Protein AF-0000000078348428 (afdb_homodimer)

Secondary structure (DSSP, 8-state):
-----TT--EEEE--SHHHHHHHHHHHHHHHHTT--EEEE-SSGGGGHHHHHTT-EE-TTHHHHHHHH-SEEEE--SSHHHHHHHHHHHTTSPPPTT-EEEE-S---HHHHHHHHHHHHHTT-EEEE--EES-HHHHHTT-EEEEEBS-HHHHHHHHHHHHTTEEEEEE--S-HHHHHHHHHHHHHHHHHHHHHHHHHHHHHHHTT--HHHHHHHHHHHHTT-HHHHHHHHHHHHT-----TT-S-BHHHHHHHHHHHHHHHHHHT---HHHHHHHHHHHHHHHTT-TTSBGGGHHHHHHHHTTS--/-----TT--EEEE--SHHHHHHHHHHHHHHHHTT--EEEE-SSGGGGHHHHHTT-EE-TTHHHHHHHH-SEEEE--SSHHHHHHHHHHHTTSPPPTT-EEEE-S---HHHHHHHHHHHHHTT-EEEE--EES-HHHHHTT-EEEEEBS-HHHHHHHHHHHHTTEEEEEE--S-HHHHHHHHHHHHHHHHHHHHHHHHHHHHHHHTT--HHHHHHHHHHHHTT-HHHHHHHHHHHHT-----TT-S-BHHHHHHHHHHHHHHHHHHT---HHHHHHHHHHHHHHHTT-TTSBGGGHHHHHHHHTTS--

Solvent-accessible surface area (backbone atoms only — not comparable to full-atom values): 30549 Å² total; per-residue (Å²): 126,82,76,67,63,97,77,66,30,40,31,39,36,30,39,51,71,51,24,40,28,33,48,48,38,37,37,54,55,31,42,77,69,76,41,61,31,37,34,35,44,96,58,60,77,56,45,47,70,48,40,76,72,61,34,42,75,42,87,69,35,54,30,50,45,29,48,64,20,43,33,34,38,33,30,54,81,41,55,66,52,52,54,49,46,52,55,41,25,65,72,43,72,54,26,88,67,18,34,40,34,42,30,37,74,43,50,40,67,56,44,50,52,50,38,53,54,32,47,77,69,54,25,46,52,32,27,34,25,62,47,73,44,30,61,31,23,62,69,29,54,13,35,30,24,35,9,12,51,66,73,59,47,63,67,46,43,68,60,50,53,43,30,21,67,44,75,46,78,63,47,56,52,35,38,42,16,34,48,50,50,41,39,43,51,47,52,52,50,42,50,49,48,50,51,32,37,38,32,42,46,35,38,70,66,74,37,53,44,66,60,48,49,54,48,50,37,67,55,32,55,61,15,64,61,56,49,51,55,50,49,29,60,64,66,71,53,38,73,55,58,94,51,55,54,50,29,24,53,57,44,46,52,53,49,48,45,41,49,50,54,25,63,76,57,47,33,63,52,68,55,56,55,54,45,48,51,28,36,51,52,34,45,74,70,71,39,39,74,25,19,40,70,46,31,36,57,44,52,31,37,71,27,67,71,55,132,126,81,76,68,62,97,77,67,30,38,31,38,36,30,38,51,72,52,23,40,28,33,49,49,36,38,36,54,54,32,44,77,70,76,39,60,32,36,34,37,43,94,59,61,77,54,44,46,70,47,40,75,72,60,33,42,74,42,88,67,34,55,29,49,44,29,50,65,20,43,34,35,37,34,31,54,81,42,54,66,54,51,53,50,46,53,54,40,25,66,73,42,73,54,27,88,66,18,34,41,35,41,31,37,73,42,50,39,67,56,46,51,52,52,39,52,55,33,46,76,69,55,24,45,50,33,26,34,24,64,46,72,46,31,61,30,24,61,68,30,56,14,34,31,25,35,10,12,51,65,73,59,47,63,68,46,42,68,59,49,52,43,30,22,68,44,75,46,79,64,47,56,50,35,38,42,16,36,49,50,51,42,40,43,50,47,51,52,50,41,48,50,48,50,52,34,35,38,32,42,47,34,38,71,66,74,37,55,43,66,61,47,49,55,47,50,38,66,54,34,58,61,15,64,60,58,50,52,55,51,50,29,60,66,66,71,53,38,73,53,60,94,50,55,54,52,30,24,54,56,44,45,53,52,50,46,48,41,50,50,52,26,62,76,57,46,32,63,53,68,56,54,54,54,45,50,52,29,37,51,51,35,45,75,70,70,39,40,73,26,19,40,70,46,30,36,57,45,54,31,38,71,26,67,71,56,130

Foldseek 3Di:
DPLPPPQAAEEEEDQPLQRVLLVQLLQVVQVVNVYEYEYEYPPVVSCVVVVVVPHHYDPLALCVCQQRHQEYEYEDQELVVVVVSLVSVLVHQGDANREYEYAYQYFLVSVVVSQVVQVVRRYHYKYWHWDDFSVCQNVQAIEIEIEAQPVVSVVCVVSNSSRHVYYHYDYHRRSRRNVVVLVVLLVLLLLLVVLLLQLLVQVVVPHQLVVSVVVVCVVVVNDPSSVVLSVCLSVVNFAQDSRPADFLQSSLNSLVSSVVVCVVVVHDDVSSVVSNVLSVVCVVVVRRGTHSSNSSVVSNVVVPNPD/DPLPPPQAAEEEEDQPLQRVLLVQLLQVVQVVNVYEYEYEYPPQVSCVVVVVVPHHYDPLALCVCQQRHQEYEYEDQELVVVVVSLVSVLVHQGDANREYEYAYQYFLVSVVVSQVVQVVRRYHYKYWHWDDFSVCQNVQAIETEIEAQPVVSVVCVVSNSSRHVYYHYDYHRRSRRNVVVLVVLLVLLLLLVVLLLQLLVQVVVPHQLVVSVVVVCVVVVNDPSSVVLSVCLSVVNFAQDSRPADFLQSSLNSLVSVVVVCVVVVHDDVSSVVSNVLSVVCVVVVRRGTHSSNSSVVSNVVVPNPD

Sequence (614 aa):
MNHLDSGLTVGFIGLGAMGSEMATNLLQSLKAQGQTLHVYNRTESKAQKLVDAGAIFESGGPVAMASKCNIIFSMTFDDQALEENISKILEGPPRQGLIYVECSTVFPETVKKVSTLSEANGIAYVACPVFGRPDAAKSKLLVGVLAGPSKHVEKVRPFVAAMTCRVLDVGVDPCLANVDKLVGNFMIAGMIELIAEAQTLGEVNGLERSKVMEVVDLIFGGSHIVKGYGDRMVHDNFAIKDGCGFTVRGGLKDTGHIQRLADESGAKVPINETVVQHLKSQMADGCADLDWGSLAMAVRKESGLEKMNHLDSGLTVGFIGLGAMGSEMATNLLQSLKAQGQTLHVYNRTESKAQKLVDAGAIFESGGPVAMASKCNIIFSMTFDDQALEENISKILEGPPRQGLIYVECSTVFPETVKKVSTLSEANGIAYVACPVFGRPDAAKSKLLVGVLAGPSKHVEKVRPFVAAMTCRVLDVGVDPCLANVDKLVGNFMIAGMIELIAEAQTLGEVNGLERSKVMEVVDLIFGGSHIVKGYGDRMVHDNFAIKDGCGFTVRGGLKDTGHIQRLADESGAKVPINETVVQHLKSQMADGCADLDWGSLAMAVRKESGLEK

Structure (mmCIF, N/CA/C/O backbone):
data_AF-0000000078348428-model_v1
#
loop_
_entity.id
_entity.type
_entity.pdbx_description
1 polymer '6-phosphogluconate dehydrogenase NADP-binding domain-containing protein'
#
loop_
_atom_site.group_PDB
_atom_site.id
_atom_site.type_symbol
_atom_site.label_atom_id
_atom_site.label_alt_id
_atom_site.label_comp_id
_atom_site.label_asym_id
_atom_site.label_entity_id
_atom_site.label_seq_id
_atom_site.pdbx_PDB_ins_code
_atom_site.Cartn_x
_atom_site.Cartn_y
_atom_site.Cartn_z
_atom_site.occupancy
_atom_site.B_iso_or_equiv
_atom_site.auth_seq_id
_atom_site.auth_comp_id
_atom_site.auth_asym_id
_atom_site.auth_atom_id
_atom_site.pdbx_PDB_model_num
ATOM 1 N N . MET A 1 1 ? 9.25 15.375 33.75 1 33.78 1 MET A N 1
ATOM 2 C CA . MET A 1 1 ? 8.422 16.406 33.125 1 33.78 1 MET A CA 1
ATOM 3 C C . MET A 1 1 ? 9.023 17.797 33.375 1 33.78 1 MET A C 1
ATOM 5 O O . MET A 1 1 ? 9.172 18.219 34.5 1 33.78 1 MET A O 1
ATOM 9 N N . ASN A 1 2 ? 9.922 18.219 32.531 1 41.53 2 ASN A N 1
ATOM 10 C CA . ASN A 1 2 ? 10.578 19.5 32.781 1 41.53 2 ASN A CA 1
ATOM 11 C C . ASN A 1 2 ? 9.578 20.562 33.219 1 41.53 2 ASN A C 1
ATOM 13 O O . ASN A 1 2 ? 8.469 20.625 32.688 1 41.53 2 ASN A O 1
ATOM 17 N N . HIS A 1 3 ? 9.703 21.047 34.344 1 44.31 3 HIS A N 1
ATOM 18 C CA . HIS A 1 3 ? 8.898 22.078 34.969 1 44.31 3 HIS A CA 1
ATOM 19 C C . HIS A 1 3 ? 8.633 23.234 34.031 1 44.31 3 HIS A C 1
ATOM 21 O O . HIS A 1 3 ? 9.562 23.922 33.594 1 44.31 3 HIS A O 1
ATOM 27 N N . LEU A 1 4 ? 7.586 23.016 33.156 1 54.62 4 LEU A N 1
ATOM 28 C CA . LEU A 1 4 ? 7.137 24.203 32.469 1 54.62 4 LEU A CA 1
ATOM 29 C C . LEU A 1 4 ? 7.156 25.422 33.375 1 54.62 4 LEU A C 1
ATOM 31 O O . LEU A 1 4 ? 6.863 25.312 34.562 1 54.62 4 LEU A O 1
ATOM 35 N N . ASP A 1 5 ? 7.871 26.328 33.031 1 55.53 5 ASP A N 1
ATOM 36 C CA . ASP A 1 5 ? 7.984 27.562 33.781 1 55.53 5 ASP A CA 1
ATOM 37 C C . ASP A 1 5 ? 6.617 28.047 34.25 1 55.53 5 ASP A C 1
ATOM 39 O O . ASP A 1 5 ? 5.629 27.969 33.531 1 55.53 5 ASP A O 1
ATOM 43 N N . SER A 1 6 ? 6.242 28.047 35.562 1 57.91 6 SER A N 1
ATOM 44 C CA . SER A 1 6 ? 5.047 28.422 36.281 1 57.91 6 SER A CA 1
ATOM 45 C C . SER A 1 6 ? 4.336 29.594 35.625 1 57.91 6 SER A C 1
ATOM 47 O O . SER A 1 6 ? 3.133 29.797 35.812 1 57.91 6 SER A O 1
ATOM 49 N N . GLY A 1 7 ? 4.836 30.125 34.5 1 72.88 7 GLY A N 1
ATOM 50 C CA . GLY A 1 7 ? 4.25 31.328 33.906 1 72.88 7 GLY A CA 1
ATOM 51 C C . GLY A 1 7 ? 3.881 31.156 32.438 1 72.88 7 GLY A C 1
ATOM 52 O O . GLY A 1 7 ? 3.408 32.094 31.812 1 72.88 7 GLY A O 1
ATOM 53 N N . LEU A 1 8 ? 3.889 29.922 32.031 1 84.5 8 LEU A N 1
ATOM 54 C CA . LEU A 1 8 ? 3.621 29.75 30.594 1 84.5 8 LEU A CA 1
ATOM 55 C C . LEU A 1 8 ? 2.125 29.609 30.344 1 84.5 8 LEU A C 1
ATOM 57 O O . LEU A 1 8 ? 1.43 28.891 31.047 1 84.5 8 LEU A O 1
ATOM 61 N N . THR A 1 9 ? 1.646 30.469 29.469 1 93.88 9 THR A N 1
ATOM 62 C CA . THR A 1 9 ? 0.257 30.406 29.031 1 93.88 9 THR A CA 1
ATOM 63 C C . THR A 1 9 ? 0.165 29.812 27.625 1 93.88 9 THR A C 1
ATOM 65 O O . THR A 1 9 ? 0.849 30.266 26.703 1 93.88 9 THR A O 1
ATOM 68 N N . VAL A 1 10 ? -0.668 28.781 27.484 1 98.12 10 VAL A N 1
ATOM 69 C CA . VAL A 1 10 ? -0.784 28.047 26.234 1 98.12 10 VAL A CA 1
ATOM 70 C C . VAL A 1 10 ? -2.189 28.234 25.656 1 98.12 10 VAL A C 1
ATOM 72 O O . VAL A 1 10 ? -3.172 28.234 26.406 1 98.12 10 VAL A O 1
ATOM 75 N N . GLY A 1 11 ? -2.264 28.453 24.375 1 98.56 11 GLY A N 1
ATOM 76 C CA . GLY A 1 11 ? -3.537 28.578 23.688 1 98.56 11 GLY A CA 1
ATOM 77 C C . GLY A 1 11 ? -3.742 27.547 22.594 1 98.56 11 GLY A C 1
ATOM 78 O O . GLY A 1 11 ? -2.781 26.938 22.125 1 98.56 11 GLY A O 1
ATOM 79 N N . PHE A 1 12 ? -5.027 27.266 22.188 1 98.88 12 PHE A N 1
ATOM 80 C CA . PHE A 1 12 ? -5.402 26.359 21.109 1 98.88 12 PHE A CA 1
ATOM 81 C C . PHE A 1 12 ? -6.527 26.953 20.281 1 98.88 12 PHE A C 1
ATOM 83 O O . PHE A 1 12 ? -7.594 27.281 20.797 1 98.88 12 PHE A O 1
ATOM 90 N N . ILE A 1 13 ? -6.227 27.141 19 1 98.75 13 ILE A N 1
ATOM 91 C CA . ILE A 1 13 ? -7.211 27.672 18.062 1 98.75 13 ILE A CA 1
ATOM 92 C C . ILE A 1 13 ? -7.719 26.547 17.156 1 98.75 13 ILE A C 1
ATOM 94 O O . ILE A 1 13 ? -6.922 25.812 16.562 1 98.75 13 ILE A O 1
ATOM 98 N N . GLY A 1 14 ? -9.023 26.422 16.969 1 98.5 14 GLY A N 1
ATOM 99 C CA . GLY A 1 14 ? -9.625 25.391 16.156 1 98.5 14 GLY A CA 1
ATOM 100 C C . GLY A 1 14 ? -10.039 24.156 16.953 1 98.5 14 GLY A C 1
ATOM 101 O O . GLY A 1 14 ? -9.188 23.406 17.406 1 98.5 14 GLY A O 1
ATOM 102 N N . LEU A 1 15 ? -11.375 23.984 17.062 1 98.12 15 LEU A N 1
ATOM 103 C CA . LEU A 1 15 ? -11.898 22.938 17.938 1 98.12 15 LEU A CA 1
ATOM 104 C C . LEU A 1 15 ? -12.898 22.062 17.188 1 98.12 15 LEU A C 1
ATOM 106 O O . LEU A 1 15 ? -13.977 21.766 17.688 1 98.12 15 LEU A O 1
ATOM 110 N N . GLY A 1 16 ? -12.508 21.734 15.938 1 94.31 16 GLY A N 1
ATOM 111 C CA . GLY A 1 16 ? -13.234 20.703 15.203 1 94.31 16 GLY A CA 1
ATOM 112 C C . GLY A 1 16 ? -12.977 19.312 15.719 1 94.31 16 GLY A C 1
ATOM 113 O O . GLY A 1 16 ? -12.57 19.125 16.875 1 94.31 16 GLY A O 1
ATOM 114 N N . ALA A 1 17 ? -13.188 18.328 14.906 1 92.5 17 ALA A N 1
ATOM 115 C CA . ALA A 1 17 ? -13.094 16.938 15.289 1 92.5 17 ALA A CA 1
ATOM 116 C C . ALA A 1 17 ? -11.695 16.594 15.805 1 92.5 17 ALA A C 1
ATOM 118 O O . ALA A 1 17 ? -11.547 15.875 16.797 1 92.5 17 ALA A O 1
ATOM 119 N N . MET A 1 18 ? -10.695 17.125 15.164 1 96 18 MET A N 1
ATOM 120 C CA . MET A 1 18 ? -9.305 16.875 15.555 1 96 18 MET A CA 1
ATOM 121 C C . MET A 1 18 ? -8.891 17.781 16.703 1 96 18 MET A C 1
ATOM 123 O O . MET A 1 18 ? -8.43 17.297 17.734 1 96 18 MET A O 1
ATOM 127 N N . GLY A 1 19 ? -9.156 19.078 16.531 1 97.44 19 GLY A N 1
ATOM 128 C CA . GLY A 1 19 ? -8.688 20.062 17.484 1 97.44 19 GLY A CA 1
ATOM 129 C C . GLY A 1 19 ? -9.258 19.859 18.875 1 97.44 19 GLY A C 1
ATOM 130 O O . GLY A 1 19 ? -8.562 20.062 19.875 1 97.44 19 GLY A O 1
ATOM 131 N N . SER A 1 20 ? -10.508 19.469 18.953 1 97.06 20 SER A N 1
ATOM 132 C CA . SER A 1 20 ? -11.156 19.281 20.25 1 97.06 20 SER A CA 1
ATOM 133 C C . SER A 1 20 ? -10.469 18.172 21.062 1 97.06 20 SER A C 1
ATOM 135 O O . SER A 1 20 ? -10.266 18.312 22.266 1 97.06 20 SER A O 1
ATOM 137 N N . GLU A 1 21 ? -10.109 17.062 20.375 1 97.31 21 GLU A N 1
ATOM 138 C CA . GLU A 1 21 ? -9.469 15.945 21.062 1 97.31 21 GLU A CA 1
ATOM 139 C C . GLU A 1 21 ? -8.031 16.297 21.438 1 97.31 21 GLU A C 1
ATOM 141 O O . GLU A 1 21 ? -7.582 15.961 22.547 1 97.31 21 GLU A O 1
ATOM 146 N N . MET A 1 22 ? -7.332 16.984 20.578 1 98.56 22 MET A N 1
ATOM 147 C CA . MET A 1 22 ? -5.965 17.406 20.859 1 98.56 22 MET A CA 1
ATOM 148 C C . MET A 1 22 ? -5.934 18.391 22.031 1 98.56 22 MET A C 1
ATOM 150 O O . MET A 1 22 ? -5.16 18.203 22.969 1 98.56 22 MET A O 1
ATOM 154 N N . ALA A 1 23 ? -6.828 19.359 21.984 1 98.75 23 ALA A N 1
ATOM 155 C CA . ALA A 1 23 ? -6.902 20.375 23.031 1 98.75 23 ALA A CA 1
ATOM 156 C C . ALA A 1 23 ? -7.277 19.75 24.375 1 98.75 23 ALA A C 1
ATOM 158 O O . ALA A 1 23 ? -6.809 20.188 25.422 1 98.75 23 ALA A O 1
ATOM 159 N N . THR A 1 24 ? -8.133 18.734 24.344 1 98.38 24 THR A N 1
ATOM 160 C CA . THR A 1 24 ? -8.516 18.047 25.578 1 98.38 24 THR A CA 1
ATOM 161 C C . THR A 1 24 ? -7.309 17.375 26.219 1 98.38 24 THR A C 1
ATOM 163 O O . THR A 1 24 ? -7.102 17.5 27.438 1 98.38 24 THR A O 1
ATOM 166 N N . ASN A 1 25 ? -6.523 16.688 25.453 1 98.5 25 ASN A N 1
ATOM 167 C CA . ASN A 1 25 ? -5.316 16.047 25.969 1 98.5 25 ASN A CA 1
ATOM 168 C C . ASN A 1 25 ? -4.32 17.078 26.5 1 98.5 25 ASN A C 1
ATOM 170 O O . ASN A 1 25 ? -3.705 16.875 27.547 1 98.5 25 ASN A O 1
ATOM 174 N N . LEU A 1 26 ? -4.195 18.156 25.719 1 98.5 26 LEU A N 1
ATOM 175 C CA . LEU A 1 26 ? -3.293 19.234 26.141 1 98.5 26 LEU A CA 1
ATOM 176 C C . LEU A 1 26 ? -3.754 19.844 27.453 1 98.5 26 LEU A C 1
ATOM 178 O O . LEU A 1 26 ? -2.943 20.078 28.359 1 98.5 26 LEU A O 1
ATOM 182 N N . LEU A 1 27 ? -5.039 20.062 27.609 1 98.25 27 LEU A N 1
ATOM 183 C CA . LEU A 1 27 ? -5.625 20.609 28.828 1 98.25 27 LEU A CA 1
ATOM 184 C C . LEU A 1 27 ? -5.328 19.719 30.031 1 98.25 27 LEU A C 1
ATOM 186 O O . LEU A 1 27 ? -4.926 20.203 31.094 1 98.25 27 LEU A O 1
ATOM 190 N N . GLN A 1 28 ? -5.5 18.422 29.844 1 97.69 28 GLN A N 1
ATOM 191 C CA . GLN A 1 28 ? -5.25 17.484 30.922 1 97.69 28 GLN A CA 1
ATOM 192 C C . GLN A 1 28 ? -3.791 17.531 31.375 1 97.69 28 GLN A C 1
ATOM 194 O O . GLN A 1 28 ? -3.5 17.531 32.562 1 97.69 28 GLN A O 1
ATOM 199 N N . SER A 1 29 ? -2.953 17.562 30.422 1 97.12 29 SER A N 1
ATOM 200 C CA . SER A 1 29 ? -1.527 17.625 30.719 1 97.12 29 SER A CA 1
ATOM 201 C C . SER A 1 29 ? -1.176 18.906 31.469 1 97.12 29 SER A C 1
ATOM 203 O O . SER A 1 29 ? -0.416 18.875 32.438 1 97.12 29 SER A O 1
ATOM 205 N N . LEU A 1 30 ? -1.723 20.016 31.016 1 96.56 30 LEU A N 1
ATOM 206 C CA . LEU A 1 30 ? -1.458 21.312 31.641 1 96.56 30 LEU A CA 1
ATOM 207 C C . LEU A 1 30 ? -2.037 21.359 33.031 1 96.56 30 LEU A C 1
ATOM 209 O O . LEU A 1 30 ? -1.386 21.859 33.969 1 96.56 30 LEU A O 1
ATOM 213 N N . LYS A 1 31 ? -3.188 20.828 33.188 1 95.12 31 LYS A N 1
ATOM 214 C CA . LYS A 1 31 ? -3.828 20.812 34.5 1 95.12 31 LYS A CA 1
ATOM 215 C C . LYS A 1 31 ? -2.975 20.062 35.531 1 95.12 31 LYS A C 1
ATOM 217 O O . LYS A 1 31 ? -2.885 20.469 36.688 1 95.12 31 LYS A O 1
ATOM 222 N N . ALA A 1 32 ? -2.449 19 35.062 1 94.06 32 ALA A N 1
ATOM 223 C CA . ALA A 1 32 ? -1.592 18.203 35.938 1 94.06 32 ALA A CA 1
ATOM 224 C C . ALA A 1 32 ? -0.395 19.016 36.438 1 94.06 32 ALA A C 1
ATOM 226 O O . ALA A 1 32 ? 0.198 18.703 37.469 1 94.06 32 ALA A O 1
ATOM 227 N N . GLN A 1 33 ? -0.157 20.094 35.719 1 92.19 33 GLN A N 1
ATOM 228 C CA . GLN A 1 33 ? 0.962 20.953 36.062 1 92.19 33 GLN A CA 1
ATOM 229 C C . GLN A 1 33 ? 0.472 22.266 36.719 1 92.19 33 GLN A C 1
ATOM 231 O O . GLN A 1 33 ? 1.248 23.203 36.875 1 92.19 33 GLN A O 1
ATOM 236 N N . GLY A 1 34 ? -0.786 22.359 36.938 1 92 34 GLY A N 1
ATOM 237 C CA . GLY A 1 34 ? -1.371 23.531 37.562 1 92 34 GLY A CA 1
ATOM 238 C C . GLY A 1 34 ? -1.538 24.688 36.594 1 92 34 GLY A C 1
ATOM 239 O O . GLY A 1 34 ? -1.556 25.859 37 1 92 34 GLY A O 1
ATOM 240 N N . GLN A 1 35 ? -1.571 24.391 35.312 1 92.94 35 GLN A N 1
ATOM 241 C CA . GLN A 1 35 ? -1.729 25.406 34.281 1 92.94 35 GLN A CA 1
ATOM 242 C C . GLN A 1 35 ? -3.078 25.266 33.594 1 92.94 35 GLN A C 1
ATOM 244 O O . GLN A 1 35 ? -3.812 24.297 33.812 1 92.94 35 GLN A O 1
ATOM 249 N N . THR A 1 36 ? -3.387 26.297 32.812 1 90.94 36 THR A N 1
ATOM 250 C CA . THR A 1 36 ? -4.656 26.266 32.094 1 90.94 36 THR A CA 1
ATOM 251 C C . THR A 1 36 ? -4.441 26.453 30.594 1 90.94 36 THR A C 1
ATOM 253 O O . THR A 1 36 ? -3.342 26.812 30.172 1 90.94 36 THR A O 1
ATOM 256 N N . LEU A 1 37 ? -5.426 26.125 29.859 1 98.06 37 LEU A N 1
ATOM 257 C CA . LEU A 1 37 ? -5.418 26.234 28.406 1 98.06 37 LEU A CA 1
ATOM 258 C C . LEU A 1 37 ? -6.438 27.281 27.938 1 98.06 37 LEU A C 1
ATOM 260 O O . LEU A 1 37 ? -7.59 27.25 28.375 1 98.06 37 LEU A O 1
ATOM 264 N N . HIS A 1 38 ? -5.969 28.25 27.203 1 98.25 38 HIS A N 1
ATOM 265 C CA . HIS A 1 38 ? -6.879 29.172 26.516 1 98.25 38 HIS A CA 1
ATOM 266 C C . HIS A 1 38 ? -7.328 28.594 25.172 1 98.25 38 HIS A C 1
ATOM 268 O O . HIS A 1 38 ? -6.512 28.094 24.406 1 98.25 38 HIS A O 1
ATOM 274 N N . VAL A 1 39 ? -8.68 28.641 24.906 1 98.81 39 VAL A N 1
ATOM 275 C CA . VAL A 1 39 ? -9.156 28.016 23.672 1 98.81 39 VAL A CA 1
ATOM 276 C C . VAL A 1 39 ? -10.023 29 22.906 1 98.81 39 VAL A C 1
ATOM 278 O O . VAL A 1 39 ? -10.625 29.906 23.484 1 98.81 39 VAL A O 1
ATOM 281 N N . TYR A 1 40 ? -10.062 28.797 21.562 1 98.5 40 TYR A N 1
ATOM 282 C CA . TYR A 1 40 ? -10.93 29.594 20.688 1 98.5 40 TYR A CA 1
ATOM 283 C C . TYR A 1 40 ? -11.383 28.781 19.484 1 98.5 40 TYR A C 1
ATOM 285 O O . TYR A 1 40 ? -10.617 27.984 18.953 1 98.5 40 TYR A O 1
ATOM 293 N N . ASN A 1 41 ? -12.562 29.031 19.078 1 98.38 41 ASN A N 1
ATOM 294 C CA . ASN A 1 41 ? -13.164 28.562 17.828 1 98.38 41 ASN A CA 1
ATOM 295 C C . ASN A 1 41 ? -14.188 29.562 17.297 1 98.38 41 ASN A C 1
ATOM 297 O O . ASN A 1 41 ? -14.891 30.203 18.078 1 98.38 41 ASN A O 1
ATOM 301 N N . ARG A 1 42 ? -14.227 29.656 15.992 1 95.56 42 ARG A N 1
ATOM 302 C CA . ARG A 1 42 ? -15.18 30.594 15.398 1 95.56 42 ARG A CA 1
ATOM 303 C C . ARG A 1 42 ? -16.594 30.312 15.883 1 95.56 42 ARG A C 1
ATOM 305 O O . ARG A 1 42 ? -17.344 31.234 16.203 1 95.56 42 ARG A O 1
ATOM 312 N N . THR A 1 43 ? -16.922 28.969 15.914 1 96.19 43 THR A N 1
ATOM 313 C CA . THR A 1 43 ? -18.188 28.562 16.5 1 96.19 43 THR A CA 1
ATOM 314 C C . THR A 1 43 ? -18.031 28.281 18 1 96.19 43 THR A C 1
ATOM 316 O O . THR A 1 43 ? -17.547 27.219 18.391 1 96.19 43 THR A O 1
ATOM 319 N N . GLU A 1 44 ? -18.578 29.094 18.812 1 96.5 44 GLU A N 1
ATOM 320 C CA . GLU A 1 44 ? -18.312 29.109 20.25 1 96.5 44 GLU A CA 1
ATOM 321 C C . GLU A 1 44 ? -18.766 27.812 20.906 1 96.5 44 GLU A C 1
ATOM 323 O O . GLU A 1 44 ? -18.125 27.312 21.844 1 96.5 44 GLU A O 1
ATOM 328 N N . SER A 1 45 ? -19.828 27.25 20.375 1 97.19 45 SER A N 1
ATOM 329 C CA . SER A 1 45 ? -20.406 26.062 21.016 1 97.19 45 SER A CA 1
ATOM 330 C C . SER A 1 45 ? -19.438 24.891 20.953 1 97.19 45 SER A C 1
ATOM 332 O O . SER A 1 45 ? -19.547 23.969 21.766 1 97.19 45 SER A O 1
ATOM 334 N N . LYS A 1 46 ? -18.469 24.906 20.094 1 96.81 46 LYS A N 1
ATOM 335 C CA . LYS A 1 46 ? -17.5 23.828 19.953 1 96.81 46 LYS A CA 1
ATOM 336 C C . LYS A 1 46 ? -16.5 23.828 21.109 1 96.81 46 LYS A C 1
ATOM 338 O O . LYS A 1 46 ? -15.789 22.844 21.328 1 96.81 46 LYS A O 1
ATOM 343 N N . ALA A 1 47 ? -16.484 24.922 21.859 1 98.06 47 ALA A N 1
ATOM 344 C CA . ALA A 1 47 ? -15.516 25.047 22.938 1 98.06 47 ALA A CA 1
ATOM 345 C C . ALA A 1 47 ? -16.125 24.609 24.266 1 98.06 47 ALA A C 1
ATOM 347 O O . ALA A 1 47 ? -15.406 24.453 25.266 1 98.06 47 ALA A O 1
ATOM 348 N N . GLN A 1 48 ? -17.391 24.344 24.328 1 97.69 48 GLN A N 1
ATOM 349 C CA . GLN A 1 48 ? -18.125 24.188 25.578 1 97.69 48 GLN A CA 1
ATOM 350 C C . GLN A 1 48 ? -17.547 23.016 26.391 1 97.69 48 GLN A C 1
ATOM 352 O O . GLN A 1 48 ? -17.344 23.141 27.594 1 97.69 48 GLN A O 1
ATOM 357 N N . LYS A 1 49 ? -17.297 21.906 25.719 1 97.06 49 LYS A N 1
ATOM 358 C CA . LYS A 1 49 ? -16.781 20.719 26.406 1 97.06 49 LYS A CA 1
ATOM 359 C C . LYS A 1 49 ? -15.453 21.031 27.094 1 97.06 49 LYS A C 1
ATOM 361 O O . LYS A 1 49 ? -15.195 20.578 28.203 1 97.06 49 LYS A O 1
ATOM 366 N N . LEU A 1 50 ? -14.617 21.781 26.438 1 98.5 50 LEU A N 1
ATOM 367 C CA . LEU A 1 50 ? -13.32 22.141 26.984 1 98.5 50 LEU A CA 1
ATOM 368 C C . LEU A 1 50 ? -13.461 23.141 28.141 1 98.5 50 LEU A C 1
ATOM 370 O O . LEU A 1 50 ? -12.758 23.047 29.141 1 98.5 50 LEU A O 1
ATOM 374 N N . VAL A 1 51 ? -14.375 24.062 28 1 98.19 51 VAL A N 1
ATOM 375 C CA . VAL A 1 51 ? -14.625 25.062 29.031 1 98.19 51 VAL A CA 1
ATOM 376 C C . VAL A 1 51 ? -15.156 24.375 30.281 1 98.19 51 VAL A C 1
ATOM 378 O O . VAL A 1 51 ? -14.719 24.672 31.406 1 98.19 51 VAL A O 1
ATOM 381 N N . ASP A 1 52 ? -16.031 23.406 30.062 1 98.12 52 ASP A N 1
ATOM 382 C CA . ASP A 1 52 ? -16.562 22.625 31.172 1 98.12 52 ASP A CA 1
ATOM 383 C C . ASP A 1 52 ? -15.445 21.844 31.875 1 98.12 52 ASP A C 1
ATOM 385 O O . ASP A 1 52 ? -15.531 21.594 33.094 1 98.12 52 ASP A O 1
ATOM 389 N N . ALA A 1 53 ? -14.422 21.578 31.141 1 97.75 53 ALA A N 1
ATOM 390 C CA . ALA A 1 53 ? -13.312 20.797 31.688 1 97.75 53 ALA A CA 1
ATOM 391 C C . ALA A 1 53 ? -12.242 21.688 32.312 1 97.75 53 ALA A C 1
ATOM 393 O O . ALA A 1 53 ? -11.242 21.203 32.812 1 97.75 53 ALA A O 1
ATOM 394 N N . GLY A 1 54 ? -12.43 23.016 32.125 1 97.5 54 GLY A N 1
ATOM 395 C CA . GLY A 1 54 ? -11.539 23.922 32.875 1 97.5 54 GLY A CA 1
ATOM 396 C C . GLY A 1 54 ? -10.758 24.844 31.969 1 97.5 54 GLY A C 1
ATOM 397 O O . GLY A 1 54 ? -9.992 25.688 32.438 1 97.5 54 GLY A O 1
ATOM 398 N N . ALA A 1 55 ? -10.922 24.797 30.672 1 98.38 55 ALA A N 1
ATOM 399 C CA . ALA A 1 55 ? -10.25 25.703 29.766 1 98.38 55 ALA A CA 1
ATOM 400 C C . ALA A 1 55 ? -10.875 27.094 29.812 1 98.38 55 ALA A C 1
ATOM 402 O O . ALA A 1 55 ? -11.992 27.266 30.328 1 98.38 55 ALA A O 1
ATOM 403 N N . ILE A 1 56 ? -10.18 28.062 29.359 1 97.94 56 ILE A N 1
ATOM 404 C CA . ILE A 1 56 ? -10.68 29.422 29.297 1 97.94 56 ILE A CA 1
ATOM 405 C C . ILE A 1 56 ? -11 29.797 27.844 1 97.94 56 ILE A C 1
ATOM 407 O O . ILE A 1 56 ? -10.117 29.75 26.984 1 97.94 56 ILE A O 1
ATOM 411 N N . PHE A 1 57 ? -12.234 30.125 27.562 1 98.44 57 PHE A N 1
ATOM 412 C CA . PHE A 1 57 ? -12.609 30.562 26.219 1 98.44 57 PHE A CA 1
ATOM 413 C C . PHE A 1 57 ? -12.188 32 25.984 1 98.44 57 PHE A C 1
ATOM 415 O O . PHE A 1 57 ? -12.539 32.906 26.766 1 98.44 57 PHE A O 1
ATOM 422 N N . GLU A 1 58 ? -11.469 32.25 24.953 1 97.69 58 GLU A N 1
ATOM 423 C CA . GLU A 1 58 ? -11.047 33.594 24.594 1 97.69 58 GLU A CA 1
ATOM 424 C C . GLU A 1 58 ? -12.031 34.25 23.625 1 97.69 58 GLU A C 1
ATOM 426 O O . GLU A 1 58 ? -11.859 34.156 22.406 1 97.69 58 GLU A O 1
ATOM 431 N N . SER A 1 59 ? -12.883 35.031 24.109 1 96.44 59 SER A N 1
ATOM 432 C CA . SER A 1 59 ? -13.945 35.625 23.328 1 96.44 59 SER A CA 1
ATOM 433 C C . SER A 1 59 ? -13.383 36.656 22.344 1 96.44 59 SER A C 1
ATOM 435 O O . SER A 1 59 ? -14 36.938 21.312 1 96.44 59 SER A O 1
ATOM 437 N N . GLY A 1 60 ? -12.211 37.219 22.672 1 96.38 60 GLY A N 1
ATOM 438 C CA . GLY A 1 60 ? -11.57 38.188 21.781 1 96.38 60 GLY A CA 1
ATOM 439 C C . GLY A 1 60 ? -10.883 37.531 20.594 1 96.38 60 GLY A C 1
ATOM 440 O O . GLY A 1 60 ? -10.344 38.219 19.719 1 96.38 60 GLY A O 1
ATOM 441 N N . GLY A 1 61 ? -10.883 36.281 20.594 1 97.38 61 GLY A N 1
ATOM 442 C CA . GLY A 1 61 ? -10.367 35.531 19.438 1 97.38 61 GLY A CA 1
ATOM 443 C C . GLY A 1 61 ? -8.852 35.469 19.406 1 97.38 61 GLY A C 1
ATOM 444 O O . GLY A 1 61 ? -8.195 35.594 20.453 1 97.38 61 GLY A O 1
ATOM 445 N N . PRO A 1 62 ? -8.344 35.188 18.203 1 98 62 PRO A N 1
ATOM 446 C CA . PRO A 1 62 ? -6.898 35.031 18.031 1 98 62 PRO A CA 1
ATOM 447 C C . PRO A 1 62 ? -6.094 36.25 18.453 1 98 62 PRO A C 1
ATOM 449 O O . PRO A 1 62 ? -4.984 36.094 18.984 1 98 62 PRO A O 1
ATOM 452 N N . VAL A 1 63 ? -6.629 37.406 18.297 1 97.19 63 VAL A N 1
ATOM 453 C CA . VAL A 1 63 ? -5.926 38.625 18.672 1 97.19 63 VAL A CA 1
ATOM 454 C C . VAL A 1 63 ? -5.684 38.656 20.172 1 97.19 63 VAL A C 1
ATOM 456 O O . VAL A 1 63 ? -4.566 38.906 20.625 1 97.19 63 VAL A O 1
ATOM 459 N N . ALA A 1 64 ? -6.719 38.375 20.922 1 96.75 64 ALA A N 1
ATOM 460 C CA . ALA A 1 64 ? -6.613 38.344 22.375 1 96.75 64 ALA A CA 1
ATOM 461 C C . ALA A 1 64 ? -5.676 37.25 22.828 1 96.75 64 ALA A C 1
ATOM 463 O O . ALA A 1 64 ? -4.891 37.438 23.766 1 96.75 64 ALA A O 1
ATOM 464 N N . MET A 1 65 ? -5.703 36.125 22.188 1 96.94 65 MET A N 1
ATOM 465 C CA . MET A 1 65 ? -4.852 35 22.547 1 96.94 65 MET A CA 1
ATOM 466 C C . MET A 1 65 ? -3.379 35.344 22.328 1 96.94 65 MET A C 1
ATOM 468 O O . MET A 1 65 ? -2.523 34.938 23.125 1 96.94 65 MET A O 1
ATOM 472 N N . ALA A 1 66 ? -3.145 36.031 21.266 1 96.56 66 ALA A N 1
ATOM 473 C CA . ALA A 1 66 ? -1.768 36.375 20.906 1 96.56 66 ALA A CA 1
ATOM 474 C C . ALA A 1 66 ? -1.136 37.281 21.953 1 96.56 66 ALA A C 1
ATOM 476 O O . ALA A 1 66 ? 0.079 37.25 22.156 1 96.56 66 ALA A O 1
ATOM 477 N N . SER A 1 67 ? -1.96 38.062 22.609 1 94.81 67 SER A N 1
ATOM 478 C CA . SER A 1 67 ? -1.449 39 23.609 1 94.81 67 SER A CA 1
ATOM 479 C C . SER A 1 67 ? -1.258 38.312 24.953 1 94.81 67 SER A C 1
ATOM 481 O O . SER A 1 67 ? -0.525 38.812 25.812 1 94.81 67 SER A O 1
ATOM 483 N N . LYS A 1 68 ? -1.799 37.125 25.094 1 94.75 68 LYS A N 1
ATOM 484 C CA . LYS A 1 68 ? -1.835 36.5 26.422 1 94.75 68 LYS A CA 1
ATOM 485 C C . LYS A 1 68 ? -0.949 35.25 26.453 1 94.75 68 LYS A C 1
ATOM 487 O O . LYS A 1 68 ? -0.406 34.906 27.516 1 94.75 68 LYS A O 1
ATOM 492 N N . CYS A 1 69 ? -0.815 34.562 25.359 1 96.88 69 CYS A N 1
ATOM 493 C CA . CYS A 1 69 ? -0.224 33.219 25.359 1 96.88 69 CYS A CA 1
ATOM 494 C C . CYS A 1 69 ? 1.231 33.281 24.906 1 96.88 69 CYS A C 1
ATOM 496 O O . CYS A 1 69 ? 1.603 34.125 24.078 1 96.88 69 CYS A O 1
ATOM 498 N N . ASN A 1 70 ? 2.035 32.375 25.469 1 96.5 70 ASN A N 1
ATOM 499 C CA . ASN A 1 70 ? 3.408 32.188 25.016 1 96.5 70 ASN A CA 1
ATOM 500 C C . ASN A 1 70 ? 3.469 31.234 23.812 1 96.5 70 ASN A C 1
ATOM 502 O O . ASN A 1 70 ? 4.359 31.359 22.984 1 96.5 70 ASN A O 1
ATOM 506 N N . ILE A 1 71 ? 2.566 30.266 23.781 1 98.19 71 ILE A N 1
ATOM 507 C CA . ILE A 1 71 ? 2.473 29.266 22.734 1 98.19 71 ILE A CA 1
ATOM 508 C C . ILE A 1 71 ? 1.02 29.109 22.281 1 98.19 71 ILE A C 1
ATOM 510 O O . ILE A 1 71 ? 0.113 29.047 23.125 1 98.19 71 ILE A O 1
ATOM 514 N N . ILE A 1 72 ? 0.784 29.156 21 1 98.75 72 ILE A N 1
ATOM 515 C CA . ILE A 1 72 ? -0.548 28.938 20.453 1 98.75 72 ILE A CA 1
ATOM 516 C C . ILE A 1 72 ? -0.504 27.797 19.438 1 98.75 72 ILE A C 1
ATOM 518 O O . ILE A 1 72 ? 0.253 27.844 18.469 1 98.75 72 ILE A O 1
ATOM 522 N N . PHE A 1 73 ? -1.303 26.75 19.672 1 98.88 73 PHE A N 1
ATOM 523 C CA . PHE A 1 73 ? -1.528 25.688 18.703 1 98.88 73 PHE A CA 1
ATOM 524 C C . PHE A 1 73 ? -2.75 25.984 17.844 1 98.88 73 PHE A C 1
ATOM 526 O O . PHE A 1 73 ? -3.699 26.625 18.297 1 98.88 73 PHE A O 1
ATOM 533 N N . SER A 1 74 ? -2.721 25.578 16.625 1 98.75 74 SER A N 1
ATOM 534 C CA . SER A 1 74 ? -3.881 25.719 15.758 1 98.75 74 SER A CA 1
ATOM 535 C C . SER A 1 74 ? -4.129 24.469 14.945 1 98.75 74 SER A C 1
ATOM 537 O O . SER A 1 74 ? -3.186 23.797 14.508 1 98.75 74 SER A O 1
ATOM 539 N N . MET A 1 75 ? -5.32 24.047 14.805 1 98.56 75 MET A N 1
ATOM 540 C CA . MET A 1 75 ? -5.84 22.969 13.977 1 98.56 75 MET A CA 1
ATOM 541 C C . MET A 1 75 ? -7.113 23.391 13.258 1 98.56 75 MET A C 1
ATOM 543 O O . MET A 1 75 ? -8.203 23.359 13.836 1 98.56 75 MET A O 1
ATOM 547 N N . THR A 1 76 ? -6.93 23.797 12.047 1 96.88 76 THR A N 1
ATOM 548 C CA . THR A 1 76 ? -8.047 24.297 11.258 1 96.88 76 THR A CA 1
ATOM 549 C C . THR A 1 76 ? -8.148 23.562 9.922 1 96.88 76 THR A C 1
ATOM 551 O O . THR A 1 76 ? -7.406 22.609 9.68 1 96.88 76 THR A O 1
ATOM 554 N N . PHE A 1 77 ? -9.094 23.906 9.055 1 94.62 77 PHE A N 1
ATOM 555 C CA . PHE A 1 77 ? -9.445 23.047 7.926 1 94.62 77 PHE A CA 1
ATOM 556 C C . PHE A 1 77 ? -8.469 23.25 6.77 1 94.62 77 PHE A C 1
ATOM 558 O O . PHE A 1 77 ? -8.031 22.281 6.145 1 94.62 77 PHE A O 1
ATOM 565 N N . ASP A 1 78 ? -8.164 24.547 6.461 1 96.94 78 ASP A N 1
ATOM 566 C CA . ASP A 1 78 ? -7.457 24.734 5.203 1 96.94 78 ASP A CA 1
ATOM 567 C C . ASP A 1 78 ? -6.531 25.953 5.277 1 96.94 78 ASP A C 1
ATOM 569 O O . ASP A 1 78 ? -6.348 26.531 6.348 1 96.94 78 ASP A O 1
ATOM 573 N N . ASP A 1 79 ? -5.906 26.266 4.168 1 98.5 79 ASP A N 1
ATOM 574 C CA . ASP A 1 79 ? -4.945 27.359 4.039 1 98.5 79 ASP A CA 1
ATOM 575 C C . ASP A 1 79 ? -5.578 28.688 4.41 1 98.5 79 ASP A C 1
ATOM 577 O O . ASP A 1 79 ? -4.969 29.5 5.117 1 98.5 79 ASP A O 1
ATOM 581 N N . GLN A 1 80 ? -6.77 28.906 3.98 1 98.06 80 GLN A N 1
ATOM 582 C CA . GLN A 1 80 ? -7.457 30.172 4.234 1 98.06 80 GLN A CA 1
ATOM 583 C C . GLN A 1 80 ? -7.648 30.406 5.734 1 98.06 80 GLN A C 1
ATOM 585 O O . GLN A 1 80 ? -7.449 31.516 6.227 1 98.06 80 GLN A O 1
ATOM 590 N N . ALA A 1 81 ? -8.008 29.391 6.395 1 97.88 81 ALA A N 1
ATOM 591 C CA . ALA A 1 81 ? -8.211 29.5 7.84 1 97.88 81 ALA A CA 1
ATOM 592 C C . ALA A 1 81 ? -6.91 29.859 8.547 1 97.88 81 ALA A C 1
ATOM 594 O O . ALA A 1 81 ? -6.902 30.688 9.469 1 97.88 81 ALA A O 1
ATOM 595 N N . LEU A 1 82 ? -5.812 29.266 8.18 1 98.25 82 LEU A N 1
ATOM 596 C CA . LEU A 1 82 ? -4.512 29.594 8.758 1 98.25 82 LEU A CA 1
ATOM 597 C C . LEU A 1 82 ? -4.148 31.047 8.492 1 98.25 82 LEU A C 1
ATOM 599 O O . LEU A 1 82 ? -3.734 31.766 9.414 1 98.25 82 LEU A O 1
ATOM 603 N N . GLU A 1 83 ? -4.301 31.453 7.273 1 98.5 83 GLU A N 1
ATOM 604 C CA . GLU A 1 83 ? -3.969 32.844 6.918 1 98.5 83 GLU A CA 1
ATOM 605 C C . GLU A 1 83 ? -4.816 33.812 7.707 1 98.5 83 GLU A C 1
ATOM 607 O O . GLU A 1 83 ? -4.32 34.875 8.148 1 98.5 83 GLU A O 1
ATOM 612 N N . GLU A 1 84 ? -6.066 33.5 7.852 1 97.88 84 GLU A N 1
ATOM 613 C CA . GLU A 1 84 ? -6.969 34.344 8.625 1 97.88 84 GLU A CA 1
ATOM 614 C C . GLU A 1 84 ? -6.531 34.438 10.086 1 97.88 84 GLU A C 1
ATOM 616 O O . GLU A 1 84 ? -6.562 35.5 10.688 1 97.88 84 GLU A O 1
ATOM 621 N N . ASN A 1 85 ? -6.18 33.344 10.656 1 97.88 85 ASN A N 1
ATOM 622 C CA . ASN A 1 85 ? -5.703 33.312 12.031 1 97.88 85 ASN A CA 1
ATOM 623 C C . ASN A 1 85 ? -4.477 34.219 12.211 1 97.88 85 ASN A C 1
ATOM 625 O O . ASN A 1 85 ? -4.414 35 13.156 1 97.88 85 ASN A O 1
ATOM 629 N N . ILE A 1 86 ? -3.533 34.094 11.336 1 98 86 ILE A N 1
ATOM 630 C CA . ILE A 1 86 ? -2.303 34.875 11.422 1 98 86 ILE A CA 1
ATOM 631 C C . ILE A 1 86 ? -2.615 36.344 11.227 1 98 86 ILE A C 1
ATOM 633 O O . ILE A 1 86 ? -2.086 37.219 11.945 1 98 86 ILE A O 1
ATOM 637 N N . SER A 1 87 ? -3.496 36.656 10.242 1 97.5 87 SER A N 1
ATOM 638 C CA . SER A 1 87 ? -3.906 38.031 10.031 1 97.5 87 SER A CA 1
ATOM 639 C C . SER A 1 87 ? -4.516 38.625 11.297 1 97.5 87 SER A C 1
ATOM 641 O O . SER A 1 87 ? -4.195 39.75 11.672 1 97.5 87 SER A O 1
ATOM 643 N N . LYS A 1 88 ? -5.359 37.906 11.93 1 97.62 88 LYS A N 1
ATOM 644 C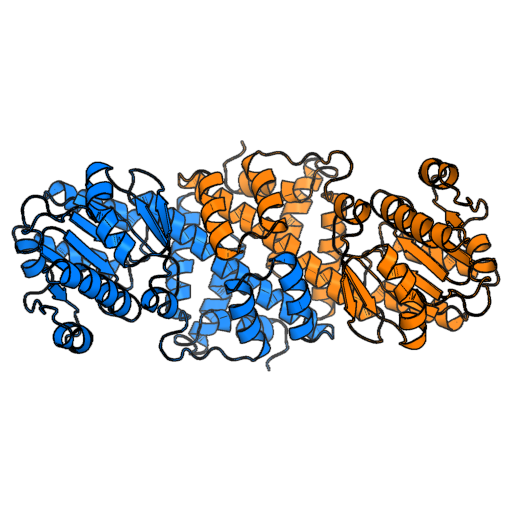 CA . LYS A 1 88 ? -6 38.375 13.156 1 97.62 88 LYS A CA 1
ATOM 645 C C . LYS A 1 88 ? -4.977 38.562 14.273 1 97.62 88 LYS A C 1
ATOM 647 O O . LYS A 1 88 ? -5.027 39.562 15 1 97.62 88 LYS A O 1
ATOM 652 N N . ILE A 1 89 ? -4.055 37.625 14.406 1 97.31 89 ILE A N 1
ATOM 653 C CA . ILE A 1 89 ? -3.018 37.688 15.438 1 97.31 89 ILE A CA 1
ATOM 654 C C . ILE A 1 89 ? -2.188 38.938 15.273 1 97.31 89 ILE A C 1
ATOM 656 O O . ILE A 1 89 ? -1.783 39.562 16.266 1 97.31 89 ILE A O 1
ATOM 660 N N . LEU A 1 90 ? -2.027 39.406 14.039 1 96.25 90 LEU A N 1
ATOM 661 C CA . LEU A 1 90 ? -1.143 40.531 13.734 1 96.25 90 LEU A CA 1
ATOM 662 C C . LEU A 1 90 ? -1.882 41.844 13.875 1 96.25 90 LEU A C 1
ATOM 664 O O . LEU A 1 90 ? -1.278 42.906 13.742 1 96.25 90 LEU A O 1
ATOM 668 N N . GLU A 1 91 ? -3.186 41.75 14.141 1 96.06 91 GLU A N 1
ATOM 669 C CA . GLU A 1 91 ? -3.953 42.969 14.359 1 96.06 91 GLU A CA 1
ATOM 670 C C . GLU A 1 91 ? -3.572 43.656 15.672 1 96.06 91 GLU A C 1
ATOM 672 O O . GLU A 1 91 ? -3.807 44.844 15.859 1 96.06 91 GLU A O 1
ATOM 677 N N . GLY A 1 92 ? -3.119 42.906 16.688 1 92.44 92 GLY A N 1
ATOM 678 C CA . GLY A 1 92 ? -2.66 43.406 17.969 1 92.44 92 GLY A CA 1
ATOM 679 C C . GLY A 1 92 ? -1.222 43.031 18.281 1 92.44 92 GLY A C 1
ATOM 680 O O . GLY A 1 92 ? -0.582 42.312 17.5 1 92.44 92 GLY A O 1
ATOM 681 N N . PRO A 1 93 ? -0.706 43.594 19.328 1 92.12 93 PRO A N 1
ATOM 682 C CA . PRO A 1 93 ? 0.665 43.25 19.703 1 92.12 93 PRO A CA 1
ATOM 683 C C . PRO A 1 93 ? 0.778 41.844 20.281 1 92.12 93 PRO A C 1
ATOM 685 O O . PRO A 1 93 ? 0.189 41.531 21.328 1 92.12 93 PRO A O 1
ATOM 688 N N . PRO A 1 94 ? 1.512 41 19.594 1 93.5 94 PRO A N 1
ATOM 689 C CA . PRO A 1 94 ? 1.726 39.688 20.188 1 93.5 94 PRO A CA 1
ATOM 690 C C . PRO A 1 94 ? 2.641 39.719 21.406 1 93.5 94 PRO A C 1
ATOM 692 O O . PRO A 1 94 ? 3.473 40.594 21.531 1 93.5 94 PRO A O 1
ATOM 695 N N . ARG A 1 95 ? 2.371 38.781 22.234 1 93.5 95 ARG A N 1
ATOM 696 C CA . ARG A 1 95 ? 3.307 38.594 23.344 1 93.5 95 ARG A CA 1
ATOM 697 C C . ARG A 1 95 ? 4.723 38.375 22.828 1 93.5 95 ARG A C 1
ATOM 699 O O . ARG A 1 95 ? 4.926 37.688 21.828 1 93.5 95 ARG A O 1
ATOM 706 N N . GLN A 1 96 ? 5.68 39 23.531 1 91.88 96 GLN A N 1
ATOM 707 C CA . GLN A 1 96 ? 7.074 38.812 23.156 1 91.88 96 GLN A CA 1
ATOM 708 C C . GLN A 1 96 ? 7.461 37.344 23.25 1 91.88 96 GLN A C 1
ATOM 710 O O . GLN A 1 96 ? 7.199 36.688 24.266 1 91.88 96 GLN A O 1
ATOM 715 N N . GLY A 1 97 ? 7.898 36.844 22.094 1 92.62 97 GLY A N 1
ATOM 716 C CA . GLY A 1 97 ? 8.391 35.5 22.109 1 92.62 97 GLY A CA 1
ATOM 717 C C . GLY A 1 97 ? 7.309 34.469 21.797 1 92.62 97 GLY A C 1
ATOM 718 O O . GLY A 1 97 ? 7.523 33.25 21.969 1 92.62 97 GLY A O 1
ATOM 719 N N . LEU A 1 98 ? 6.191 34.906 21.344 1 97.31 98 LEU A N 1
ATOM 720 C CA . LEU A 1 98 ? 5.098 34 21.016 1 97.31 98 LEU A CA 1
ATOM 721 C C . LEU A 1 98 ? 5.543 32.969 19.984 1 97.31 98 LEU A C 1
ATOM 723 O O . LEU A 1 98 ? 6.215 33.312 19 1 97.31 98 LEU A O 1
ATOM 727 N N . ILE A 1 99 ? 5.258 31.672 20.25 1 98.44 99 ILE A N 1
ATOM 728 C CA . ILE A 1 99 ? 5.449 30.594 19.297 1 98.44 99 ILE A CA 1
ATOM 729 C C . ILE A 1 99 ? 4.09 30.109 18.766 1 98.44 99 ILE A C 1
ATOM 731 O O . ILE A 1 99 ? 3.229 29.703 19.547 1 98.44 99 ILE A O 1
ATOM 735 N N . TYR A 1 100 ? 3.891 30.281 17.484 1 98.62 100 TYR A N 1
ATOM 736 C CA . TYR A 1 100 ? 2.703 29.766 16.828 1 98.62 100 TYR A CA 1
ATOM 737 C C . TYR A 1 100 ? 2.973 28.391 16.219 1 98.62 100 TYR A C 1
ATOM 739 O O . TYR A 1 100 ? 3.879 28.234 15.406 1 98.62 100 TYR A O 1
ATOM 747 N N . VAL A 1 101 ? 2.213 27.344 16.641 1 98.88 101 VAL A N 1
ATOM 748 C CA . VAL A 1 101 ? 2.389 25.969 16.188 1 98.88 101 VAL A CA 1
ATOM 749 C C . VAL A 1 101 ? 1.19 25.547 15.344 1 98.88 101 VAL A C 1
ATOM 751 O O . VAL A 1 101 ? 0.094 25.328 15.867 1 98.88 101 VAL A O 1
ATOM 754 N N . GLU A 1 102 ? 1.401 25.359 14.078 1 98.88 102 GLU A N 1
ATOM 755 C CA . GLU A 1 102 ? 0.321 24.984 13.164 1 98.88 102 GLU A CA 1
ATOM 756 C C . GLU A 1 102 ? 0.279 23.484 12.93 1 98.88 102 GLU A C 1
ATOM 758 O O . GLU A 1 102 ? 1.254 22.891 12.453 1 98.88 102 GLU A O 1
ATOM 763 N N . CYS A 1 103 ? -0.897 22.875 13.172 1 98.81 103 CYS A N 1
ATOM 764 C CA . CYS A 1 103 ? -0.992 21.422 13.148 1 98.81 103 CYS A CA 1
ATOM 765 C C . CYS A 1 103 ? -1.821 20.953 11.961 1 98.81 103 CYS A C 1
ATOM 767 O O . CYS A 1 103 ? -1.903 19.75 11.695 1 98.81 103 CYS A O 1
ATOM 769 N N . SER A 1 104 ? -2.396 21.875 11.203 1 98.31 104 SER A N 1
ATOM 770 C CA . SER A 1 104 ? -3.311 21.531 10.117 1 98.31 104 SER A CA 1
ATOM 771 C C . SER A 1 104 ? -2.551 21.047 8.883 1 98.31 104 SER A C 1
ATOM 773 O O . SER A 1 104 ? -1.336 21.234 8.789 1 98.31 104 SER A O 1
ATOM 775 N N . THR A 1 105 ? -3.281 20.375 8.016 1 98 105 THR A N 1
ATOM 776 C CA . THR A 1 105 ? -2.76 20.062 6.688 1 98 105 THR A CA 1
ATOM 777 C C . THR A 1 105 ? -2.926 21.266 5.754 1 98 105 THR A C 1
ATOM 779 O O . THR A 1 105 ? -4.027 21.531 5.27 1 98 105 THR A O 1
ATOM 782 N N . VAL A 1 106 ? -1.846 22.016 5.555 1 98.56 106 VAL A N 1
ATOM 783 C CA . VAL A 1 106 ? -1.85 23.188 4.699 1 98.56 106 VAL A CA 1
ATOM 784 C C . VAL A 1 106 ? -0.716 23.094 3.68 1 98.56 106 VAL A C 1
ATOM 786 O O . VAL A 1 106 ? 0.185 22.266 3.82 1 98.56 106 VAL A O 1
ATOM 789 N N . PHE A 1 107 ? -0.834 23.859 2.635 1 98.75 107 PHE A N 1
ATOM 790 C CA . PHE A 1 107 ? 0.112 23.797 1.526 1 98.75 107 PHE A CA 1
ATOM 791 C C . PHE A 1 107 ? 1.448 24.422 1.92 1 98.75 107 PHE A C 1
ATOM 793 O O . PHE A 1 107 ? 1.486 25.453 2.604 1 98.75 107 PHE A O 1
ATOM 800 N N . PRO A 1 108 ? 2.562 23.859 1.51 1 98.44 108 PRO A N 1
ATOM 801 C CA . PRO A 1 108 ? 3.891 24.328 1.912 1 98.44 108 PRO A CA 1
ATOM 802 C C . PRO A 1 108 ? 4.125 25.797 1.567 1 98.44 108 PRO A C 1
ATOM 804 O O . PRO A 1 108 ? 4.746 26.516 2.348 1 98.44 108 PRO A O 1
ATOM 807 N N . GLU A 1 109 ? 3.633 26.266 0.498 1 97.94 109 GLU A N 1
ATOM 808 C CA . GLU A 1 109 ? 3.811 27.672 0.142 1 97.94 109 GLU A CA 1
ATOM 809 C C . GLU A 1 109 ? 3.086 28.594 1.127 1 97.94 109 GLU A C 1
ATOM 811 O O . GLU A 1 109 ? 3.561 29.688 1.429 1 97.94 109 GLU A O 1
ATOM 816 N N . THR A 1 110 ? 1.915 28.172 1.534 1 98.5 110 THR A N 1
ATOM 817 C CA . THR A 1 110 ? 1.207 28.922 2.568 1 98.5 110 THR A CA 1
ATOM 818 C C . THR A 1 110 ? 2.037 28.984 3.846 1 98.5 110 THR A C 1
ATOM 820 O O . THR A 1 110 ? 2.107 30.047 4.488 1 98.5 110 THR A O 1
ATOM 823 N N . VAL A 1 111 ? 2.66 27.906 4.188 1 98.56 111 VAL A N 1
ATOM 824 C CA . VAL A 1 111 ? 3.516 27.844 5.367 1 98.56 111 VAL A CA 1
ATOM 825 C C . VAL A 1 111 ? 4.676 28.828 5.215 1 98.56 111 VAL A C 1
ATOM 827 O O . VAL A 1 111 ? 4.988 29.562 6.148 1 98.56 111 VAL A O 1
ATOM 830 N N . LYS A 1 112 ? 5.273 28.828 4.07 1 98.19 112 LYS A N 1
ATOM 831 C CA . LYS A 1 112 ? 6.367 29.75 3.799 1 98.19 112 LYS A CA 1
ATOM 832 C C . LYS A 1 112 ? 5.922 31.203 3.975 1 98.19 112 LYS A C 1
ATOM 834 O O . LYS A 1 112 ? 6.59 31.984 4.656 1 98.19 112 LYS A O 1
ATOM 839 N N . LYS A 1 113 ? 4.809 31.5 3.4 1 98.25 113 LYS A N 1
ATOM 840 C CA . LYS A 1 113 ? 4.258 32.844 3.465 1 98.25 113 LYS A CA 1
ATOM 841 C C . LYS A 1 113 ? 3.967 33.281 4.906 1 98.25 113 LYS A C 1
ATOM 843 O O . LYS A 1 113 ? 4.41 34.312 5.359 1 98.25 113 LYS A O 1
ATOM 848 N N . VAL A 1 114 ? 3.307 32.438 5.625 1 98.12 114 VAL A N 1
ATOM 849 C CA . VAL A 1 114 ? 2.824 32.781 6.957 1 98.12 114 VAL A CA 1
ATOM 850 C C . VAL A 1 114 ? 3.988 32.781 7.945 1 98.12 114 VAL A C 1
ATOM 852 O O . VAL A 1 114 ? 4.02 33.562 8.883 1 98.12 114 VAL A O 1
ATOM 855 N N . SER A 1 115 ? 4.898 31.844 7.789 1 97.81 115 SER A N 1
ATOM 856 C CA . SER A 1 115 ? 6.047 31.797 8.688 1 97.81 115 SER A CA 1
ATOM 857 C C . SER A 1 115 ? 6.922 33.031 8.531 1 97.81 115 SER A C 1
ATOM 859 O O . SER A 1 115 ? 7.387 33.594 9.523 1 97.81 115 SER A O 1
ATOM 861 N N . THR A 1 116 ? 7.148 33.5 7.281 1 97.62 116 THR A N 1
ATOM 862 C CA . THR A 1 116 ? 7.918 34.719 7.016 1 97.62 116 THR A CA 1
ATOM 863 C C . THR A 1 116 ? 7.227 35.938 7.621 1 97.62 116 THR A C 1
ATOM 865 O O . THR A 1 116 ? 7.867 36.75 8.289 1 97.62 116 THR A O 1
ATOM 868 N N . LEU A 1 117 ? 5.945 35.969 7.391 1 97.5 117 LEU A N 1
ATOM 869 C CA . LEU A 1 117 ? 5.156 37.094 7.922 1 97.5 117 LEU A CA 1
ATOM 870 C C . LEU A 1 117 ? 5.203 37.094 9.445 1 97.5 117 LEU A C 1
ATOM 872 O O . LEU A 1 117 ? 5.344 38.156 10.055 1 97.5 117 LEU A O 1
ATOM 876 N N . SER A 1 118 ? 5.055 35.969 10.055 1 97.44 118 SER A N 1
ATOM 877 C CA . SER A 1 118 ? 5.078 35.844 11.508 1 97.44 118 SER A CA 1
ATOM 878 C C . SER A 1 118 ? 6.43 36.281 12.078 1 97.44 118 SER A C 1
ATOM 880 O O . SER A 1 118 ? 6.484 37.062 13.023 1 97.44 118 SER A O 1
ATOM 882 N N . GLU A 1 119 ? 7.453 35.781 11.492 1 95.62 119 GLU A N 1
ATOM 883 C CA . GLU A 1 119 ? 8.805 36.094 11.961 1 95.62 119 GLU A CA 1
ATOM 884 C C . GLU A 1 119 ? 9.086 37.594 11.867 1 95.62 119 GLU A C 1
ATOM 886 O O . GLU A 1 119 ? 9.719 38.156 12.758 1 95.62 119 GLU A O 1
ATOM 891 N N . ALA A 1 120 ? 8.625 38.188 10.828 1 96.19 120 ALA A N 1
ATOM 892 C CA . ALA A 1 120 ? 8.812 39.625 10.633 1 96.19 120 ALA A CA 1
ATOM 893 C C . ALA A 1 120 ? 8.117 40.406 11.734 1 96.19 120 ALA A C 1
ATOM 895 O O . ALA A 1 120 ? 8.445 41.594 11.969 1 96.19 120 ALA A O 1
ATOM 896 N N . ASN A 1 121 ? 7.191 39.781 12.375 1 95.94 121 ASN A N 1
ATOM 897 C CA . ASN A 1 121 ? 6.434 40.469 13.414 1 95.94 121 ASN A CA 1
ATOM 898 C C . ASN A 1 121 ? 6.742 39.906 14.797 1 95.94 121 ASN A C 1
ATOM 900 O O . ASN A 1 121 ? 5.934 40 15.719 1 95.94 121 ASN A O 1
ATOM 904 N N . GLY A 1 122 ? 7.859 39.188 14.898 1 95.38 122 GLY A N 1
ATOM 905 C CA . GLY A 1 122 ? 8.375 38.719 16.188 1 95.38 122 GLY A CA 1
ATOM 906 C C . GLY A 1 122 ? 7.695 37.469 16.688 1 95.38 122 GLY A C 1
ATOM 907 O O . GLY A 1 122 ? 7.781 37.125 17.875 1 95.38 122 GLY A O 1
ATOM 908 N N . ILE A 1 123 ? 6.992 36.781 15.875 1 97.88 123 ILE A N 1
ATOM 909 C CA . ILE A 1 123 ? 6.316 35.531 16.234 1 97.88 123 ILE A CA 1
ATOM 910 C C . ILE A 1 123 ? 7.059 34.344 15.609 1 97.88 123 ILE A C 1
ATOM 912 O O . ILE A 1 123 ? 7.27 34.312 14.391 1 97.88 123 ILE A O 1
ATOM 916 N N . ALA A 1 124 ? 7.504 33.406 16.453 1 98.06 124 ALA A N 1
ATOM 917 C CA . ALA A 1 124 ? 8.109 32.188 15.93 1 98.06 124 ALA A CA 1
ATOM 918 C C . ALA A 1 124 ? 7.051 31.25 15.367 1 98.06 124 ALA A C 1
ATOM 920 O O . ALA A 1 124 ? 5.938 31.172 15.891 1 98.06 124 ALA A O 1
ATOM 921 N N . TYR A 1 125 ? 7.383 30.594 14.289 1 98.5 125 TYR A N 1
ATOM 922 C CA . TYR A 1 125 ? 6.477 29.641 13.648 1 98.5 125 TYR A CA 1
ATOM 923 C C . TYR A 1 125 ? 7.055 28.234 13.656 1 98.5 125 TYR A C 1
ATOM 925 O O . TYR A 1 125 ? 8.203 28.031 13.258 1 98.5 125 TYR A O 1
ATOM 933 N N . VAL A 1 126 ? 6.285 27.281 14.133 1 98.62 126 VAL A N 1
ATOM 934 C CA . VAL A 1 126 ? 6.613 25.859 14.102 1 98.62 126 VAL A CA 1
ATOM 935 C C . VAL A 1 126 ? 5.484 25.078 13.422 1 98.62 126 VAL A C 1
ATOM 937 O O . VAL A 1 126 ? 4.305 25.328 13.68 1 98.62 126 VAL A O 1
ATOM 940 N N . ALA A 1 127 ? 5.883 24.234 12.469 1 98.75 127 ALA A N 1
ATOM 941 C CA . ALA A 1 127 ? 4.902 23.359 11.844 1 98.75 127 ALA A CA 1
ATOM 942 C C . ALA A 1 127 ? 4.836 22.016 12.57 1 98.75 127 ALA A C 1
ATOM 944 O O . ALA A 1 127 ? 5.863 21.469 12.977 1 98.75 127 ALA A O 1
ATOM 945 N N . CYS A 1 128 ? 3.57 21.5 12.734 1 98.69 128 CYS A N 1
ATOM 946 C CA . CYS A 1 128 ? 3.379 20.203 13.375 1 98.69 128 CYS A CA 1
ATOM 947 C C . CYS A 1 128 ? 2.127 19.5 12.844 1 98.69 128 CYS A C 1
ATOM 949 O O . CYS A 1 128 ? 1.259 19.109 13.625 1 98.69 128 CYS A O 1
ATOM 951 N N . PRO A 1 129 ? 2.045 19.375 11.539 1 98.56 129 PRO A N 1
ATOM 952 C CA . PRO A 1 129 ? 0.92 18.547 11.109 1 98.56 129 PRO A CA 1
ATOM 953 C C . PRO A 1 129 ? 0.947 17.156 11.719 1 98.56 129 PRO A C 1
ATOM 955 O O . PRO A 1 129 ? 1.964 16.734 12.289 1 98.56 129 PRO A O 1
ATOM 958 N N . VAL A 1 130 ? -0.221 16.484 11.672 1 98 130 VAL A N 1
ATOM 959 C CA . VAL A 1 130 ? -0.308 15.234 12.406 1 98 130 VAL A CA 1
ATOM 960 C C . VAL A 1 130 ? -0.877 14.141 11.508 1 98 130 VAL A C 1
ATOM 962 O O . VAL A 1 130 ? -1.601 14.43 10.547 1 98 130 VAL A O 1
ATOM 965 N N . PHE A 1 131 ? -0.482 12.93 11.773 1 96.75 131 PHE A N 1
ATOM 966 C CA . PHE A 1 131 ? -1.119 11.75 11.211 1 96.75 131 PHE A CA 1
ATOM 967 C C . PHE A 1 131 ? -2.033 11.086 12.234 1 96.75 131 PHE A C 1
ATOM 969 O O . PHE A 1 131 ? -1.691 11 13.414 1 96.75 131 PHE A O 1
ATOM 976 N N . GLY A 1 132 ? -3.152 10.594 11.742 1 93.94 132 GLY A N 1
ATOM 977 C CA . GLY A 1 132 ? -4.148 9.953 12.586 1 93.94 132 GLY A CA 1
ATOM 978 C C . GLY A 1 132 ? -5.523 10.578 12.477 1 93.94 132 GLY A C 1
ATOM 979 O O . GLY A 1 132 ? -5.645 11.781 12.227 1 93.94 132 GLY A O 1
ATOM 980 N N . ARG A 1 133 ? -6.559 9.82 12.883 1 91.44 133 ARG A N 1
ATOM 981 C CA . ARG A 1 133 ? -7.945 10.273 12.867 1 91.44 133 ARG A CA 1
ATOM 982 C C . ARG A 1 133 ? -8.375 10.773 14.242 1 91.44 133 ARG A C 1
ATOM 984 O O . ARG A 1 133 ? -7.602 10.719 15.203 1 91.44 133 ARG A O 1
ATOM 991 N N . PRO A 1 134 ? -9.539 11.305 14.328 1 93 134 PRO A N 1
ATOM 992 C CA . PRO A 1 134 ? -9.992 11.859 15.609 1 93 134 PRO A CA 1
ATOM 993 C C . PRO A 1 134 ? -9.969 10.836 16.734 1 93 134 PRO A C 1
ATOM 995 O O . PRO A 1 134 ? -9.703 11.188 17.891 1 93 134 PRO A O 1
ATOM 998 N N . ASP A 1 135 ? -10.211 9.57 16.391 1 92 135 ASP A N 1
ATOM 999 C CA . ASP A 1 135 ? -10.125 8.547 17.438 1 92 135 ASP A CA 1
ATOM 1000 C C . ASP A 1 135 ? -8.688 8.383 17.938 1 92 135 ASP A C 1
ATOM 1002 O O . ASP A 1 135 ? -8.461 8.172 19.125 1 92 135 ASP A O 1
ATOM 1006 N N . ALA A 1 136 ? -7.754 8.438 17.047 1 93.44 136 ALA A N 1
ATOM 1007 C CA . ALA A 1 136 ? -6.352 8.43 17.453 1 93.44 136 ALA A CA 1
ATOM 1008 C C . ALA A 1 136 ? -6.012 9.664 18.281 1 93.44 136 ALA A C 1
ATOM 1010 O O . ALA A 1 136 ? -5.246 9.578 19.25 1 93.44 136 ALA A O 1
ATOM 1011 N N . ALA A 1 137 ? -6.539 10.844 17.922 1 96.19 137 ALA A N 1
ATOM 1012 C CA . ALA A 1 137 ? -6.328 12.07 18.703 1 96.19 137 ALA A CA 1
ATOM 1013 C C . ALA A 1 137 ? -6.84 11.914 20.125 1 96.19 137 ALA A C 1
ATOM 1015 O O . ALA A 1 137 ? -6.16 12.289 21.078 1 96.19 137 ALA A O 1
ATOM 1016 N N . LYS A 1 138 ? -8.016 11.32 20.219 1 95.69 138 LYS A N 1
ATOM 1017 C CA . LYS A 1 138 ? -8.633 11.109 21.516 1 95.69 138 LYS A CA 1
ATOM 1018 C C . LYS A 1 138 ? -7.734 10.273 22.422 1 95.69 138 LYS A C 1
ATOM 1020 O O . LYS A 1 138 ? -7.594 10.57 23.625 1 95.69 138 LYS A O 1
ATOM 1025 N N . SER A 1 139 ? -7.051 9.312 21.844 1 96.19 139 SER A N 1
ATOM 1026 C CA . SER A 1 139 ? -6.277 8.344 22.609 1 96.19 139 SER A CA 1
ATOM 1027 C C . SER A 1 139 ? -4.801 8.719 22.656 1 96.19 139 SER A C 1
ATOM 1029 O O . SER A 1 139 ? -3.957 7.918 23.062 1 96.19 139 SER A O 1
ATOM 1031 N N . LYS A 1 140 ? -4.438 9.93 22.188 1 97.19 140 LYS A N 1
ATOM 1032 C CA . LYS A 1 140 ? -3.07 10.445 22.188 1 97.19 140 LYS A CA 1
ATOM 1033 C C . LYS A 1 140 ? -2.15 9.57 21.328 1 97.19 140 LYS A C 1
ATOM 1035 O O . LYS A 1 140 ? -1.007 9.312 21.719 1 97.19 140 LYS A O 1
ATOM 1040 N N . LEU A 1 141 ? -2.707 9.07 20.234 1 95.06 141 LEU A N 1
ATOM 1041 C CA . LEU A 1 141 ? -1.954 8.156 19.391 1 95.06 141 LEU A CA 1
ATOM 1042 C C . LEU A 1 141 ? -1.585 8.82 18.062 1 95.06 141 LEU A C 1
ATOM 1044 O O . LEU A 1 141 ? -1.224 8.133 17.094 1 95.06 141 LEU A O 1
ATOM 1048 N N . LEU A 1 142 ? -1.667 10.133 18.031 1 97.38 142 LEU A N 1
ATOM 1049 C CA . LEU A 1 142 ? -1.252 10.836 16.812 1 97.38 142 LEU A CA 1
ATOM 1050 C C . LEU A 1 142 ? 0.262 10.773 16.641 1 97.38 142 LEU A C 1
ATOM 1052 O O . LEU A 1 142 ? 0.996 10.578 17.609 1 97.38 142 LEU A O 1
ATOM 1056 N N . VAL A 1 143 ? 0.66 10.898 15.406 1 97.5 143 VAL A N 1
ATOM 1057 C CA . VAL A 1 143 ? 2.066 11.125 15.094 1 97.5 143 VAL A CA 1
ATOM 1058 C C . VAL A 1 143 ? 2.256 12.555 14.578 1 97.5 143 VAL A C 1
ATOM 1060 O O . VAL A 1 143 ? 1.648 12.945 13.578 1 97.5 143 VAL A O 1
ATOM 1063 N N . GLY A 1 144 ? 3.035 13.305 15.266 1 97.94 144 GLY A N 1
ATOM 1064 C CA . GLY A 1 144 ? 3.314 14.664 14.844 1 97.94 144 GLY A CA 1
ATOM 1065 C C . GLY A 1 144 ? 4.547 14.781 13.969 1 97.94 144 GLY A C 1
ATOM 1066 O O . GLY A 1 144 ? 5.516 14.039 14.156 1 97.94 144 GLY A O 1
ATOM 1067 N N . VAL A 1 145 ? 4.496 15.617 13.008 1 97.94 145 VAL A N 1
ATOM 1068 C CA . VAL A 1 145 ? 5.66 15.961 12.195 1 97.94 145 VAL A CA 1
ATOM 1069 C C . VAL A 1 145 ? 6.145 17.359 12.547 1 97.94 145 VAL A C 1
ATOM 1071 O O . VAL A 1 145 ? 5.465 18.359 12.258 1 97.94 145 VAL A O 1
ATOM 1074 N N . LEU A 1 146 ? 7.32 17.453 13.078 1 97.62 146 LEU A N 1
ATOM 1075 C CA . LEU A 1 146 ? 7.805 18.719 13.609 1 97.62 146 LEU A CA 1
ATOM 1076 C C . LEU A 1 146 ? 8.891 19.312 12.711 1 97.62 146 LEU A C 1
ATOM 1078 O O . LEU A 1 146 ? 9.781 18.594 12.258 1 97.62 146 LEU A O 1
ATOM 1082 N N . ALA A 1 147 ? 8.727 20.578 12.43 1 98 147 ALA A N 1
ATOM 1083 C CA . ALA A 1 147 ? 9.781 21.312 11.734 1 98 147 ALA A CA 1
ATOM 1084 C C . ALA A 1 147 ? 9.758 22.781 12.125 1 98 147 ALA A C 1
ATOM 1086 O O . ALA A 1 147 ? 8.688 23.375 12.312 1 98 147 ALA A O 1
ATOM 1087 N N . GLY A 1 148 ? 10.859 23.391 12.297 1 97.62 148 GLY A N 1
ATOM 1088 C CA . GLY A 1 148 ? 11.07 24.781 12.672 1 97.62 148 GLY A CA 1
ATOM 1089 C C . GLY A 1 148 ? 12.414 25.031 13.328 1 97.62 148 GLY A C 1
ATOM 1090 O O . GLY A 1 148 ? 13.219 24.109 13.477 1 97.62 148 GLY A O 1
ATOM 1091 N N . PRO A 1 149 ? 12.695 26.297 13.641 1 96.62 149 PRO A N 1
ATOM 1092 C CA . PRO A 1 149 ? 13.945 26.562 14.359 1 96.62 149 PRO A CA 1
ATOM 1093 C C . PRO A 1 149 ? 14.094 25.719 15.625 1 96.62 149 PRO A C 1
ATOM 1095 O O . PRO A 1 149 ? 13.148 25.609 16.406 1 96.62 149 PRO A O 1
ATOM 1098 N N . SER A 1 150 ? 15.266 25.156 15.82 1 96.44 150 SER A N 1
ATOM 1099 C CA . SER A 1 150 ? 15.516 24.156 16.844 1 96.44 150 SER A CA 1
ATOM 1100 C C . SER A 1 150 ? 15.125 24.672 18.234 1 96.44 150 SER A C 1
ATOM 1102 O O . SER A 1 150 ? 14.547 23.938 19.031 1 96.44 150 SER A O 1
ATOM 1104 N N . LYS A 1 151 ? 15.422 25.891 18.469 1 96.62 151 LYS A N 1
ATOM 1105 C CA . LYS A 1 151 ? 15.141 26.469 19.781 1 96.62 151 LYS A CA 1
ATOM 1106 C C . LYS A 1 151 ? 13.648 26.453 20.078 1 96.62 151 LYS A C 1
ATOM 1108 O O . LYS A 1 151 ? 13.234 26.188 21.203 1 96.62 151 LYS A O 1
ATOM 1113 N N . HIS A 1 152 ? 12.844 26.75 19.125 1 97.31 152 HIS A N 1
ATOM 1114 C CA . HIS A 1 152 ? 11.398 26.812 19.312 1 97.31 152 HIS A CA 1
ATOM 1115 C C . HIS A 1 152 ? 10.789 25.422 19.312 1 97.31 152 HIS A C 1
ATOM 1117 O O . HIS A 1 152 ? 9.844 25.141 20.062 1 97.31 152 HIS A O 1
ATOM 1123 N N . VAL A 1 153 ? 11.359 24.516 18.469 1 97.69 153 VAL A N 1
ATOM 1124 C CA . VAL A 1 153 ? 10.898 23.141 18.438 1 97.69 153 VAL A CA 1
ATOM 1125 C C . VAL A 1 153 ? 11.102 22.484 19.812 1 97.69 153 VAL A C 1
ATOM 1127 O O . VAL A 1 153 ? 10.227 21.781 20.312 1 97.69 153 VAL A O 1
ATOM 1130 N N . GLU A 1 154 ? 12.203 22.719 20.406 1 96.38 154 GLU A N 1
ATOM 1131 C CA . GLU A 1 154 ? 12.508 22.172 21.734 1 96.38 154 GLU A CA 1
ATOM 1132 C C . GLU A 1 154 ? 11.531 22.688 22.781 1 96.38 154 GLU A C 1
ATOM 1134 O O . GLU A 1 154 ? 11.133 21.938 23.688 1 96.38 154 GLU A O 1
ATOM 1139 N N . LYS A 1 155 ? 11.18 23.906 22.641 1 95.81 155 LYS A N 1
ATOM 1140 C CA . LYS A 1 155 ? 10.273 24.531 23.594 1 95.81 155 LYS A CA 1
ATOM 1141 C C . LYS A 1 155 ? 8.867 23.938 23.484 1 95.81 155 LYS A C 1
ATOM 1143 O O . LYS A 1 155 ? 8.156 23.828 24.484 1 95.81 155 LYS A O 1
ATOM 1148 N N . VAL A 1 156 ? 8.445 23.562 22.281 1 97.31 156 VAL A N 1
ATOM 1149 C CA . VAL A 1 156 ? 7.051 23.156 22.125 1 97.31 156 VAL A CA 1
ATOM 1150 C C . VAL A 1 156 ? 6.934 21.641 22.25 1 97.31 156 VAL A C 1
ATOM 1152 O O . VAL A 1 156 ? 5.832 21.109 22.391 1 97.31 156 VAL A O 1
ATOM 1155 N N . ARG A 1 157 ? 7.996 20.875 22.234 1 97.25 157 ARG A N 1
ATOM 1156 C CA . ARG A 1 157 ? 8.031 19.422 22.188 1 97.25 157 ARG A CA 1
ATOM 1157 C C . ARG A 1 157 ? 7.238 18.812 23.328 1 97.25 157 ARG A C 1
ATOM 1159 O O . ARG A 1 157 ? 6.484 17.859 23.141 1 97.25 157 ARG A O 1
ATOM 1166 N N . PRO A 1 158 ? 7.367 19.328 24.594 1 96.62 158 PRO A N 1
ATOM 1167 C CA . PRO A 1 158 ? 6.609 18.703 25.688 1 96.62 158 PRO A CA 1
ATOM 1168 C C . PRO A 1 158 ? 5.098 18.812 25.484 1 96.62 158 PRO A C 1
ATOM 1170 O O . PRO A 1 158 ? 4.352 17.922 25.891 1 96.62 158 PRO A O 1
ATOM 1173 N N . PHE A 1 159 ? 4.656 19.891 24.875 1 97.81 159 PHE A N 1
ATOM 1174 C CA . PHE A 1 159 ? 3.23 20.094 24.641 1 97.81 159 PHE A CA 1
ATOM 1175 C C . PHE A 1 159 ? 2.748 19.188 23.5 1 97.81 159 PHE A C 1
ATOM 1177 O O . PHE A 1 159 ? 1.644 18.641 23.578 1 97.81 159 PHE A O 1
ATOM 1184 N N . VAL A 1 160 ? 3.607 18.984 22.484 1 98.44 160 VAL A N 1
ATOM 1185 C CA . VAL A 1 160 ? 3.293 18.078 21.375 1 98.44 160 VAL A CA 1
ATOM 1186 C C . VAL A 1 160 ? 3.203 16.656 21.906 1 98.44 160 VAL A C 1
ATOM 1188 O O . VAL A 1 160 ? 2.312 15.891 21.5 1 98.44 160 VAL A O 1
ATOM 1191 N N . ALA A 1 161 ? 4.074 16.312 22.844 1 97.69 161 ALA A N 1
ATOM 1192 C CA . ALA A 1 161 ? 4.121 14.961 23.406 1 97.69 161 ALA A CA 1
ATOM 1193 C C . ALA A 1 161 ? 2.842 14.648 24.188 1 97.69 161 ALA A C 1
ATOM 1195 O O . ALA A 1 161 ? 2.457 13.484 24.312 1 97.69 161 ALA A O 1
ATOM 1196 N N . ALA A 1 162 ? 2.182 15.695 24.625 1 97.94 162 ALA A N 1
ATOM 1197 C CA . ALA A 1 162 ? 0.937 15.516 25.359 1 97.94 162 ALA A CA 1
ATOM 1198 C C . ALA A 1 162 ? -0.2 15.094 24.438 1 97.94 162 ALA A C 1
ATOM 1200 O O . ALA A 1 162 ? -1.241 14.617 24.891 1 97.94 162 ALA A O 1
ATOM 1201 N N . MET A 1 163 ? -0.004 15.281 23.141 1 98.5 163 MET A N 1
ATOM 1202 C CA . MET A 1 163 ? -1.085 15.062 22.172 1 98.5 163 MET A CA 1
ATOM 1203 C C . MET A 1 163 ? -0.729 13.945 21.203 1 98.5 163 MET A C 1
ATOM 1205 O O . MET A 1 163 ? -1.558 13.539 20.375 1 98.5 163 MET A O 1
ATOM 1209 N N . THR A 1 164 ? 0.569 13.445 21.25 1 98.19 164 THR A N 1
ATOM 1210 C CA . THR A 1 164 ? 1.063 12.508 20.25 1 98.19 164 THR A CA 1
ATOM 1211 C C . THR A 1 164 ? 1.766 11.32 20.906 1 98.19 164 THR A C 1
ATOM 1213 O O . THR A 1 164 ? 2.182 11.414 22.062 1 98.19 164 THR A O 1
ATOM 1216 N N . CYS A 1 165 ? 1.848 10.234 20.219 1 96.94 165 CYS A N 1
ATOM 1217 C CA . CYS A 1 165 ? 2.586 9.086 20.719 1 96.94 165 CYS A CA 1
ATOM 1218 C C . CYS A 1 165 ? 3.986 9.031 20.125 1 96.94 165 CYS A C 1
ATOM 1220 O O . CYS A 1 165 ? 4.863 8.344 20.656 1 96.94 165 CYS A O 1
ATOM 1222 N N . ARG A 1 166 ? 4.148 9.688 19.016 1 95.12 166 ARG A N 1
ATOM 1223 C CA . ARG A 1 166 ? 5.41 9.719 18.297 1 95.12 166 ARG A CA 1
ATOM 1224 C C . ARG A 1 166 ? 5.574 11.031 17.531 1 95.12 166 ARG A C 1
ATOM 1226 O O . ARG A 1 166 ? 4.586 11.648 17.125 1 95.12 166 ARG A O 1
ATOM 1233 N N . VAL A 1 167 ? 6.832 11.5 17.422 1 96.31 167 VAL A N 1
ATOM 1234 C CA . VAL A 1 167 ? 7.113 12.719 16.672 1 96.31 167 VAL A CA 1
ATOM 1235 C C . VAL A 1 167 ? 8.203 12.453 15.641 1 96.31 167 VAL A C 1
ATOM 1237 O O . VAL A 1 167 ? 9.211 11.812 15.945 1 96.31 167 VAL A O 1
ATOM 1240 N N . LEU A 1 168 ? 7.949 12.828 14.414 1 94.94 168 LEU A N 1
ATOM 1241 C CA . LEU A 1 168 ? 8.953 12.836 13.359 1 94.94 168 LEU A CA 1
ATOM 1242 C C . LEU A 1 168 ? 9.586 14.211 13.211 1 94.94 168 LEU A C 1
ATOM 1244 O O . LEU A 1 168 ? 8.875 15.211 13.055 1 94.94 168 LEU A O 1
ATOM 1248 N N . ASP A 1 169 ? 10.875 14.266 13.328 1 93.25 169 ASP A N 1
ATOM 1249 C CA . ASP A 1 169 ? 11.602 15.516 13.117 1 93.25 169 ASP A CA 1
ATOM 1250 C C . ASP A 1 169 ? 12.148 15.602 11.688 1 93.25 169 ASP A C 1
ATOM 1252 O O . ASP A 1 169 ? 12.992 14.797 11.297 1 93.25 169 ASP A O 1
ATOM 1256 N N . VAL A 1 170 ? 11.688 16.625 10.938 1 94.75 170 VAL A N 1
ATOM 1257 C CA . VAL A 1 170 ? 12.055 16.625 9.523 1 94.75 170 VAL A CA 1
ATOM 1258 C C . VAL A 1 170 ? 12.922 17.844 9.227 1 94.75 170 VAL A C 1
ATOM 1260 O O . VAL A 1 170 ? 13.172 18.172 8.062 1 94.75 170 VAL A O 1
ATOM 1263 N N . GLY A 1 171 ? 13.297 18.594 10.234 1 93.62 171 GLY A N 1
ATOM 1264 C CA . GLY A 1 171 ? 14.32 19.609 10.023 1 93.62 171 GLY A CA 1
ATOM 1265 C C . GLY A 1 171 ? 13.898 20.984 10.484 1 93.62 171 GLY A C 1
ATOM 1266 O O . GLY A 1 171 ? 12.922 21.125 11.219 1 93.62 171 GLY A O 1
ATOM 1267 N N . VAL A 1 172 ? 14.648 22.062 10.047 1 96.12 172 VAL A N 1
ATOM 1268 C CA . VAL A 1 172 ? 14.516 23.391 10.617 1 96.12 172 VAL A CA 1
ATOM 1269 C C . VAL A 1 172 ? 13.602 24.25 9.742 1 96.12 172 VAL A C 1
ATOM 1271 O O . VAL A 1 172 ? 13.156 25.312 10.156 1 96.12 172 VAL A O 1
ATOM 1274 N N . ASP A 1 173 ? 13.297 23.781 8.539 1 97.06 173 ASP A N 1
ATOM 1275 C CA . ASP A 1 173 ? 12.375 24.469 7.637 1 97.06 173 ASP A CA 1
ATOM 1276 C C . ASP A 1 173 ? 10.938 24 7.855 1 97.06 173 ASP A C 1
ATOM 1278 O O . ASP A 1 173 ? 10.594 22.859 7.531 1 97.06 173 ASP A O 1
ATOM 1282 N N . PRO A 1 174 ? 10.086 24.891 8.305 1 98.06 174 PRO A N 1
ATOM 1283 C CA . PRO A 1 174 ? 8.711 24.484 8.609 1 98.06 174 PRO A CA 1
ATOM 1284 C C . PRO A 1 174 ? 8 23.859 7.406 1 98.06 174 PRO A C 1
ATOM 1286 O O . PRO A 1 174 ? 7.148 22.984 7.57 1 98.06 174 PRO A O 1
ATOM 1289 N N . CYS A 1 175 ? 8.375 24.25 6.199 1 97.94 175 CYS A N 1
ATOM 1290 C CA . CYS A 1 175 ? 7.719 23.766 4.988 1 97.94 175 CYS A CA 1
ATOM 1291 C C . CYS A 1 175 ? 7.883 22.266 4.848 1 97.94 175 CYS A C 1
ATOM 1293 O O . CYS A 1 175 ? 7 21.578 4.32 1 97.94 175 CYS A O 1
ATOM 1295 N N . LEU A 1 176 ? 8.938 21.703 5.363 1 97.94 176 LEU A N 1
ATOM 1296 C CA . LEU A 1 176 ? 9.258 20.297 5.18 1 97.94 176 LEU A CA 1
ATOM 1297 C C . LEU A 1 176 ? 8.273 19.406 5.934 1 97.94 176 LEU A C 1
ATOM 1299 O O . LEU A 1 176 ? 7.973 18.297 5.496 1 97.94 176 LEU A O 1
ATOM 1303 N N . ALA A 1 177 ? 7.75 19.922 7.035 1 98.38 177 ALA A N 1
ATOM 1304 C CA . ALA A 1 177 ? 6.746 19.156 7.762 1 98.38 177 ALA A CA 1
ATOM 1305 C C . ALA A 1 177 ? 5.492 18.953 6.914 1 98.38 177 ALA A C 1
ATOM 1307 O O . ALA A 1 177 ? 4.887 17.875 6.938 1 98.38 177 ALA A O 1
ATOM 1308 N N . ASN A 1 178 ? 5.137 19.984 6.238 1 98.62 178 ASN A N 1
ATOM 1309 C CA . ASN A 1 178 ? 3.926 19.875 5.43 1 98.62 178 ASN A CA 1
ATOM 1310 C C . ASN A 1 178 ? 4.168 19.094 4.152 1 98.62 178 ASN A C 1
ATOM 1312 O O . ASN A 1 178 ? 3.264 18.406 3.654 1 98.62 178 ASN A O 1
ATOM 1316 N N . VAL A 1 179 ? 5.402 19.156 3.592 1 98.56 179 VAL A N 1
ATOM 1317 C CA . VAL A 1 179 ? 5.75 18.281 2.484 1 98.56 179 VAL A CA 1
ATOM 1318 C C . VAL A 1 179 ? 5.637 16.828 2.93 1 98.56 179 VAL A C 1
ATOM 1320 O O . VAL A 1 179 ? 5.031 16 2.24 1 98.56 179 VAL A O 1
ATOM 1323 N N . ASP A 1 180 ? 6.199 16.547 4.086 1 98.38 180 ASP A N 1
ATOM 1324 C CA . ASP A 1 180 ? 6.156 15.188 4.629 1 98.38 180 ASP A CA 1
ATOM 1325 C C . ASP A 1 180 ? 4.719 14.727 4.84 1 98.38 180 ASP A C 1
ATOM 1327 O O . ASP A 1 180 ? 4.371 13.586 4.516 1 98.38 180 ASP A O 1
ATOM 1331 N N . LYS A 1 181 ? 3.877 15.562 5.402 1 98.44 181 LYS A N 1
ATOM 1332 C CA . LYS A 1 181 ? 2.463 15.273 5.633 1 98.44 181 LYS A CA 1
ATOM 1333 C C . LYS A 1 181 ? 1.751 14.945 4.324 1 98.44 181 LYS A C 1
ATOM 1335 O O . LYS A 1 181 ? 0.981 13.984 4.258 1 98.44 181 LYS A O 1
ATOM 1340 N N . LEU A 1 182 ? 2.014 15.766 3.32 1 98.69 182 LEU A N 1
ATOM 1341 C CA . LEU A 1 182 ? 1.354 15.547 2.037 1 98.69 182 LEU A CA 1
ATOM 1342 C C . LEU A 1 182 ? 1.829 14.25 1.392 1 98.69 182 LEU A C 1
ATOM 1344 O O . LEU A 1 182 ? 1.038 13.531 0.774 1 98.69 182 LEU A O 1
ATOM 1348 N N . VAL A 1 183 ? 3.102 13.938 1.519 1 98.5 183 VAL A N 1
ATOM 1349 C CA . VAL A 1 183 ? 3.633 12.68 1.002 1 98.5 183 VAL A CA 1
ATOM 1350 C C . VAL A 1 183 ? 2.973 11.508 1.722 1 98.5 183 VAL A C 1
ATOM 1352 O O . VAL A 1 183 ? 2.6 10.516 1.092 1 98.5 183 VAL A O 1
ATOM 1355 N N . GLY A 1 184 ? 2.859 11.602 3.004 1 97.88 184 GLY A N 1
ATOM 1356 C CA . GLY A 1 184 ? 2.166 10.57 3.76 1 97.88 184 GLY A CA 1
ATOM 1357 C C . GLY A 1 184 ? 0.718 10.398 3.344 1 97.88 184 GLY A C 1
ATOM 1358 O O . GLY A 1 184 ? 0.244 9.273 3.176 1 97.88 184 GLY A O 1
ATOM 1359 N N . ASN A 1 185 ? 0.031 11.516 3.197 1 98.31 185 ASN A N 1
ATOM 1360 C CA . ASN A 1 185 ? -1.361 11.453 2.766 1 98.31 185 ASN A CA 1
ATOM 1361 C C . ASN A 1 185 ? -1.485 10.891 1.354 1 98.31 185 ASN A C 1
ATOM 1363 O O . ASN A 1 185 ? -2.463 10.211 1.037 1 98.31 185 ASN A O 1
ATOM 1367 N N . PHE A 1 186 ? -0.483 11.188 0.539 1 98.81 186 PHE A N 1
ATOM 1368 C CA . PHE A 1 186 ? -0.43 10.578 -0.785 1 98.81 186 PHE A CA 1
ATOM 1369 C C . PHE A 1 186 ? -0.368 9.062 -0.677 1 98.81 186 PHE A C 1
ATOM 1371 O O . PHE A 1 186 ? -1.091 8.352 -1.383 1 98.81 186 PHE A O 1
ATOM 1378 N N . MET A 1 187 ? 0.441 8.562 0.186 1 97.81 187 MET A N 1
ATOM 1379 C CA . MET A 1 187 ? 0.574 7.121 0.397 1 97.81 187 MET A CA 1
ATOM 1380 C C . MET A 1 187 ? -0.749 6.516 0.854 1 97.81 187 MET A C 1
ATOM 1382 O O . MET A 1 187 ? -1.147 5.453 0.375 1 97.81 187 MET A O 1
ATOM 1386 N N . ILE A 1 188 ? -1.445 7.188 1.773 1 97.75 188 ILE A N 1
ATOM 1387 C CA . ILE A 1 188 ? -2.713 6.68 2.287 1 97.75 188 ILE A CA 1
ATOM 1388 C C . ILE A 1 188 ? -3.752 6.66 1.17 1 97.75 188 ILE A C 1
ATOM 1390 O O . ILE A 1 188 ? -4.41 5.641 0.942 1 97.75 188 ILE A O 1
ATOM 1394 N N . ALA A 1 189 ? -3.848 7.781 0.452 1 98.62 189 ALA A N 1
ATOM 1395 C CA . ALA A 1 189 ? -4.828 7.891 -0.625 1 98.62 189 ALA A CA 1
ATOM 1396 C C . ALA A 1 189 ? -4.562 6.855 -1.716 1 98.62 189 ALA A C 1
ATOM 1398 O O . ALA A 1 189 ? -5.492 6.215 -2.209 1 98.62 189 ALA A O 1
ATOM 1399 N N . GLY A 1 190 ? -3.271 6.773 -2.111 1 98.56 190 GLY A N 1
ATOM 1400 C CA . GLY A 1 190 ? -2.898 5.789 -3.115 1 98.56 190 GLY A CA 1
ATOM 1401 C C . GLY A 1 190 ? -3.188 4.363 -2.691 1 98.56 190 GLY A C 1
ATOM 1402 O O . GLY A 1 190 ? -3.627 3.545 -3.502 1 98.56 190 GLY A O 1
ATOM 1403 N N . MET A 1 191 ? -2.918 4.047 -1.417 1 97.5 191 MET A N 1
ATOM 1404 C CA . MET A 1 191 ? -3.211 2.727 -0.87 1 97.5 191 MET A CA 1
ATOM 1405 C C . MET A 1 191 ? -4.707 2.441 -0.909 1 97.5 191 MET A C 1
ATOM 1407 O O . MET A 1 191 ? -5.125 1.329 -1.243 1 97.5 191 MET A O 1
ATOM 1411 N N . ILE A 1 192 ? -5.566 3.408 -0.568 1 98.31 192 ILE A N 1
ATOM 1412 C CA . ILE A 1 192 ? -7.016 3.258 -0.618 1 98.31 192 ILE A CA 1
ATOM 1413 C C . ILE A 1 192 ? -7.449 2.924 -2.043 1 98.31 192 ILE A C 1
ATOM 1415 O O . ILE A 1 192 ? -8.227 1.987 -2.258 1 98.31 192 ILE A O 1
ATOM 1419 N N . GLU A 1 193 ? -6.926 3.701 -2.984 1 98.88 193 GLU A N 1
ATOM 1420 C CA . GLU A 1 193 ? -7.227 3.465 -4.395 1 98.88 193 GLU A CA 1
ATOM 1421 C C . GLU A 1 193 ? -6.801 2.062 -4.82 1 98.88 193 GLU A C 1
ATOM 1423 O O . GLU A 1 193 ? -7.543 1.367 -5.52 1 98.88 193 GLU A O 1
ATOM 1428 N N . LEU A 1 194 ? -5.633 1.671 -4.43 1 98.56 194 LEU A N 1
ATOM 1429 C CA . LEU A 1 194 ? -5.07 0.376 -4.797 1 98.56 194 LEU A CA 1
ATOM 1430 C C . LEU A 1 194 ? -5.941 -0.763 -4.277 1 98.56 194 LEU A C 1
ATOM 1432 O O . LEU A 1 194 ? -6.234 -1.711 -5.008 1 98.56 194 LEU A O 1
ATOM 1436 N N . ILE A 1 195 ? -6.383 -0.695 -3.01 1 98.12 195 ILE A N 1
ATOM 1437 C CA . ILE A 1 195 ? -7.25 -1.716 -2.432 1 98.12 195 ILE A CA 1
ATOM 1438 C C . ILE A 1 195 ? -8.578 -1.748 -3.182 1 98.12 195 ILE A C 1
ATOM 1440 O O . ILE A 1 195 ? -9.109 -2.824 -3.467 1 98.12 195 ILE A O 1
ATOM 1444 N N . ALA A 1 196 ? -9.117 -0.574 -3.482 1 98.69 196 ALA A N 1
ATOM 1445 C CA . ALA A 1 196 ? -10.383 -0.494 -4.203 1 98.69 196 ALA A CA 1
ATOM 1446 C C . ALA A 1 196 ? -10.297 -1.207 -5.547 1 98.69 196 ALA A C 1
ATOM 1448 O O . ALA A 1 196 ? -11.172 -1.997 -5.898 1 98.69 196 ALA A O 1
ATOM 1449 N N . GLU A 1 197 ? -9.211 -0.912 -6.289 1 98.81 197 GLU A N 1
ATOM 1450 C CA . GLU A 1 197 ? -9.016 -1.552 -7.586 1 98.81 197 GLU A CA 1
ATOM 1451 C C . GLU A 1 197 ? -8.828 -3.059 -7.438 1 98.81 197 GLU A C 1
ATOM 1453 O O . GLU A 1 197 ? -9.367 -3.838 -8.227 1 98.81 197 GLU A O 1
ATOM 1458 N N . ALA A 1 198 ? -8.086 -3.471 -6.406 1 98.62 198 ALA A N 1
ATOM 1459 C CA . ALA A 1 198 ? -7.805 -4.887 -6.18 1 98.62 198 ALA A CA 1
ATOM 1460 C C . ALA A 1 198 ? -9.086 -5.656 -5.855 1 98.62 198 ALA A C 1
ATOM 1462 O O . ALA A 1 198 ? -9.336 -6.723 -6.422 1 98.62 198 ALA A O 1
ATOM 1463 N N . GLN A 1 199 ? -9.875 -5.109 -4.906 1 98.5 199 GLN A N 1
ATOM 1464 C CA . GLN A 1 199 ? -11.125 -5.766 -4.539 1 98.5 199 GLN A CA 1
ATOM 1465 C C . GLN A 1 199 ? -12.07 -5.863 -5.734 1 98.5 199 GLN A C 1
ATOM 1467 O O . GLN A 1 199 ? -12.711 -6.895 -5.941 1 98.5 199 GLN A O 1
ATOM 1472 N N . THR A 1 200 ? -12.117 -4.781 -6.535 1 98.62 200 THR A N 1
ATOM 1473 C CA . THR A 1 200 ? -12.992 -4.766 -7.699 1 98.62 200 THR A CA 1
ATOM 1474 C C . THR A 1 200 ? -12.531 -5.789 -8.734 1 98.62 200 THR A C 1
ATOM 1476 O O . THR A 1 200 ? -13.336 -6.57 -9.25 1 98.62 200 THR A O 1
ATOM 1479 N N . LEU A 1 201 ? -11.219 -5.816 -9.016 1 98.69 201 LEU A N 1
ATOM 1480 C CA . LEU A 1 201 ? -10.648 -6.773 -9.961 1 98.69 201 LEU A CA 1
ATOM 1481 C C . LEU A 1 201 ? -10.945 -8.203 -9.523 1 98.69 201 LEU A C 1
ATOM 1483 O O . LEU A 1 201 ? -11.359 -9.031 -10.336 1 98.69 201 LEU A O 1
ATOM 1487 N N . GLY A 1 202 ? -10.688 -8.484 -8.211 1 98.25 202 GLY A N 1
ATOM 1488 C CA . GLY A 1 202 ? -10.984 -9.812 -7.688 1 98.25 202 GLY A CA 1
ATOM 1489 C C . GLY A 1 202 ? -12.445 -10.188 -7.801 1 98.25 202 GLY A C 1
ATOM 1490 O O . GLY A 1 202 ? -12.781 -11.273 -8.266 1 98.25 202 GLY A O 1
ATOM 1491 N N . GLU A 1 203 ? -13.305 -9.25 -7.449 1 97.88 203 GLU A N 1
ATOM 1492 C CA . GLU A 1 203 ? -14.742 -9.516 -7.395 1 97.88 203 GLU A CA 1
ATOM 1493 C C . GLU A 1 203 ? -15.297 -9.812 -8.781 1 97.88 203 GLU A C 1
ATOM 1495 O O . GLU A 1 203 ? -16.047 -10.781 -8.961 1 97.88 203 GLU A O 1
ATOM 1500 N N . VAL A 1 204 ? -14.945 -9.023 -9.797 1 97.81 204 VAL A N 1
ATOM 1501 C CA . VAL A 1 204 ? -15.5 -9.211 -11.133 1 97.81 204 VAL A CA 1
ATOM 1502 C C . VAL A 1 204 ? -14.984 -10.523 -11.727 1 97.81 204 VAL A C 1
ATOM 1504 O O . VAL A 1 204 ? -15.547 -11.023 -12.703 1 97.81 204 VAL A O 1
ATOM 1507 N N . ASN A 1 205 ? -13.969 -11.102 -11.086 1 97.81 205 ASN A N 1
ATOM 1508 C CA . ASN A 1 205 ? -13.398 -12.352 -11.578 1 97.81 205 ASN A CA 1
ATOM 1509 C C . ASN A 1 205 ? -13.672 -13.508 -10.617 1 97.81 205 ASN A C 1
ATOM 1511 O O . ASN A 1 205 ? -12.953 -14.508 -10.625 1 97.81 205 ASN A O 1
ATOM 1515 N N . GLY A 1 206 ? -14.547 -13.305 -9.695 1 96.56 206 GLY A N 1
ATOM 1516 C CA . GLY A 1 206 ? -15.133 -14.43 -8.977 1 96.56 206 GLY A CA 1
ATOM 1517 C C . GLY A 1 206 ? -14.594 -14.586 -7.566 1 96.56 206 GLY A C 1
ATOM 1518 O O . GLY A 1 206 ? -14.977 -15.508 -6.848 1 96.56 206 GLY A O 1
ATOM 1519 N N . LEU A 1 207 ? -13.797 -13.695 -7.113 1 96.75 207 LEU A N 1
ATOM 1520 C CA . LEU A 1 207 ? -13.289 -13.75 -5.746 1 96.75 207 LEU A CA 1
ATOM 1521 C C . LEU A 1 207 ? -14.141 -12.891 -4.816 1 96.75 207 LEU A C 1
ATOM 1523 O O . LEU A 1 207 ? -14.57 -11.797 -5.195 1 96.75 207 LEU A O 1
ATOM 1527 N N . GLU A 1 208 ? -14.328 -13.43 -3.652 1 95.62 208 GLU A N 1
ATOM 1528 C CA . GLU A 1 208 ? -14.914 -12.562 -2.627 1 95.62 208 GLU A CA 1
ATOM 1529 C C . GLU A 1 208 ? -13.93 -11.469 -2.205 1 95.62 208 GLU A C 1
ATOM 1531 O O . GLU A 1 208 ? -12.727 -11.711 -2.105 1 95.62 208 GLU A O 1
ATOM 1536 N N . ARG A 1 209 ? -14.523 -10.32 -1.929 1 96.56 209 ARG A N 1
ATOM 1537 C CA . ARG A 1 209 ? -13.68 -9.211 -1.506 1 96.56 209 ARG A CA 1
ATOM 1538 C C . ARG A 1 209 ? -12.914 -9.555 -0.235 1 96.56 209 ARG A C 1
ATOM 1540 O O . ARG A 1 209 ? -11.773 -9.109 -0.048 1 96.56 209 ARG A O 1
ATOM 1547 N N . SER A 1 210 ? -13.516 -10.375 0.625 1 96 210 SER A N 1
ATOM 1548 C CA . SER A 1 210 ? -12.844 -10.789 1.854 1 96 210 SER A CA 1
ATOM 1549 C C . SER A 1 210 ? -11.625 -11.648 1.556 1 96 210 SER A C 1
ATOM 1551 O O . SER A 1 210 ? -10.633 -11.602 2.281 1 96 210 SER A O 1
ATOM 1553 N N . LYS A 1 211 ? -11.672 -12.453 0.517 1 94.94 211 LYS A N 1
ATOM 1554 C CA . LYS A 1 211 ? -10.531 -13.273 0.114 1 94.94 211 LYS A CA 1
ATOM 1555 C C . LYS A 1 211 ? -9.398 -12.406 -0.433 1 94.94 211 LYS A C 1
ATOM 1557 O O . LYS A 1 211 ? -8.219 -12.711 -0.221 1 94.94 211 LYS A O 1
ATOM 1562 N N . VAL A 1 212 ? -9.789 -11.328 -1.114 1 96.62 212 VAL A N 1
ATOM 1563 C CA . VAL A 1 212 ? -8.797 -10.375 -1.588 1 96.62 212 VAL A CA 1
ATOM 1564 C C . VAL A 1 212 ? -8.047 -9.773 -0.399 1 96.62 212 VAL A C 1
ATOM 1566 O O . VAL A 1 212 ? -6.816 -9.648 -0.432 1 96.62 212 VAL A O 1
ATOM 1569 N N . MET A 1 213 ? -8.766 -9.492 0.672 1 95.94 213 MET A N 1
ATOM 1570 C CA . MET A 1 213 ? -8.148 -8.859 1.836 1 95.94 213 MET A CA 1
ATOM 1571 C C . MET A 1 213 ? -7.207 -9.828 2.545 1 95.94 213 MET A C 1
ATOM 1573 O O . MET A 1 213 ? -6.25 -9.406 3.197 1 95.94 213 MET A O 1
ATOM 1577 N N . GLU A 1 214 ? -7.406 -11.133 2.408 1 94.5 214 GLU A N 1
ATOM 1578 C CA . GLU A 1 214 ? -6.469 -12.094 2.977 1 94.5 214 GLU A CA 1
ATOM 1579 C C . GLU A 1 214 ? -5.086 -11.961 2.348 1 94.5 214 GLU A C 1
ATOM 1581 O O . GLU A 1 214 ? -4.074 -12.008 3.049 1 94.5 214 GLU A O 1
ATOM 1586 N N . VAL A 1 215 ? -5.066 -11.766 1.089 1 92.94 215 VAL A N 1
ATOM 1587 C CA . VAL A 1 215 ? -3.791 -11.617 0.394 1 92.94 215 VAL A CA 1
ATOM 1588 C C . VAL A 1 215 ? -3.189 -10.242 0.707 1 92.94 215 VAL A C 1
ATOM 1590 O O . VAL A 1 215 ? -1.974 -10.117 0.873 1 92.94 215 VAL A O 1
ATOM 1593 N N . VAL A 1 216 ? -4.023 -9.234 0.785 1 92.81 216 VAL A N 1
ATOM 1594 C CA . VAL A 1 216 ? -3.574 -7.887 1.114 1 92.81 216 VAL A CA 1
ATOM 1595 C C . VAL A 1 216 ? -2.895 -7.891 2.48 1 92.81 216 VAL A C 1
ATOM 1597 O O . VAL A 1 216 ? -1.854 -7.254 2.666 1 92.81 216 VAL A O 1
ATOM 1600 N N . ASP A 1 217 ? -3.465 -8.672 3.357 1 90.44 217 ASP A N 1
ATOM 1601 C CA . ASP A 1 217 ? -2.928 -8.758 4.711 1 90.44 217 ASP A CA 1
ATOM 1602 C C . ASP A 1 217 ? -1.56 -9.438 4.715 1 90.44 217 ASP A C 1
ATOM 1604 O O . ASP A 1 217 ? -0.697 -9.102 5.531 1 90.44 217 ASP A O 1
ATOM 1608 N N . LEU A 1 218 ? -1.373 -10.305 3.836 1 87.56 218 LEU A N 1
ATOM 1609 C CA . LEU A 1 218 ? -0.078 -10.961 3.703 1 87.56 218 LEU A CA 1
ATOM 1610 C C . LEU A 1 218 ? 0.995 -9.969 3.268 1 87.56 218 LEU A C 1
ATOM 1612 O O . LEU A 1 218 ? 2.135 -10.039 3.732 1 87.56 218 LEU A O 1
ATOM 1616 N N . ILE A 1 219 ? 0.642 -9.047 2.445 1 85.94 219 ILE A N 1
ATOM 1617 C CA . ILE A 1 219 ? 1.578 -8.117 1.821 1 85.94 219 ILE A CA 1
ATOM 1618 C C . ILE A 1 219 ? 1.868 -6.961 2.773 1 85.94 219 ILE A C 1
ATOM 1620 O O . ILE A 1 219 ? 3.016 -6.527 2.902 1 85.94 219 ILE A O 1
ATOM 1624 N N . PHE A 1 220 ? 0.888 -6.535 3.502 1 88.19 220 PHE A N 1
ATOM 1625 C CA . PHE A 1 220 ? 1.032 -5.297 4.258 1 88.19 220 PHE A CA 1
ATOM 1626 C C . PHE A 1 220 ? 1.139 -5.586 5.75 1 88.19 220 PHE A C 1
ATOM 1628 O O . PHE A 1 220 ? 1.12 -4.664 6.57 1 88.19 220 PHE A O 1
ATOM 1635 N N . GLY A 1 221 ? 1.359 -6.887 6.16 1 76.19 221 GLY A N 1
ATOM 1636 C CA . GLY A 1 221 ? 1.785 -7.273 7.496 1 76.19 221 GLY A CA 1
ATOM 1637 C C . GLY A 1 221 ? 0.748 -6.977 8.562 1 76.19 221 GLY A C 1
ATOM 1638 O O . GLY A 1 221 ? 1.093 -6.742 9.727 1 76.19 221 GLY A O 1
ATOM 1639 N N . GLY A 1 222 ? -0.463 -6.762 8.188 1 79.06 222 GLY A N 1
ATOM 1640 C CA . GLY A 1 222 ? -1.502 -6.551 9.188 1 79.06 222 GLY A CA 1
ATOM 1641 C C . GLY A 1 222 ? -1.671 -5.098 9.578 1 79.06 222 GLY A C 1
ATOM 1642 O O . GLY A 1 222 ? -2.076 -4.793 10.695 1 79.06 222 GLY A O 1
ATOM 1643 N N . SER A 1 223 ? -1.215 -4.23 8.828 1 88.5 223 SER A N 1
ATOM 1644 C CA . SER A 1 223 ? -1.45 -2.809 9.062 1 88.5 223 SER A CA 1
ATOM 1645 C C . SER A 1 223 ? -2.91 -2.541 9.414 1 88.5 223 SER A C 1
ATOM 1647 O O . SER A 1 223 ? -3.811 -2.867 8.633 1 88.5 223 SER A O 1
ATOM 1649 N N . HIS A 1 224 ? -3.076 -1.867 10.531 1 87.75 224 HIS A N 1
ATOM 1650 C CA . HIS A 1 224 ? -4.426 -1.538 10.969 1 87.75 224 HIS A CA 1
ATOM 1651 C C . HIS A 1 224 ? -5.09 -0.549 10.023 1 87.75 224 HIS A C 1
ATOM 1653 O O . HIS A 1 224 ? -6.309 -0.586 9.836 1 87.75 224 HIS A O 1
ATOM 1659 N N . ILE A 1 225 ? -4.293 0.292 9.438 1 91.25 225 ILE A N 1
ATOM 1660 C CA . ILE A 1 225 ? -4.816 1.28 8.5 1 91.25 225 ILE A CA 1
ATOM 1661 C C . ILE A 1 225 ? -5.32 0.582 7.238 1 91.25 225 ILE A C 1
ATOM 1663 O O . ILE A 1 225 ? -6.445 0.819 6.801 1 91.25 225 ILE A O 1
ATOM 1667 N N . VAL A 1 226 ? -4.516 -0.378 6.684 1 94.12 226 VAL A N 1
ATOM 1668 C CA . VAL A 1 226 ? -4.891 -1.135 5.496 1 94.12 226 VAL A CA 1
ATOM 1669 C C . VAL A 1 226 ? -6.141 -1.965 5.777 1 94.12 226 VAL A C 1
ATOM 1671 O O . VAL A 1 226 ? -7.09 -1.953 4.996 1 94.12 226 VAL A O 1
ATOM 1674 N N . LYS A 1 227 ? -6.125 -2.598 6.93 1 92.81 227 LYS A N 1
ATOM 1675 C CA . LYS A 1 227 ? -7.262 -3.432 7.316 1 92.81 227 LYS A CA 1
ATOM 1676 C C . LYS A 1 227 ? -8.531 -2.596 7.477 1 92.81 227 LYS A C 1
ATOM 1678 O O . LYS A 1 227 ? -9.609 -3.023 7.074 1 92.81 227 LYS A O 1
ATOM 1683 N N . GLY A 1 228 ? -8.398 -1.48 8.094 1 92.88 228 GLY A N 1
ATOM 1684 C CA . GLY A 1 228 ? -9.547 -0.615 8.328 1 92.88 228 GLY A CA 1
ATOM 1685 C C . GLY A 1 228 ? -10.242 -0.198 7.047 1 92.88 228 GLY A C 1
ATOM 1686 O O . GLY A 1 228 ? -11.461 -0.342 6.926 1 92.88 228 GLY A O 1
ATOM 1687 N N . TYR A 1 229 ? -9.461 0.275 6.105 1 95.56 229 TYR A N 1
ATOM 1688 C CA . TYR A 1 229 ? -10.062 0.722 4.855 1 95.56 229 TYR A CA 1
ATOM 1689 C C . TYR A 1 229 ? -10.586 -0.462 4.047 1 95.56 229 TYR A C 1
ATOM 1691 O O . TYR A 1 229 ? -11.648 -0.384 3.434 1 95.56 229 TYR A O 1
ATOM 1699 N N . GLY A 1 230 ? -9.812 -1.561 4.016 1 96.5 230 GLY A N 1
ATOM 1700 C CA . GLY A 1 230 ? -10.281 -2.758 3.338 1 96.5 230 GLY A CA 1
ATOM 1701 C C . GLY A 1 230 ? -11.625 -3.25 3.855 1 96.5 230 GLY A C 1
ATOM 1702 O O . GLY A 1 230 ? -12.492 -3.641 3.074 1 96.5 230 GLY A O 1
ATOM 1703 N N . ASP A 1 231 ? -11.781 -3.24 5.176 1 95.81 231 ASP A N 1
ATOM 1704 C CA . ASP A 1 231 ? -13.016 -3.711 5.805 1 95.81 231 ASP A CA 1
ATOM 1705 C C . ASP A 1 231 ? -14.195 -2.82 5.43 1 95.81 231 ASP A C 1
ATOM 1707 O O . ASP A 1 231 ? -15.305 -3.314 5.203 1 95.81 231 ASP A O 1
ATOM 1711 N N . ARG A 1 232 ? -14 -1.535 5.422 1 96 232 ARG A N 1
ATOM 1712 C CA . ARG A 1 232 ? -15.062 -0.628 5 1 96 232 ARG A CA 1
ATOM 1713 C C . ARG A 1 232 ? -15.547 -0.967 3.594 1 96 232 ARG A C 1
ATOM 1715 O O . ARG A 1 232 ? -16.75 -0.93 3.318 1 96 232 ARG A O 1
ATOM 1722 N N . MET A 1 233 ? -14.656 -1.304 2.758 1 97.5 233 MET A N 1
ATOM 1723 C CA . MET A 1 233 ? -14.984 -1.609 1.368 1 97.5 233 MET A CA 1
ATOM 1724 C C . MET A 1 233 ? -15.719 -2.945 1.264 1 97.5 233 MET A C 1
ATOM 1726 O O . MET A 1 233 ? -16.672 -3.074 0.503 1 97.5 233 MET A O 1
ATOM 1730 N N . VAL A 1 234 ? -15.211 -3.922 2.031 1 97.69 234 VAL A N 1
ATOM 1731 C CA . VAL A 1 234 ? -15.828 -5.242 2.014 1 97.69 234 VAL A CA 1
ATOM 1732 C C . VAL A 1 234 ? -17.297 -5.129 2.408 1 97.69 234 VAL A C 1
ATOM 1734 O O . VAL A 1 234 ? -18.156 -5.801 1.83 1 97.69 234 VAL A O 1
ATOM 1737 N N . HIS A 1 235 ? -17.594 -4.184 3.32 1 97.19 235 HIS A N 1
ATOM 1738 C CA . HIS A 1 235 ? -18.938 -4.105 3.891 1 97.19 235 HIS A CA 1
ATOM 1739 C C . HIS A 1 235 ? -19.719 -2.93 3.312 1 97.19 235 HIS A C 1
ATOM 1741 O O . HIS A 1 235 ? -20.859 -2.678 3.711 1 97.19 235 HIS A O 1
ATOM 1747 N N . ASP A 1 236 ? -19.156 -2.197 2.455 1 96.12 236 ASP A N 1
ATOM 1748 C CA . ASP A 1 236 ? -19.766 -1.021 1.839 1 96.12 236 ASP A CA 1
ATOM 1749 C C . ASP A 1 236 ? -20.281 -0.048 2.898 1 96.12 236 ASP A C 1
ATOM 1751 O O . ASP A 1 236 ? -21.422 0.389 2.842 1 96.12 236 ASP A O 1
ATOM 1755 N N . ASN A 1 237 ? -19.484 0.141 3.867 1 96.25 237 ASN A N 1
ATOM 1756 C CA . ASN A 1 237 ? -19.844 1.052 4.953 1 96.25 237 ASN A CA 1
ATOM 1757 C C . ASN A 1 237 ? -18.859 2.211 5.051 1 96.25 237 ASN A C 1
ATOM 1759 O O . ASN A 1 237 ? -17.797 2.086 5.684 1 96.25 237 ASN A O 1
ATOM 1763 N N . PHE A 1 238 ? -19.359 3.379 4.59 1 97.06 238 PHE A N 1
ATOM 1764 C CA . PHE A 1 238 ? -18.469 4.531 4.516 1 97.06 238 PHE A CA 1
ATOM 1765 C C . PHE A 1 238 ? -19 5.691 5.34 1 97.06 238 PHE A C 1
ATOM 1767 O O . PHE A 1 238 ? -18.5 6.812 5.246 1 97.06 238 PHE A O 1
ATOM 1774 N N . ALA A 1 239 ? -20 5.41 6.086 1 96.06 239 ALA A N 1
ATOM 1775 C CA . ALA A 1 239 ? -20.531 6.449 6.969 1 96.06 239 ALA A CA 1
ATOM 1776 C C . ALA A 1 239 ? -19.516 6.82 8.047 1 96.06 239 ALA A C 1
ATOM 1778 O O . ALA A 1 239 ? -18.844 5.949 8.594 1 96.06 239 ALA A O 1
ATOM 1779 N N . ILE A 1 240 ? -19.391 8.078 8.258 1 93 240 ILE A N 1
ATOM 1780 C CA . ILE A 1 240 ? -18.531 8.547 9.344 1 93 240 ILE A CA 1
ATOM 1781 C C . ILE A 1 240 ? -19.344 8.711 10.617 1 93 240 ILE A C 1
ATOM 1783 O O . ILE A 1 240 ? -20.297 9.5 10.656 1 93 240 ILE A O 1
ATOM 1787 N N . LYS A 1 241 ? -19.031 7.832 11.57 1 84.81 241 LYS A N 1
ATOM 1788 C CA . LYS A 1 241 ? -19.688 7.887 12.875 1 84.81 241 LYS A CA 1
ATOM 1789 C C . LYS A 1 241 ? -18.719 8.297 13.969 1 84.81 241 LYS A C 1
ATOM 1791 O O . LYS A 1 241 ? -17.594 7.789 14.031 1 84.81 241 LYS A O 1
ATOM 1796 N N . ASP A 1 242 ? -19.062 9.297 14.742 1 75.19 242 ASP A N 1
ATOM 1797 C CA . ASP A 1 242 ? -18.312 9.758 15.906 1 75.19 242 ASP A CA 1
ATOM 1798 C C . ASP A 1 242 ? -16.922 10.242 15.5 1 75.19 242 ASP A C 1
ATOM 1800 O O . ASP A 1 242 ? -15.953 10.031 16.234 1 75.19 242 ASP A O 1
ATOM 1804 N N . GLY A 1 243 ? -16.906 10.641 14.289 1 74.31 243 GLY A N 1
ATOM 1805 C CA . GLY A 1 243 ? -15.672 11.258 13.828 1 74.31 243 GLY A CA 1
ATOM 1806 C C . GLY A 1 243 ? -14.617 10.242 13.422 1 74.31 243 GLY A C 1
ATOM 1807 O O . GLY A 1 243 ? -13.453 10.602 13.211 1 74.31 243 GLY A O 1
ATOM 1808 N N . CYS A 1 244 ? -15.055 9.039 13.289 1 77.75 244 CYS A N 1
ATOM 1809 C CA . CYS A 1 244 ? -14.117 7.988 12.914 1 77.75 244 CYS A CA 1
ATOM 1810 C C . CYS A 1 244 ? -14.023 7.852 11.398 1 77.75 244 CYS A C 1
ATOM 1812 O O . CYS A 1 244 ? -14.609 6.941 10.812 1 77.75 244 CYS A O 1
ATOM 1814 N N . GLY A 1 245 ? -13.398 8.836 10.797 1 88.19 245 GLY A N 1
ATOM 1815 C CA . GLY A 1 245 ? -13.203 8.82 9.359 1 88.19 245 GLY A CA 1
ATOM 1816 C C . GLY A 1 245 ? -12.648 10.125 8.82 1 88.19 245 GLY A C 1
ATOM 1817 O O . GLY A 1 245 ? -12.266 11.008 9.594 1 88.19 245 GLY A O 1
ATOM 1818 N N . PHE A 1 246 ? -12.438 10.203 7.574 1 94.56 246 PHE A N 1
ATOM 1819 C CA . PHE A 1 246 ? -11.969 11.359 6.82 1 94.56 246 PHE A CA 1
ATOM 1820 C C . PHE A 1 246 ? -12.812 11.562 5.562 1 94.56 246 PHE A C 1
ATOM 1822 O O . PHE A 1 246 ? -12.93 10.656 4.738 1 94.56 246 PHE A O 1
ATOM 1829 N N . THR A 1 247 ? -13.414 12.742 5.406 1 96.56 247 THR A N 1
ATOM 1830 C CA . THR A 1 247 ? -14.461 12.953 4.422 1 96.56 247 THR A CA 1
ATOM 1831 C C . THR A 1 247 ? -13.883 13.023 3.012 1 96.56 247 THR A C 1
ATOM 1833 O O . THR A 1 247 ? -12.695 13.297 2.838 1 96.56 247 THR A O 1
ATOM 1836 N N . VAL A 1 248 ? -14.758 12.852 2.01 1 98.25 248 VAL A N 1
ATOM 1837 C CA . VAL A 1 248 ? -14.414 13.039 0.603 1 98.25 248 VAL A CA 1
ATOM 1838 C C . VAL A 1 248 ? -13.945 14.469 0.366 1 98.25 248 VAL A C 1
ATOM 1840 O O . VAL A 1 248 ? -12.969 14.703 -0.35 1 98.25 248 VAL A O 1
ATOM 1843 N N . ARG A 1 249 ? -14.609 15.445 1.021 1 96.94 249 ARG A N 1
ATOM 1844 C CA . ARG A 1 249 ? -14.227 16.844 0.91 1 96.94 249 ARG A CA 1
ATOM 1845 C C . ARG A 1 249 ? -12.805 17.078 1.403 1 96.94 249 ARG A C 1
ATOM 1847 O O . ARG A 1 249 ? -12.008 17.75 0.741 1 96.94 249 ARG A O 1
ATOM 1854 N N . GLY A 1 250 ? -12.477 16.516 2.555 1 96.94 250 GLY A N 1
ATOM 1855 C CA . GLY A 1 250 ? -11.125 16.594 3.078 1 96.94 250 GLY A CA 1
ATOM 1856 C C . GLY A 1 250 ? -10.102 15.922 2.189 1 96.94 250 GLY A C 1
ATOM 1857 O O . GLY A 1 250 ? -9.008 16.453 1.98 1 96.94 250 GLY A O 1
ATOM 1858 N N . GLY A 1 251 ? -10.531 14.766 1.656 1 98.31 251 GLY A N 1
ATOM 1859 C CA . GLY A 1 251 ? -9.656 14.047 0.747 1 98.31 251 GLY A CA 1
ATOM 1860 C C . GLY A 1 251 ? -9.32 14.836 -0.508 1 98.31 251 GLY A C 1
ATOM 1861 O O . GLY A 1 251 ? -8.172 14.844 -0.956 1 98.31 251 GLY A O 1
ATOM 1862 N N . LEU A 1 252 ? -10.336 15.477 -1.02 1 98.38 252 LEU A N 1
ATOM 1863 C CA . LEU A 1 252 ? -10.125 16.266 -2.229 1 98.38 252 LEU A CA 1
ATOM 1864 C C . LEU A 1 252 ? -9.211 17.453 -1.947 1 98.38 252 LEU A C 1
ATOM 1866 O O . LEU A 1 252 ? -8.375 17.812 -2.777 1 98.38 252 LEU A O 1
ATOM 1870 N N . LYS A 1 253 ? -9.32 18.047 -0.805 1 97.75 253 LYS A N 1
ATOM 1871 C CA . LYS A 1 253 ? -8.414 19.125 -0.42 1 97.75 253 LYS A CA 1
ATOM 1872 C C . LYS A 1 253 ? -6.969 18.641 -0.361 1 97.75 253 LYS A C 1
ATOM 1874 O O . LYS A 1 253 ? -6.082 19.25 -0.97 1 97.75 253 LYS A O 1
ATOM 1879 N N . ASP A 1 254 ? -6.75 17.531 0.352 1 98.44 254 ASP A N 1
ATOM 1880 C CA . ASP A 1 254 ? -5.395 17.031 0.565 1 98.44 254 ASP A CA 1
ATOM 1881 C C . ASP A 1 254 ? -4.781 16.531 -0.742 1 98.44 254 ASP A C 1
ATOM 1883 O O . ASP A 1 254 ? -3.609 16.797 -1.021 1 98.44 254 ASP A O 1
ATOM 1887 N N . THR A 1 255 ? -5.574 15.805 -1.523 1 98.81 255 THR A N 1
ATOM 1888 C CA . THR A 1 255 ? -5.043 15.289 -2.781 1 98.81 255 THR A CA 1
ATOM 1889 C C . THR A 1 255 ? -4.871 16.422 -3.793 1 98.81 255 THR A C 1
ATOM 1891 O O . THR A 1 255 ? -4.012 16.344 -4.676 1 98.81 255 THR A O 1
ATOM 1894 N N . GLY A 1 256 ? -5.711 17.438 -3.676 1 98.69 256 GLY A N 1
ATOM 1895 C CA . GLY A 1 256 ? -5.465 18.656 -4.438 1 98.69 256 GLY A CA 1
ATOM 1896 C C . GLY A 1 256 ? -4.137 19.312 -4.105 1 98.69 256 GLY A C 1
ATOM 1897 O O . GLY A 1 256 ? -3.402 19.734 -5.004 1 98.69 256 GLY A O 1
ATOM 1898 N N . HIS A 1 257 ? -3.789 19.438 -2.818 1 98.81 257 HIS A N 1
ATOM 1899 C CA . HIS A 1 257 ? -2.496 19.953 -2.375 1 98.81 257 HIS A CA 1
ATOM 1900 C C . HIS A 1 257 ? -1.354 19.109 -2.924 1 98.81 257 HIS A C 1
ATOM 1902 O O . HIS A 1 257 ? -0.328 19.641 -3.352 1 98.81 257 HIS A O 1
ATOM 1908 N N . ILE A 1 258 ? -1.534 17.781 -2.906 1 98.88 258 ILE A N 1
ATOM 1909 C CA . ILE A 1 258 ? -0.519 16.859 -3.412 1 98.88 258 ILE A CA 1
ATOM 1910 C C . ILE A 1 258 ? -0.295 17.109 -4.902 1 98.88 258 ILE A C 1
ATOM 1912 O O . ILE A 1 258 ? 0.847 17.188 -5.359 1 98.88 258 ILE A O 1
ATOM 1916 N N . GLN A 1 259 ? -1.402 17.234 -5.633 1 98.81 259 GLN A N 1
ATOM 1917 C CA . GLN A 1 259 ? -1.311 17.484 -7.07 1 98.81 259 GLN A CA 1
ATOM 1918 C C . GLN A 1 259 ? -0.607 18.797 -7.363 1 98.81 259 GLN A C 1
ATOM 1920 O O . GLN A 1 259 ? 0.238 18.875 -8.258 1 98.81 259 GLN A O 1
ATOM 1925 N N . ARG A 1 260 ? -0.989 19.812 -6.625 1 98.75 260 ARG A N 1
ATOM 1926 C CA . ARG A 1 260 ? -0.356 21.125 -6.793 1 98.75 260 ARG A CA 1
ATOM 1927 C C . ARG A 1 260 ? 1.139 21.047 -6.496 1 98.75 260 ARG A C 1
ATOM 1929 O O . ARG A 1 260 ? 1.951 21.609 -7.234 1 98.75 260 ARG A O 1
ATOM 1936 N N . LEU A 1 261 ? 1.514 20.391 -5.422 1 98.75 261 LEU A N 1
ATOM 1937 C CA . LEU A 1 261 ? 2.912 20.219 -5.047 1 98.75 261 LEU A CA 1
ATOM 1938 C C . LEU A 1 261 ? 3.689 19.531 -6.168 1 98.75 261 LEU A C 1
ATOM 1940 O O . LEU A 1 261 ? 4.801 19.938 -6.5 1 98.75 261 LEU A O 1
ATOM 1944 N N . ALA A 1 262 ? 3.105 18.469 -6.719 1 98.75 262 ALA A N 1
ATOM 1945 C CA . ALA A 1 262 ? 3.719 17.75 -7.828 1 98.75 262 ALA A CA 1
ATOM 1946 C C . ALA A 1 262 ? 3.887 18.641 -9.047 1 98.75 262 ALA A C 1
ATOM 1948 O O . ALA A 1 262 ? 4.969 18.719 -9.633 1 98.75 262 ALA A O 1
ATOM 1949 N N . ASP A 1 263 ? 2.848 19.344 -9.414 1 98.38 263 ASP A N 1
ATOM 1950 C CA . ASP A 1 263 ? 2.865 20.219 -10.578 1 98.38 263 ASP A CA 1
ATOM 1951 C C . ASP A 1 263 ? 3.941 21.297 -10.445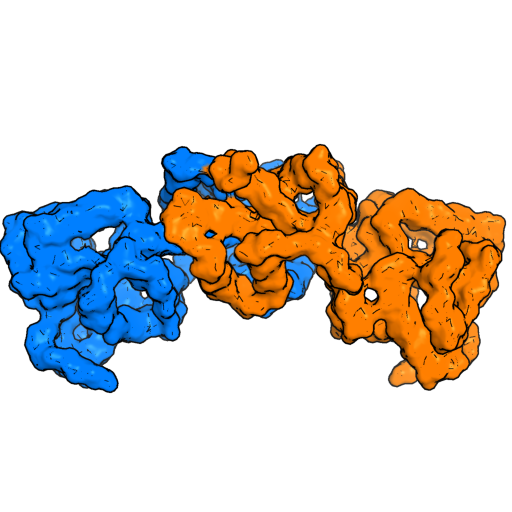 1 98.38 263 ASP A C 1
ATOM 1953 O O . ASP A 1 263 ? 4.699 21.547 -11.391 1 98.38 263 ASP A O 1
ATOM 1957 N N . GLU A 1 264 ? 4.031 21.875 -9.32 1 98.12 264 GLU A N 1
ATOM 1958 C CA . GLU A 1 264 ? 4.953 23 -9.102 1 98.12 264 GLU A CA 1
ATOM 1959 C C . GLU A 1 264 ? 6.398 22.516 -9.055 1 98.12 264 GLU A C 1
ATOM 1961 O O . GLU A 1 264 ? 7.32 23.266 -9.391 1 98.12 264 GLU A O 1
ATOM 1966 N N . SER A 1 265 ? 6.621 21.297 -8.68 1 97.94 265 SER A N 1
ATOM 1967 C CA . SER A 1 265 ? 7.984 20.797 -8.508 1 97.94 265 SER A CA 1
ATOM 1968 C C . SER A 1 265 ? 8.414 19.938 -9.688 1 97.94 265 SER A C 1
ATOM 1970 O O . SER A 1 265 ? 9.562 19.5 -9.766 1 97.94 265 SER A O 1
ATOM 1972 N N . GLY A 1 266 ? 7.473 19.531 -10.586 1 97.5 266 GLY A N 1
ATOM 1973 C CA . GLY A 1 266 ? 7.781 18.75 -11.766 1 97.5 266 GLY A CA 1
ATOM 1974 C C . GLY A 1 266 ? 7.684 17.25 -11.531 1 97.5 266 GLY A C 1
ATOM 1975 O O . GLY A 1 266 ? 7.93 16.453 -12.438 1 97.5 266 GLY A O 1
ATOM 1976 N N . ALA A 1 267 ? 7.27 16.875 -10.367 1 98.12 267 ALA A N 1
ATOM 1977 C CA . ALA A 1 267 ? 7.086 15.453 -10.078 1 98.12 267 ALA A CA 1
ATOM 1978 C C . ALA A 1 267 ? 5.844 14.898 -10.773 1 98.12 267 ALA A C 1
ATOM 1980 O O . ALA A 1 267 ? 4.84 15.602 -10.906 1 98.12 267 ALA A O 1
ATOM 1981 N N . LYS A 1 268 ? 5.895 13.664 -11.219 1 98.38 268 LYS A N 1
ATOM 1982 C CA . LYS A 1 268 ? 4.734 12.984 -11.781 1 98.38 268 LYS A CA 1
ATOM 1983 C C . LYS A 1 268 ? 4.105 12.031 -10.766 1 98.38 268 LYS A C 1
ATOM 1985 O O . LYS A 1 268 ? 4.797 11.195 -10.18 1 98.38 268 LYS A O 1
ATOM 1990 N N . VAL A 1 269 ? 2.818 12.203 -10.516 1 98.69 269 VAL A N 1
ATOM 1991 C CA . VAL A 1 269 ? 2.1 11.383 -9.547 1 98.69 269 VAL A CA 1
ATOM 1992 C C . VAL A 1 269 ? 0.806 10.859 -10.172 1 98.69 269 VAL A C 1
ATOM 1994 O O . VAL A 1 269 ? -0.287 11.164 -9.68 1 98.69 269 VAL A O 1
ATOM 1997 N N . PRO A 1 270 ? 0.916 9.984 -11.164 1 98.88 270 PRO A N 1
ATOM 1998 C CA . PRO A 1 270 ? -0.28 9.477 -11.844 1 98.88 270 PRO A CA 1
ATOM 1999 C C . PRO A 1 270 ? -1.249 8.781 -10.891 1 98.88 270 PRO A C 1
ATOM 2001 O O . PRO A 1 270 ? -2.463 8.82 -11.102 1 98.88 270 PRO A O 1
ATOM 2004 N N . ILE A 1 271 ? -0.808 8.164 -9.859 1 98.88 271 ILE A N 1
ATOM 2005 C CA . ILE A 1 271 ? -1.709 7.516 -8.914 1 98.88 271 ILE A CA 1
ATOM 2006 C C . ILE A 1 271 ? -2.586 8.562 -8.234 1 98.88 271 ILE A C 1
ATOM 2008 O O . ILE A 1 271 ? -3.791 8.359 -8.07 1 98.88 271 ILE A O 1
ATOM 2012 N N . ASN A 1 272 ? -1.979 9.672 -7.836 1 98.88 272 ASN A N 1
ATOM 2013 C CA . ASN A 1 272 ? -2.781 10.734 -7.234 1 98.88 272 ASN A CA 1
ATOM 2014 C C . ASN A 1 272 ? -3.836 11.258 -8.203 1 98.88 272 ASN A C 1
ATOM 2016 O O . ASN A 1 272 ? -4.949 11.594 -7.797 1 98.88 272 ASN A O 1
ATOM 2020 N N . GLU A 1 273 ? -3.461 11.359 -9.492 1 98.81 273 GLU A N 1
ATOM 2021 C CA . GLU A 1 273 ? -4.418 11.812 -10.492 1 98.81 273 GLU A CA 1
ATOM 2022 C C . GLU A 1 273 ? -5.648 10.906 -10.531 1 98.81 273 GLU A C 1
ATOM 2024 O O . GLU A 1 273 ? -6.777 11.383 -10.625 1 98.81 273 GLU A O 1
ATOM 2029 N N . THR A 1 274 ? -5.418 9.641 -10.461 1 98.81 274 THR A N 1
ATOM 2030 C CA . THR A 1 274 ? -6.504 8.672 -10.43 1 98.81 274 THR A CA 1
ATOM 2031 C C . THR A 1 274 ? -7.367 8.859 -9.18 1 98.81 274 THR A C 1
ATOM 2033 O O . THR A 1 274 ? -8.594 8.859 -9.266 1 98.81 274 THR A O 1
ATOM 2036 N N . VAL A 1 275 ? -6.75 9.047 -8.023 1 98.94 275 VAL A N 1
ATOM 2037 C CA . VAL A 1 275 ? -7.449 9.25 -6.754 1 98.94 275 VAL A CA 1
ATOM 2038 C C . VAL A 1 275 ? -8.336 10.492 -6.844 1 98.94 275 VAL A C 1
ATOM 2040 O O . VAL A 1 275 ? -9.508 10.453 -6.465 1 98.94 275 VAL A O 1
ATOM 2043 N N . VAL A 1 276 ? -7.762 11.609 -7.348 1 98.88 276 VAL A N 1
ATOM 2044 C CA . VAL A 1 276 ? -8.477 12.875 -7.457 1 98.88 276 VAL A CA 1
ATOM 2045 C C . VAL A 1 276 ? -9.727 12.688 -8.32 1 98.88 276 VAL A C 1
ATOM 2047 O O . VAL A 1 276 ? -10.805 13.18 -7.977 1 98.88 276 VAL A O 1
ATOM 2050 N N . GLN A 1 277 ? -9.609 11.953 -9.422 1 98.69 277 GLN A N 1
ATOM 2051 C CA . GLN A 1 277 ? -10.734 11.734 -10.32 1 98.69 277 GLN A CA 1
ATOM 2052 C C . GLN A 1 277 ? -11.859 10.977 -9.617 1 98.69 277 GLN A C 1
ATOM 2054 O O . GLN A 1 277 ? -13.031 11.32 -9.758 1 98.69 277 GLN A O 1
ATOM 2059 N N . HIS A 1 278 ? -11.516 9.984 -8.875 1 98.81 278 HIS A N 1
ATOM 2060 C CA . HIS A 1 278 ? -12.531 9.188 -8.195 1 98.81 278 HIS A CA 1
ATOM 2061 C C . HIS A 1 278 ? -13.164 9.961 -7.043 1 98.81 278 HIS A C 1
ATOM 2063 O O . HIS A 1 278 ? -14.359 9.812 -6.77 1 98.81 278 HIS A O 1
ATOM 2069 N N . LEU A 1 279 ? -12.375 10.773 -6.352 1 98.81 279 LEU A N 1
ATOM 2070 C CA . LEU A 1 279 ? -12.945 11.609 -5.305 1 98.81 279 LEU A CA 1
ATOM 2071 C C . LEU A 1 279 ? -13.875 12.664 -5.895 1 98.81 279 LEU A C 1
ATOM 2073 O O . LEU A 1 279 ? -14.922 12.969 -5.32 1 98.81 279 LEU A O 1
ATOM 2077 N N . LYS A 1 280 ? -13.5 13.234 -7.035 1 98.75 280 LYS A N 1
ATOM 2078 C CA . LYS A 1 280 ? -14.375 14.18 -7.719 1 98.75 280 LYS A CA 1
ATOM 2079 C C . LYS A 1 280 ? -15.695 13.523 -8.109 1 98.75 280 LYS A C 1
ATOM 2081 O O . LYS A 1 280 ? -16.75 14.141 -8.016 1 98.75 280 LYS A O 1
ATOM 2086 N N . SER A 1 281 ? -15.57 12.289 -8.586 1 98.31 281 SER A N 1
ATOM 2087 C CA . SER A 1 281 ? -16.781 11.547 -8.914 1 98.31 281 SER A CA 1
ATOM 2088 C C . SER A 1 281 ? -17.688 11.398 -7.688 1 98.31 281 SER A C 1
ATOM 2090 O O . SER A 1 281 ? -18.906 11.555 -7.785 1 98.31 281 SER A O 1
ATOM 2092 N N . GLN A 1 282 ? -17.109 11.094 -6.531 1 98.19 282 GLN A N 1
ATOM 2093 C CA . GLN A 1 282 ? -17.891 10.961 -5.301 1 98.19 282 GLN A CA 1
ATOM 2094 C C . GLN A 1 282 ? -18.516 12.289 -4.898 1 98.19 282 GLN A C 1
ATOM 2096 O O . GLN A 1 282 ? -19.656 12.328 -4.422 1 98.19 282 GLN A O 1
ATOM 2101 N N . MET A 1 283 ? -17.766 13.383 -5.086 1 98.06 283 MET A N 1
ATOM 2102 C CA . MET A 1 283 ? -18.297 14.711 -4.805 1 98.06 283 MET A CA 1
ATOM 2103 C C . MET A 1 283 ? -19.531 15 -5.664 1 98.06 283 MET A C 1
ATOM 2105 O O . MET A 1 283 ? -20.547 15.492 -5.164 1 98.06 283 MET A O 1
ATOM 2109 N N . ALA A 1 284 ? -19.453 14.68 -6.895 1 98 284 ALA A N 1
ATOM 2110 C CA . ALA A 1 284 ? -20.531 14.906 -7.848 1 98 284 ALA A CA 1
ATOM 2111 C C . ALA A 1 284 ? -21.75 14.062 -7.5 1 98 284 ALA A C 1
ATOM 2113 O O . ALA A 1 284 ? -22.891 14.484 -7.738 1 98 284 ALA A O 1
ATOM 2114 N N . ASP A 1 285 ? -21.562 12.969 -6.855 1 97.31 285 ASP A N 1
ATOM 2115 C CA . ASP A 1 285 ? -22.641 12.047 -6.512 1 97.31 285 ASP A CA 1
ATOM 2116 C C . ASP A 1 285 ? -23.234 12.375 -5.145 1 97.31 285 ASP A C 1
ATOM 2118 O O . ASP A 1 285 ? -24.031 11.609 -4.602 1 97.31 285 ASP A O 1
ATOM 2122 N N . GLY A 1 286 ? -22.797 13.5 -4.535 1 97.62 286 GLY A N 1
ATOM 2123 C CA . GLY A 1 286 ? -23.375 13.969 -3.279 1 97.62 286 GLY A CA 1
ATOM 2124 C C . GLY A 1 286 ? -22.812 13.25 -2.066 1 97.62 286 GLY A C 1
ATOM 2125 O O . GLY A 1 286 ? -23.453 13.18 -1.022 1 97.62 286 GLY A O 1
ATOM 2126 N N . CYS A 1 287 ? -21.547 12.656 -2.203 1 97.38 287 CYS A N 1
ATOM 2127 C CA . CYS A 1 287 ? -20.969 11.852 -1.135 1 97.38 287 CYS A CA 1
ATOM 2128 C C . CYS A 1 287 ? -19.891 12.633 -0.386 1 97.38 287 CYS A C 1
ATOM 2130 O O . CYS A 1 287 ? -18.953 12.039 0.149 1 97.38 287 CYS A O 1
ATOM 2132 N N . ALA A 1 288 ? -20.031 13.93 -0.299 1 97.25 288 ALA A N 1
ATOM 2133 C CA . ALA A 1 288 ? -19 14.828 0.232 1 97.25 288 ALA A CA 1
ATOM 2134 C C . ALA A 1 288 ? -18.672 14.484 1.684 1 97.25 288 ALA A C 1
ATOM 2136 O O . ALA A 1 288 ? -17.531 14.641 2.123 1 97.25 288 ALA A O 1
ATOM 2137 N N . ASP A 1 289 ? -19.672 13.953 2.406 1 96.06 289 ASP A N 1
ATOM 2138 C CA . ASP A 1 289 ? -19.516 13.797 3.85 1 96.06 289 ASP A CA 1
ATOM 2139 C C . ASP A 1 289 ? -19.297 12.336 4.227 1 96.06 289 ASP A C 1
ATOM 2141 O O . ASP A 1 289 ? -19.172 12.008 5.406 1 96.06 289 ASP A O 1
ATOM 2145 N N . LEU A 1 290 ? -19.172 11.445 3.203 1 97.5 290 LEU A N 1
ATOM 2146 C CA . LEU A 1 290 ? -18.75 10.07 3.449 1 97.5 290 LEU A CA 1
ATOM 2147 C C . LEU A 1 290 ? -17.25 9.984 3.627 1 97.5 290 LEU A C 1
ATOM 2149 O O . LEU A 1 290 ? -16.531 10.938 3.312 1 97.5 290 LEU A O 1
ATOM 2153 N N . ASP A 1 291 ? -16.828 8.891 4.219 1 97.81 291 ASP A N 1
ATOM 2154 C CA . ASP A 1 291 ? -15.398 8.633 4.273 1 97.81 291 ASP A CA 1
ATOM 2155 C C . ASP A 1 291 ? -14.789 8.594 2.873 1 97.81 291 ASP A C 1
ATOM 2157 O O . ASP A 1 291 ? -15.398 8.062 1.942 1 97.81 291 ASP A O 1
ATOM 2161 N N . TRP A 1 292 ? -13.562 9.07 2.734 1 98.25 292 TRP A N 1
ATOM 2162 C CA . TRP A 1 292 ? -12.953 9.141 1.413 1 98.25 292 TRP A CA 1
ATOM 2163 C C . TRP A 1 292 ? -12.672 7.746 0.865 1 98.25 292 TRP A C 1
ATOM 2165 O O . TRP A 1 292 ? -12.469 7.574 -0.34 1 98.25 292 TRP A O 1
ATOM 2175 N N . GLY A 1 293 ? -12.719 6.715 1.668 1 98.19 293 GLY A N 1
ATOM 2176 C CA . GLY A 1 293 ? -12.688 5.348 1.169 1 98.19 293 GLY A CA 1
ATOM 2177 C C . GLY A 1 293 ? -13.836 5.027 0.23 1 98.19 293 GLY A C 1
ATOM 2178 O O . GLY A 1 293 ? -13.773 4.051 -0.521 1 98.19 293 GLY A O 1
ATOM 2179 N N . SER A 1 294 ? -14.875 5.871 0.25 1 98.31 294 SER A N 1
ATOM 2180 C CA . SER A 1 294 ? -16.031 5.668 -0.618 1 98.31 294 SER A CA 1
ATOM 2181 C C . SER A 1 294 ? -15.648 5.836 -2.086 1 98.31 294 SER A C 1
ATOM 2183 O O . SER A 1 294 ? -16.422 5.477 -2.977 1 98.31 294 SER A O 1
ATOM 2185 N N . LEU A 1 295 ? -14.422 6.332 -2.32 1 98.56 295 LEU A N 1
ATOM 2186 C CA . LEU A 1 295 ? -13.969 6.379 -3.707 1 98.56 295 LEU A CA 1
ATOM 2187 C C . LEU A 1 295 ? -14.023 4.996 -4.344 1 98.56 295 LEU A C 1
ATOM 2189 O O . LEU A 1 295 ? -14.094 4.875 -5.57 1 98.56 295 LEU A O 1
ATOM 2193 N N . ALA A 1 296 ? -14.039 3.945 -3.545 1 98.38 296 ALA A N 1
ATOM 2194 C CA . ALA A 1 296 ? -14.172 2.572 -4.02 1 98.38 296 ALA A CA 1
ATOM 2195 C C . ALA A 1 296 ? -15.469 2.383 -4.797 1 98.38 296 ALA A C 1
ATOM 2197 O O . ALA A 1 296 ? -15.531 1.58 -5.73 1 98.38 296 ALA A O 1
ATOM 2198 N N . MET A 1 297 ? -16.516 3.15 -4.402 1 98 297 MET A N 1
ATOM 2199 C CA . MET A 1 297 ? -17.781 3.07 -5.109 1 98 297 MET A CA 1
ATOM 2200 C C . MET A 1 297 ? -17.641 3.547 -6.551 1 98 297 MET A C 1
ATOM 2202 O O . MET A 1 297 ? -18.25 2.984 -7.461 1 98 297 MET A O 1
ATOM 2206 N N . ALA A 1 298 ? -16.828 4.598 -6.73 1 98 298 ALA A N 1
ATOM 2207 C CA . ALA A 1 298 ? -16.578 5.094 -8.078 1 98 298 ALA A CA 1
ATOM 2208 C C . ALA A 1 298 ? -15.805 4.062 -8.906 1 98 298 ALA A C 1
ATOM 2210 O O . ALA A 1 298 ? -16.094 3.865 -10.086 1 98 298 ALA A O 1
ATOM 2211 N N . VAL A 1 299 ? -14.844 3.389 -8.32 1 98.31 299 VAL A N 1
ATOM 2212 C CA . VAL A 1 299 ? -14.055 2.35 -8.977 1 98.31 299 VAL A CA 1
ATOM 2213 C C . VAL A 1 299 ? -14.977 1.219 -9.438 1 98.31 299 VAL A C 1
ATOM 2215 O O . VAL A 1 299 ? -14.867 0.746 -10.57 1 98.31 299 VAL A O 1
ATOM 2218 N N . ARG A 1 300 ? -15.844 0.8 -8.547 1 97.62 300 ARG A N 1
ATOM 2219 C CA . ARG A 1 300 ? -16.781 -0.28 -8.852 1 97.62 300 ARG A CA 1
ATOM 2220 C C . ARG A 1 300 ? -17.734 0.116 -9.977 1 97.62 300 ARG A C 1
ATOM 2222 O O . ARG A 1 300 ? -17.984 -0.671 -10.891 1 97.62 300 ARG A O 1
ATOM 2229 N N . LYS A 1 301 ? -18.188 1.365 -9.883 1 96.75 301 LYS A N 1
ATOM 2230 C CA . LYS A 1 301 ? -19.109 1.873 -10.898 1 96.75 301 LYS A CA 1
ATOM 2231 C C . LYS A 1 301 ? -18.453 1.876 -12.273 1 96.75 301 LYS A C 1
ATOM 2233 O O . LYS A 1 301 ? -19.047 1.448 -13.258 1 96.75 301 LYS A O 1
ATOM 2238 N N . GLU A 1 302 ? -17.219 2.303 -12.344 1 95.94 302 GLU A N 1
ATOM 2239 C CA . GLU A 1 302 ? -16.484 2.365 -13.602 1 95.94 302 GLU A CA 1
ATOM 2240 C C . GLU A 1 302 ? -16.203 0.968 -14.141 1 95.94 302 GLU A C 1
ATOM 2242 O O . GLU A 1 302 ? -15.945 0.801 -15.336 1 95.94 302 GLU A O 1
ATOM 2247 N N . SER A 1 303 ? -16.266 -0.008 -13.258 1 95.06 303 SER A N 1
ATOM 2248 C CA . SER A 1 303 ? -15.945 -1.378 -13.641 1 95.06 303 SER A CA 1
ATOM 2249 C C . SER A 1 303 ? -17.219 -2.203 -13.852 1 95.06 303 SER A C 1
ATOM 2251 O O . SER A 1 303 ? -17.156 -3.434 -13.922 1 95.06 303 SER A O 1
ATOM 2253 N N . GLY A 1 304 ? -18.359 -1.612 -13.789 1 92.31 304 GLY A N 1
ATOM 2254 C CA . GLY A 1 304 ? -19.625 -2.232 -14.18 1 92.31 304 GLY A CA 1
ATOM 2255 C C . GLY A 1 304 ? -20.312 -2.938 -13.023 1 92.31 304 GLY A C 1
ATOM 2256 O O . GLY A 1 304 ? -21.234 -3.725 -13.242 1 92.31 304 GLY A O 1
ATOM 2257 N N . LEU A 1 305 ? -19.938 -2.949 -11.852 1 90.44 305 LEU A N 1
ATOM 2258 C CA . LEU A 1 305 ? -20.562 -3.648 -10.727 1 90.44 305 LEU A CA 1
ATOM 2259 C C . LEU A 1 305 ? -21.719 -2.84 -10.164 1 90.44 305 LEU A C 1
ATOM 2261 O O . LEU A 1 305 ? -22.641 -3.404 -9.578 1 90.44 305 LEU A O 1
ATOM 2265 N N . GLU A 1 306 ? -21.719 -1.569 -10.023 1 76.12 306 GLU A N 1
ATOM 2266 C CA . GLU A 1 306 ? -22.859 -0.829 -9.484 1 76.12 306 GLU A CA 1
ATOM 2267 C C . GLU A 1 306 ? -23.594 -0.063 -10.578 1 76.12 306 GLU A C 1
ATOM 2269 O O . GLU A 1 306 ? -22.969 0.642 -11.375 1 76.12 306 GLU A O 1
ATOM 2274 N N . LYS A 1 307 ? -24.859 -0.672 -11.094 1 49.5 307 LYS A N 1
ATOM 2275 C CA . LYS A 1 307 ? -25.688 0.028 -12.07 1 49.5 307 LYS A CA 1
ATOM 2276 C C . LYS A 1 307 ? -26.453 1.174 -11.414 1 49.5 307 LYS A C 1
ATOM 2278 O O . LYS A 1 307 ? -26.828 1.092 -10.234 1 49.5 307 LYS A O 1
ATOM 2283 N N . MET B 1 1 ? 1.991 -36.719 10.992 1 33.19 1 MET B N 1
ATOM 2284 C CA . MET B 1 1 ? 2.35 -36.781 9.578 1 33.19 1 MET B CA 1
ATOM 2285 C C . MET B 1 1 ? 1.646 -37.969 8.914 1 33.19 1 MET B C 1
ATOM 2287 O O . MET B 1 1 ? 1.863 -39.125 9.297 1 33.19 1 MET B O 1
ATOM 2291 N N . ASN B 1 2 ? 0.438 -37.812 8.492 1 41.5 2 ASN B N 1
ATOM 2292 C CA . ASN B 1 2 ? -0.285 -38.938 7.91 1 41.5 2 ASN B CA 1
ATOM 2293 C C . ASN B 1 2 ? 0.604 -39.75 6.973 1 41.5 2 ASN B C 1
ATOM 2295 O O . ASN B 1 2 ? 1.387 -39.188 6.207 1 41.5 2 ASN B O 1
ATOM 2299 N N . HIS B 1 3 ? 0.827 -40.938 7.277 1 44.38 3 HIS B N 1
ATOM 2300 C CA . HIS B 1 3 ? 1.626 -41.938 6.57 1 44.38 3 HIS B CA 1
ATOM 2301 C C . HIS B 1 3 ? 1.329 -41.906 5.074 1 44.38 3 HIS B C 1
ATOM 2303 O O . HIS B 1 3 ? 0.206 -42.188 4.656 1 44.38 3 HIS B O 1
ATOM 2309 N N . LEU B 1 4 ? 1.991 -40.906 4.387 1 54.5 4 LEU B N 1
ATOM 2310 C CA . LEU B 1 4 ? 1.952 -41.094 2.936 1 54.5 4 LEU B CA 1
ATOM 2311 C C . LEU B 1 4 ? 2.08 -42.562 2.555 1 54.5 4 LEU B C 1
ATOM 2313 O O . LEU B 1 4 ? 2.824 -43.312 3.193 1 54.5 4 LEU B O 1
ATOM 2317 N N . ASP B 1 5 ? 1.136 -43 1.945 1 55.47 5 ASP B N 1
ATOM 2318 C CA . ASP B 1 5 ? 1.11 -44.406 1.488 1 55.47 5 ASP B CA 1
ATOM 2319 C C . ASP B 1 5 ? 2.461 -44.812 0.903 1 55.47 5 ASP B C 1
ATOM 2321 O O . ASP B 1 5 ? 3.09 -44.031 0.18 1 55.47 5 ASP B O 1
ATOM 2325 N N . SER B 1 6 ? 3.307 -45.688 1.506 1 58.06 6 SER B N 1
ATOM 2326 C CA . SER B 1 6 ? 4.609 -46.25 1.184 1 58.06 6 SER B CA 1
ATOM 2327 C C . SER B 1 6 ? 4.797 -46.375 -0.324 1 58.06 6 SER B C 1
ATOM 2329 O O . SER B 1 6 ? 5.926 -46.438 -0.814 1 58.06 6 SER B O 1
ATOM 2331 N N . GLY B 1 7 ? 3.816 -45.969 -1.163 1 73.44 7 GLY B N 1
ATOM 2332 C CA . GLY B 1 7 ? 3.92 -46.219 -2.594 1 73.44 7 GLY B CA 1
ATOM 2333 C C . GLY B 1 7 ? 3.723 -44.969 -3.422 1 73.44 7 GLY B C 1
ATOM 2334 O O . GLY B 1 7 ? 3.738 -45 -4.652 1 73.44 7 GLY B O 1
ATOM 2335 N N . LEU B 1 8 ? 3.771 -43.844 -2.734 1 84.88 8 LEU B N 1
ATOM 2336 C CA . LEU B 1 8 ? 3.502 -42.625 -3.49 1 84.88 8 LEU B CA 1
ATOM 2337 C C . LEU B 1 8 ? 4.785 -42.094 -4.102 1 84.88 8 LEU B C 1
ATOM 2339 O O . LEU B 1 8 ? 5.812 -42 -3.422 1 84.88 8 LEU B O 1
ATOM 2343 N N . THR B 1 9 ? 4.762 -41.906 -5.41 1 94 9 THR B N 1
ATOM 2344 C CA . THR B 1 9 ? 5.867 -41.281 -6.129 1 94 9 THR B CA 1
ATOM 2345 C C . THR B 1 9 ? 5.527 -39.844 -6.508 1 94 9 THR B C 1
ATOM 2347 O O . THR B 1 9 ? 4.477 -39.594 -7.09 1 94 9 THR B O 1
ATOM 2350 N N . VAL B 1 10 ? 6.41 -38.938 -6.133 1 98.12 10 VAL B N 1
ATOM 2351 C CA . VAL B 1 10 ? 6.168 -37.531 -6.348 1 98.12 10 VAL B CA 1
ATOM 2352 C C . VAL B 1 10 ? 7.203 -36.969 -7.324 1 98.12 10 VAL B C 1
ATOM 2354 O O . VAL B 1 10 ? 8.375 -37.344 -7.277 1 98.12 10 VAL B O 1
ATOM 2357 N N . GLY B 1 11 ? 6.754 -36.125 -8.242 1 98.56 11 GLY B N 1
ATOM 2358 C CA . GLY B 1 11 ? 7.637 -35.469 -9.195 1 98.56 11 GLY B CA 1
ATOM 2359 C C . GLY B 1 11 ? 7.598 -33.969 -9.117 1 98.56 11 GLY B C 1
ATOM 2360 O O . GLY B 1 11 ? 6.648 -33.406 -8.578 1 98.56 11 GLY B O 1
ATOM 2361 N N . PHE B 1 12 ? 8.664 -33.25 -9.625 1 98.88 12 PHE B N 1
ATOM 2362 C CA . PHE B 1 12 ? 8.75 -31.812 -9.711 1 98.88 12 PHE B CA 1
ATOM 2363 C C . PHE B 1 12 ? 9.359 -31.375 -11.039 1 98.88 12 PHE B C 1
ATOM 2365 O O . PHE B 1 12 ? 10.477 -31.781 -11.375 1 98.88 12 PHE B O 1
ATOM 2372 N N . ILE B 1 13 ? 8.586 -30.609 -11.773 1 98.75 13 ILE B N 1
ATOM 2373 C CA . ILE B 1 13 ? 9.039 -30.078 -13.055 1 98.75 13 ILE B CA 1
ATOM 2374 C C . ILE B 1 13 ? 9.359 -28.594 -12.922 1 98.75 13 ILE B C 1
ATOM 2376 O O . ILE B 1 13 ? 8.539 -27.828 -12.414 1 98.75 13 ILE B O 1
ATOM 2380 N N . GLY B 1 14 ? 10.492 -28.141 -13.438 1 98.5 14 GLY B N 1
ATOM 2381 C CA . GLY B 1 14 ? 10.922 -26.75 -13.359 1 98.5 14 GLY B CA 1
ATOM 2382 C C . GLY B 1 14 ? 11.805 -26.469 -12.156 1 98.5 14 GLY B C 1
ATOM 2383 O O . GLY B 1 14 ? 11.344 -26.469 -11.016 1 98.5 14 GLY B O 1
ATOM 2384 N N . LEU B 1 15 ? 13.102 -26.219 -12.461 1 98.12 15 LEU B N 1
ATOM 2385 C CA . LEU B 1 15 ? 14.086 -26.078 -11.391 1 98.12 15 LEU B CA 1
ATOM 2386 C C . LEU B 1 15 ? 14.867 -24.781 -11.539 1 98.12 15 LEU B C 1
ATOM 2388 O O . LEU B 1 15 ? 16.094 -24.766 -11.43 1 98.12 15 LEU B O 1
ATOM 2392 N N . GLY B 1 16 ? 14.102 -23.719 -11.852 1 94.31 16 GLY B N 1
ATOM 2393 C CA . GLY B 1 16 ? 14.664 -22.375 -11.781 1 94.31 16 GLY B CA 1
ATOM 2394 C C . GLY B 1 16 ? 14.875 -21.891 -10.359 1 94.31 16 GLY B C 1
ATOM 2395 O O . GLY B 1 16 ? 14.969 -22.703 -9.43 1 94.31 16 GLY B O 1
ATOM 2396 N N . ALA B 1 17 ? 14.945 -20.609 -10.188 1 92.5 17 ALA B N 1
ATOM 2397 C CA . ALA B 1 17 ? 15.25 -20 -8.891 1 92.5 17 ALA B CA 1
ATOM 2398 C C . ALA B 1 17 ? 14.219 -20.406 -7.84 1 92.5 17 ALA B C 1
ATOM 2400 O O . ALA B 1 17 ? 14.578 -20.703 -6.695 1 92.5 17 ALA B O 1
ATOM 2401 N N . MET B 1 18 ? 12.969 -20.453 -8.203 1 96 18 MET B N 1
ATOM 2402 C CA . MET B 1 18 ? 11.891 -20.828 -7.293 1 96 18 MET B CA 1
ATOM 2403 C C . MET B 1 18 ? 11.781 -22.344 -7.156 1 96 18 MET B C 1
ATOM 2405 O O . MET B 1 18 ? 11.828 -22.875 -6.047 1 96 18 MET B O 1
ATOM 2409 N N . GLY B 1 19 ? 11.727 -23 -8.305 1 97.44 19 GLY B N 1
ATOM 2410 C CA . GLY B 1 19 ? 11.484 -24.438 -8.328 1 97.44 19 GLY B CA 1
ATOM 2411 C C . GLY B 1 19 ? 12.562 -25.234 -7.605 1 97.44 19 GLY B C 1
ATOM 2412 O O . GLY B 1 19 ? 12.266 -26.219 -6.93 1 97.44 19 GLY B O 1
ATOM 2413 N N . SER B 1 20 ? 13.805 -24.812 -7.738 1 97 20 SER B N 1
ATOM 2414 C CA . SER B 1 20 ? 14.914 -25.531 -7.109 1 97 20 SER B CA 1
ATOM 2415 C C . SER B 1 20 ? 14.781 -25.531 -5.59 1 97 20 SER B C 1
ATOM 2417 O O . SER B 1 20 ? 15.016 -26.547 -4.941 1 97 20 SER B O 1
ATOM 2419 N N . GLU B 1 21 ? 14.398 -24.375 -5.02 1 97.31 21 GLU B N 1
ATOM 2420 C CA . GLU B 1 21 ? 14.258 -24.25 -3.57 1 97.31 21 GLU B CA 1
ATOM 2421 C C . GLU B 1 21 ? 13.039 -25.016 -3.072 1 97.31 21 GLU B C 1
ATOM 2423 O O . GLU B 1 21 ? 13.102 -25.703 -2.043 1 97.31 21 GLU B O 1
ATOM 2428 N N . MET B 1 22 ? 11.945 -24.953 -3.809 1 98.5 22 MET B N 1
ATOM 2429 C CA . MET B 1 22 ? 10.734 -25.688 -3.457 1 98.5 22 MET B CA 1
ATOM 2430 C C . MET B 1 22 ? 10.977 -27.188 -3.506 1 98.5 22 MET B C 1
ATOM 2432 O O . MET B 1 22 ? 10.656 -27.906 -2.557 1 98.5 22 MET B O 1
ATOM 2436 N N . ALA B 1 23 ? 11.594 -27.625 -4.59 1 98.69 23 ALA B N 1
ATOM 2437 C CA . ALA B 1 23 ? 11.883 -29.047 -4.777 1 98.69 23 ALA B CA 1
ATOM 2438 C C . ALA B 1 23 ? 12.836 -29.562 -3.703 1 98.69 23 ALA B C 1
ATOM 2440 O O . ALA B 1 23 ? 12.719 -30.703 -3.262 1 98.69 23 ALA B O 1
ATOM 2441 N N . THR B 1 24 ? 13.789 -28.734 -3.287 1 98.31 24 THR B N 1
ATOM 2442 C CA . THR B 1 24 ? 14.727 -29.125 -2.23 1 98.31 24 THR B CA 1
ATOM 2443 C C . THR B 1 24 ? 13.977 -29.391 -0.924 1 98.31 24 THR B C 1
ATOM 2445 O O . THR B 1 24 ? 14.227 -30.391 -0.255 1 98.31 24 THR B O 1
ATOM 2448 N N . ASN B 1 25 ? 13.094 -28.516 -0.553 1 98.5 25 ASN B N 1
ATOM 2449 C CA . ASN B 1 25 ? 12.305 -28.688 0.661 1 98.5 25 ASN B CA 1
ATOM 2450 C C . ASN B 1 25 ? 11.414 -29.922 0.571 1 98.5 25 ASN B C 1
ATOM 2452 O O . ASN B 1 25 ? 11.281 -30.672 1.541 1 98.5 25 ASN B O 1
ATOM 2456 N N . LEU B 1 26 ? 10.812 -30.062 -0.615 1 98.5 26 LEU B N 1
ATOM 2457 C CA . LEU B 1 26 ? 9.961 -31.234 -0.829 1 98.5 26 LEU B CA 1
ATOM 2458 C C . LEU B 1 26 ? 10.773 -32.531 -0.715 1 98.5 26 LEU B C 1
ATOM 2460 O O . LEU B 1 26 ? 10.328 -33.469 -0.072 1 98.5 26 LEU B O 1
ATOM 2464 N N . LEU B 1 27 ? 11.969 -32.562 -1.282 1 98.25 27 LEU B N 1
ATOM 2465 C CA . LEU B 1 27 ? 12.859 -33.719 -1.224 1 98.25 27 LEU B CA 1
ATOM 2466 C C . LEU B 1 27 ? 13.195 -34.062 0.221 1 98.25 27 LEU B C 1
ATOM 2468 O O . LEU B 1 27 ? 13.141 -35.25 0.604 1 98.25 27 LEU B O 1
ATOM 2472 N N . GLN B 1 28 ? 13.516 -33.062 1.014 1 97.69 28 GLN B N 1
ATOM 2473 C CA . GLN B 1 28 ? 13.859 -33.281 2.412 1 97.69 28 GLN B CA 1
ATOM 2474 C C . GLN B 1 28 ? 12.688 -33.906 3.172 1 97.69 28 GLN B C 1
ATOM 2476 O O . GLN B 1 28 ? 12.875 -34.844 3.957 1 97.69 28 GLN B O 1
ATOM 2481 N N . SER B 1 29 ? 11.555 -33.375 2.93 1 97.06 29 SER B N 1
ATOM 2482 C CA . SER B 1 29 ? 10.359 -33.875 3.588 1 97.06 29 SER B CA 1
ATOM 2483 C C . SER B 1 29 ? 10.102 -35.344 3.193 1 97.06 29 SER B C 1
ATOM 2485 O O . SER B 1 29 ? 9.781 -36.156 4.047 1 97.06 29 SER B O 1
ATOM 2487 N N . LEU B 1 30 ? 10.234 -35.625 1.924 1 96.56 30 LEU B N 1
ATOM 2488 C CA . LEU B 1 30 ? 10 -36.969 1.415 1 96.56 30 LEU B CA 1
ATOM 2489 C C . LEU B 1 30 ? 11.047 -37.938 1.95 1 96.56 30 LEU B C 1
ATOM 2491 O O . LEU B 1 30 ? 10.719 -39.062 2.348 1 96.56 30 LEU B O 1
ATOM 2495 N N . LYS B 1 31 ? 12.25 -37.5 1.994 1 95.06 31 LYS B N 1
ATOM 2496 C CA . LYS B 1 31 ? 13.328 -38.344 2.504 1 95.06 31 LYS B CA 1
ATOM 2497 C C . LYS B 1 31 ? 13.07 -38.75 3.947 1 95.06 31 LYS B C 1
ATOM 2499 O O . LYS B 1 31 ? 13.352 -39.906 4.332 1 95.06 31 LYS B O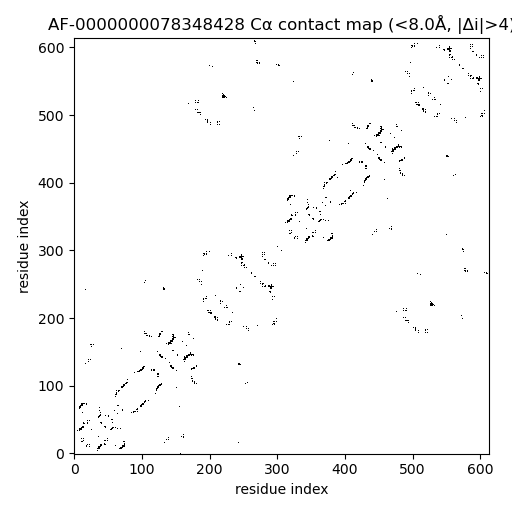 1
ATOM 2504 N N . ALA B 1 32 ? 12.594 -37.812 4.676 1 94.06 32 ALA B N 1
ATOM 2505 C CA . ALA B 1 32 ? 12.281 -38.094 6.074 1 94.06 32 ALA B CA 1
ATOM 2506 C C . ALA B 1 32 ? 11.234 -39.188 6.191 1 94.06 32 ALA B C 1
ATOM 2508 O O . ALA B 1 32 ? 11.133 -39.875 7.227 1 94.06 32 ALA B O 1
ATOM 2509 N N . GLN B 1 33 ? 10.57 -39.438 5.102 1 92.19 33 GLN B N 1
ATOM 2510 C CA . GLN B 1 33 ? 9.531 -40.469 5.078 1 92.19 33 GLN B CA 1
ATOM 2511 C C . GLN B 1 33 ? 9.984 -41.688 4.285 1 92.19 33 GLN B C 1
ATOM 2513 O O . GLN B 1 33 ? 9.18 -42.562 3.982 1 92.19 33 GLN B O 1
ATOM 2518 N N . GLY B 1 34 ? 11.203 -41.688 3.867 1 92 34 GLY B N 1
ATOM 2519 C CA . GLY B 1 34 ? 11.766 -42.781 3.129 1 92 34 GLY B CA 1
ATOM 2520 C C . GLY B 1 34 ? 11.352 -42.812 1.67 1 92 34 GLY B C 1
ATOM 2521 O O . GLY B 1 34 ? 11.32 -43.875 1.042 1 92 34 GLY B O 1
ATOM 2522 N N . GLN B 1 35 ? 10.961 -41.688 1.173 1 92.94 35 GLN B N 1
ATOM 2523 C CA . GLN B 1 35 ? 10.531 -41.531 -0.216 1 92.94 35 GLN B CA 1
ATOM 2524 C C . GLN B 1 35 ? 11.516 -40.688 -1.015 1 92.94 35 GLN B C 1
ATOM 2526 O O . GLN B 1 35 ? 12.445 -40.094 -0.448 1 92.94 35 GLN B O 1
ATOM 2531 N N . THR B 1 36 ? 11.32 -40.75 -2.33 1 90.81 36 THR B N 1
ATOM 2532 C CA . THR B 1 36 ? 12.219 -39.969 -3.174 1 90.81 36 THR B CA 1
ATOM 2533 C C . THR B 1 36 ? 11.422 -39.031 -4.078 1 90.81 36 THR B C 1
ATOM 2535 O O . THR B 1 36 ? 10.195 -39.125 -4.164 1 90.81 36 THR B O 1
ATOM 2538 N N . LEU B 1 37 ? 12.094 -38.094 -4.617 1 98.06 37 LEU B N 1
ATOM 2539 C CA . LEU B 1 37 ? 11.523 -37.094 -5.523 1 98.06 37 LEU B CA 1
ATOM 2540 C C . LEU B 1 37 ? 12.094 -37.25 -6.926 1 98.06 37 LEU B C 1
ATOM 2542 O O . LEU B 1 37 ? 13.312 -37.344 -7.098 1 98.06 37 LEU B O 1
ATOM 2546 N N . HIS B 1 38 ? 11.227 -37.406 -7.887 1 98.31 38 HIS B N 1
ATOM 2547 C CA . HIS B 1 38 ? 11.641 -37.344 -9.281 1 98.31 38 HIS B CA 1
ATOM 2548 C C . HIS B 1 38 ? 11.648 -35.906 -9.789 1 98.31 38 HIS B C 1
ATOM 2550 O O . HIS B 1 38 ? 10.703 -35.156 -9.547 1 98.31 38 HIS B O 1
ATOM 2556 N N . VAL B 1 39 ? 12.766 -35.5 -10.477 1 98.81 39 VAL B N 1
ATOM 2557 C CA . VAL B 1 39 ? 12.852 -34.094 -10.875 1 98.81 39 VAL B CA 1
ATOM 2558 C C . VAL B 1 39 ? 13.172 -34.031 -12.367 1 98.81 39 VAL B C 1
ATOM 2560 O O . VAL B 1 39 ? 13.781 -34.938 -12.938 1 98.81 39 VAL B O 1
ATOM 2563 N N . TYR B 1 40 ? 12.75 -32.906 -13 1 98.5 40 TYR B N 1
ATOM 2564 C CA . TYR B 1 40 ? 13.07 -32.625 -14.391 1 98.5 40 TYR B CA 1
ATOM 2565 C C . TYR B 1 40 ? 13.172 -31.125 -14.641 1 98.5 40 TYR B C 1
ATOM 2567 O O . TYR B 1 40 ? 12.414 -30.328 -14.055 1 98.5 40 TYR B O 1
ATOM 2575 N N . ASN B 1 41 ? 14.055 -30.766 -15.477 1 98.38 41 ASN B N 1
ATOM 2576 C CA . ASN B 1 41 ? 14.203 -29.438 -16.062 1 98.38 41 ASN B CA 1
ATOM 2577 C C . ASN B 1 41 ? 14.758 -29.516 -17.484 1 98.38 41 ASN B C 1
ATOM 2579 O O . ASN B 1 41 ? 15.586 -30.375 -17.781 1 98.38 41 ASN B O 1
ATOM 2583 N N . ARG B 1 42 ? 14.289 -28.594 -18.312 1 95.56 42 ARG B N 1
ATOM 2584 C CA . ARG B 1 42 ? 14.766 -28.594 -19.688 1 95.56 42 ARG B CA 1
ATOM 2585 C C . ARG B 1 42 ? 16.281 -28.516 -19.734 1 95.56 42 ARG B C 1
ATOM 2587 O O . ARG B 1 42 ? 16.922 -29.219 -20.516 1 95.56 42 ARG B O 1
ATOM 2594 N N . THR B 1 43 ? 16.828 -27.594 -18.859 1 96.19 43 THR B N 1
ATOM 2595 C CA . THR B 1 43 ? 18.281 -27.531 -18.703 1 96.19 43 THR B CA 1
ATOM 2596 C C . THR B 1 43 ? 18.75 -28.484 -17.609 1 96.19 43 THR B C 1
ATOM 2598 O O . THR B 1 43 ? 18.641 -28.172 -16.422 1 96.19 43 THR B O 1
ATOM 2601 N N . GLU B 1 44 ? 19.391 -29.531 -17.938 1 96.5 44 GLU B N 1
ATOM 2602 C CA . GLU B 1 44 ? 19.703 -30.641 -17.047 1 96.5 44 GLU B CA 1
ATOM 2603 C C . GLU B 1 44 ? 20.578 -30.188 -15.891 1 96.5 44 GLU B C 1
ATOM 2605 O O . GLU B 1 44 ? 20.438 -30.672 -14.766 1 96.5 44 GLU B O 1
ATOM 2610 N N . SER B 1 45 ? 21.453 -29.266 -16.172 1 97.19 45 SER B N 1
ATOM 2611 C CA . SER B 1 45 ? 22.438 -28.859 -15.164 1 97.19 45 SER B CA 1
ATOM 2612 C C . SER B 1 45 ? 21.75 -28.219 -13.961 1 97.19 45 SER B C 1
ATOM 2614 O O . SER B 1 45 ? 22.312 -28.203 -12.859 1 97.19 45 SER B O 1
ATOM 2616 N N . LYS B 1 46 ? 20.531 -27.781 -14.086 1 96.81 46 LYS B N 1
ATOM 2617 C CA . LYS B 1 46 ? 19.797 -27.141 -13.008 1 96.81 46 LYS B CA 1
ATOM 2618 C C . LYS B 1 46 ? 19.312 -28.172 -11.984 1 96.81 46 LYS B C 1
ATOM 2620 O O . LYS B 1 46 ? 18.922 -27.812 -10.867 1 96.81 46 LYS B O 1
ATOM 2625 N N . ALA B 1 47 ? 19.375 -29.422 -12.367 1 98.06 47 ALA B N 1
ATOM 2626 C CA . ALA B 1 47 ? 18.875 -30.484 -11.492 1 98.06 47 ALA B CA 1
ATOM 2627 C C . ALA B 1 47 ? 20 -31.062 -10.641 1 98.06 47 ALA B C 1
ATOM 2629 O O . ALA B 1 47 ? 19.75 -31.828 -9.703 1 98.06 47 ALA B O 1
ATOM 2630 N N . GLN B 1 48 ? 21.234 -30.719 -10.906 1 97.69 48 GLN B N 1
ATOM 2631 C CA . GLN B 1 48 ? 22.391 -31.406 -10.344 1 97.69 48 GLN B CA 1
ATOM 2632 C C . GLN B 1 48 ? 22.375 -31.344 -8.812 1 97.69 48 GLN B C 1
ATOM 2634 O O . GLN B 1 48 ? 22.609 -32.344 -8.148 1 97.69 48 GLN B O 1
ATOM 2639 N N . LYS B 1 49 ? 22.109 -30.156 -8.281 1 97.06 49 LYS B N 1
ATOM 2640 C CA . LYS B 1 49 ? 22.094 -30 -6.828 1 97.06 49 LYS B CA 1
ATOM 2641 C C . LYS B 1 49 ? 21.094 -30.938 -6.176 1 97.06 49 LYS B C 1
ATOM 2643 O O . LYS B 1 49 ? 21.359 -31.5 -5.113 1 97.06 49 LYS B O 1
ATOM 2648 N N . LEU B 1 50 ? 19.953 -31.094 -6.777 1 98.5 50 LEU B N 1
ATOM 2649 C CA . LEU B 1 50 ? 18.906 -31.969 -6.246 1 98.5 50 LEU B CA 1
ATOM 2650 C C . LEU B 1 50 ? 19.297 -33.438 -6.398 1 98.5 50 LEU B C 1
ATOM 2652 O O . LEU B 1 50 ? 19.047 -34.25 -5.5 1 98.5 50 LEU B O 1
ATOM 2656 N N . VAL B 1 51 ? 19.906 -33.75 -7.496 1 98.25 51 VAL B N 1
ATOM 2657 C CA . VAL B 1 51 ? 20.344 -35.125 -7.734 1 98.25 51 VAL B CA 1
ATOM 2658 C C . VAL B 1 51 ? 21.422 -35.5 -6.723 1 98.25 51 VAL B C 1
ATOM 2660 O O . VAL B 1 51 ? 21.391 -36.625 -6.156 1 98.25 51 VAL B O 1
ATOM 2663 N N . ASP B 1 52 ? 22.297 -34.562 -6.461 1 98.12 52 ASP B N 1
ATOM 2664 C CA . ASP B 1 52 ? 23.344 -34.781 -5.461 1 98.12 52 ASP B CA 1
ATOM 2665 C C . ASP B 1 52 ? 22.734 -35 -4.078 1 98.12 52 ASP B C 1
ATOM 2667 O O . ASP B 1 52 ? 23.297 -35.719 -3.25 1 98.12 52 ASP B O 1
ATOM 2671 N N . ALA B 1 53 ? 21.562 -34.469 -3.902 1 97.75 53 ALA B N 1
ATOM 2672 C CA . ALA B 1 53 ? 20.906 -34.562 -2.604 1 97.75 53 ALA B CA 1
ATOM 2673 C C . ALA B 1 53 ? 20 -35.781 -2.529 1 97.75 53 ALA B C 1
ATOM 2675 O O . ALA B 1 53 ? 19.375 -36.031 -1.501 1 97.75 53 ALA B O 1
ATOM 2676 N N . GLY B 1 54 ? 19.891 -36.5 -3.672 1 97.5 54 GLY B N 1
ATOM 2677 C CA . GLY B 1 54 ? 19.203 -37.781 -3.59 1 97.5 54 GLY B CA 1
ATOM 2678 C C . GLY B 1 54 ? 17.984 -37.844 -4.488 1 97.5 54 GLY B C 1
ATOM 2679 O O . GLY B 1 54 ? 17.312 -38.875 -4.551 1 97.5 54 GLY B O 1
ATOM 2680 N N . ALA B 1 55 ? 17.656 -36.844 -5.227 1 98.44 55 ALA B N 1
ATOM 2681 C CA . ALA B 1 55 ? 16.531 -36.875 -6.164 1 98.44 55 ALA B CA 1
ATOM 2682 C C . ALA B 1 55 ? 16.891 -37.719 -7.398 1 98.44 55 ALA B C 1
ATOM 2684 O O . ALA B 1 55 ? 18.062 -38 -7.648 1 98.44 55 ALA B O 1
ATOM 2685 N N . ILE B 1 56 ? 15.914 -38.125 -8.094 1 97.94 56 ILE B N 1
ATOM 2686 C CA . ILE B 1 56 ? 16.109 -38.875 -9.328 1 97.94 56 ILE B CA 1
ATOM 2687 C C . ILE B 1 56 ? 15.789 -38 -10.531 1 97.94 56 ILE B C 1
ATOM 2689 O O . ILE B 1 56 ? 14.672 -37.469 -10.648 1 97.94 56 ILE B O 1
ATOM 2693 N N . PHE B 1 57 ? 16.75 -37.812 -11.398 1 98.5 57 PHE B N 1
ATOM 2694 C CA . PHE B 1 57 ? 16.516 -37.031 -12.609 1 98.5 57 PHE B CA 1
ATOM 2695 C C . PHE B 1 57 ? 15.781 -37.875 -13.656 1 98.5 57 PHE B C 1
ATOM 2697 O O . PHE B 1 57 ? 16.234 -38.969 -14.008 1 98.5 57 PHE B O 1
ATOM 2704 N N . GLU B 1 58 ? 14.703 -37.375 -14.141 1 97.69 58 GLU B N 1
ATOM 2705 C CA . GLU B 1 58 ? 13.945 -38.094 -15.18 1 97.69 58 GLU B CA 1
ATOM 2706 C C . GLU B 1 58 ? 14.375 -37.625 -16.578 1 97.69 58 GLU B C 1
ATOM 2708 O O . GLU B 1 58 ? 13.781 -36.688 -17.125 1 97.69 58 GLU B O 1
ATOM 2713 N N . SER B 1 59 ? 15.195 -38.344 -17.188 1 96.44 59 SER B N 1
ATOM 2714 C CA . SER B 1 59 ? 15.758 -37.969 -18.484 1 96.44 59 SER B CA 1
ATOM 2715 C C . SER B 1 59 ? 14.695 -38 -19.578 1 96.44 59 SER B C 1
ATOM 2717 O O . SER B 1 59 ? 14.82 -37.312 -20.594 1 96.44 59 SER B O 1
ATOM 2719 N N . GLY B 1 60 ? 13.648 -38.812 -19.375 1 96.38 60 GLY B N 1
ATOM 2720 C CA . GLY B 1 60 ? 12.57 -38.906 -20.344 1 96.38 60 GLY B CA 1
ATOM 2721 C C . GLY B 1 60 ? 11.617 -37.719 -20.266 1 96.38 60 GLY B C 1
ATOM 2722 O O . GLY B 1 60 ? 10.68 -37.625 -21.062 1 96.38 60 GLY B O 1
ATOM 2723 N N . GLY B 1 61 ? 11.836 -36.906 -19.359 1 97.38 61 GLY B N 1
ATOM 2724 C CA . GLY B 1 61 ? 11.07 -35.688 -19.266 1 97.38 61 GLY B CA 1
ATOM 2725 C C . GLY B 1 61 ? 9.695 -35.875 -18.656 1 97.38 61 GLY B C 1
ATOM 2726 O O . GLY B 1 61 ? 9.469 -36.844 -17.922 1 97.38 61 GLY B O 1
ATOM 2727 N N . PRO B 1 62 ? 8.812 -34.875 -18.953 1 98 62 PRO B N 1
ATOM 2728 C CA . PRO B 1 62 ? 7.469 -34.906 -18.375 1 98 62 PRO B CA 1
ATOM 2729 C C . PRO B 1 62 ? 6.68 -36.156 -18.734 1 98 62 PRO B C 1
ATOM 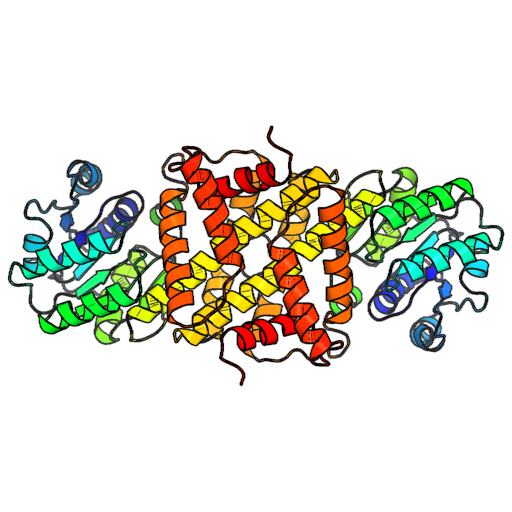2731 O O . PRO B 1 62 ? 5.895 -36.656 -17.922 1 98 62 PRO B O 1
ATOM 2734 N N . VAL B 1 63 ? 6.895 -36.688 -19.906 1 97.25 63 VAL B N 1
ATOM 2735 C CA . VAL B 1 63 ? 6.176 -37.906 -20.328 1 97.25 63 VAL B CA 1
ATOM 2736 C C . VAL B 1 63 ? 6.52 -39.062 -19.406 1 97.25 63 VAL B C 1
ATOM 2738 O O . VAL B 1 63 ? 5.625 -39.75 -18.906 1 97.25 63 VAL B O 1
ATOM 2741 N N . ALA B 1 64 ? 7.781 -39.25 -19.172 1 96.75 64 ALA B N 1
ATOM 2742 C CA . ALA B 1 64 ? 8.234 -40.344 -18.297 1 96.75 64 ALA B CA 1
ATOM 2743 C C . ALA B 1 64 ? 7.75 -40.125 -16.859 1 96.75 64 ALA B C 1
ATOM 2745 O O . ALA B 1 64 ? 7.352 -41.062 -16.188 1 96.75 64 ALA B O 1
ATOM 2746 N N . MET B 1 65 ? 7.738 -38.906 -16.406 1 96.94 65 MET B N 1
ATOM 2747 C CA . MET B 1 65 ? 7.297 -38.594 -15.055 1 96.94 65 MET B CA 1
ATOM 2748 C C . MET B 1 65 ? 5.812 -38.906 -14.875 1 96.94 65 MET B C 1
ATOM 2750 O O . MET B 1 65 ? 5.402 -39.406 -13.82 1 96.94 65 MET B O 1
ATOM 2754 N N . ALA B 1 66 ? 5.07 -38.625 -15.914 1 96.56 66 ALA B N 1
ATOM 2755 C CA . ALA B 1 66 ? 3.625 -38.812 -15.844 1 96.56 66 ALA B CA 1
ATOM 2756 C C . ALA B 1 66 ? 3.277 -40.281 -15.703 1 96.56 66 ALA B C 1
ATOM 2758 O O . ALA B 1 66 ? 2.256 -40.625 -15.102 1 96.56 66 ALA B O 1
ATOM 2759 N N . SER B 1 67 ? 4.137 -41.156 -16.219 1 94.81 67 SER B N 1
ATOM 2760 C CA . SER B 1 67 ? 3.883 -42.594 -16.156 1 94.81 67 SER B CA 1
ATOM 2761 C C . SER B 1 67 ? 4.328 -43.156 -14.82 1 94.81 67 SER B C 1
ATOM 2763 O O . SER B 1 67 ? 3.887 -44.25 -14.43 1 94.81 67 SER B O 1
ATOM 2765 N N . LYS B 1 68 ? 5.082 -42.406 -14.055 1 94.75 68 LYS B N 1
ATOM 2766 C CA . LYS B 1 68 ? 5.715 -42.969 -12.867 1 94.75 68 LYS B CA 1
ATOM 2767 C C . LYS B 1 68 ? 5.137 -42.344 -11.594 1 94.75 68 LYS B C 1
ATOM 2769 O O . LYS B 1 68 ? 5.09 -43 -10.547 1 94.75 68 LYS B O 1
ATOM 2774 N N . CYS B 1 69 ? 4.738 -41.094 -11.648 1 96.88 69 CYS B N 1
ATOM 2775 C CA . CYS B 1 69 ? 4.438 -40.344 -10.445 1 96.88 69 CYS B CA 1
ATOM 2776 C C . CYS B 1 69 ? 2.936 -40.312 -10.188 1 96.88 69 CYS B C 1
ATOM 2778 O O . CYS B 1 69 ? 2.139 -40.312 -11.133 1 96.88 69 CYS B O 1
ATOM 2780 N N . ASN B 1 70 ? 2.566 -40.281 -8.922 1 96.5 70 ASN B N 1
ATOM 2781 C CA . ASN B 1 70 ? 1.187 -40.062 -8.5 1 96.5 70 ASN B CA 1
ATOM 2782 C C . ASN B 1 70 ? 0.846 -38.562 -8.461 1 96.5 70 ASN B C 1
ATOM 2784 O O . ASN B 1 70 ? -0.302 -38.188 -8.688 1 96.5 70 ASN B O 1
ATOM 2788 N N . ILE B 1 71 ? 1.817 -37.75 -8.102 1 98.19 71 ILE B N 1
ATOM 2789 C CA . ILE B 1 71 ? 1.683 -36.281 -7.992 1 98.19 71 ILE B CA 1
ATOM 2790 C C . ILE B 1 71 ? 2.863 -35.625 -8.68 1 98.19 71 ILE B C 1
ATOM 2792 O O . ILE B 1 71 ? 4.016 -36.031 -8.5 1 98.19 71 ILE B O 1
ATOM 2796 N N . ILE B 1 72 ? 2.596 -34.656 -9.508 1 98.75 72 ILE B N 1
ATOM 2797 C CA . ILE B 1 72 ? 3.641 -33.875 -10.156 1 98.75 72 ILE B CA 1
ATOM 2798 C C . ILE B 1 72 ? 3.42 -32.375 -9.867 1 98.75 72 ILE B C 1
ATOM 2800 O O . ILE B 1 72 ? 2.355 -31.828 -10.164 1 98.75 72 ILE B O 1
ATOM 2804 N N . PHE B 1 73 ? 4.418 -31.719 -9.266 1 98.88 73 PHE B N 1
ATOM 2805 C CA . PHE B 1 73 ? 4.438 -30.281 -9.117 1 98.88 73 PHE B CA 1
ATOM 2806 C C . PHE B 1 73 ? 5.172 -29.625 -10.289 1 98.88 73 PHE B C 1
ATOM 2808 O O . PHE B 1 73 ? 6.094 -30.219 -10.852 1 98.88 73 PHE B O 1
ATOM 2815 N N . SER B 1 74 ? 4.773 -28.469 -10.641 1 98.75 74 SER B N 1
ATOM 2816 C CA . SER B 1 74 ? 5.473 -27.719 -11.68 1 98.75 74 SER B CA 1
ATOM 2817 C C . SER B 1 74 ? 5.609 -26.25 -11.305 1 98.75 74 SER B C 1
ATOM 2819 O O . SER B 1 74 ? 4.699 -25.656 -10.711 1 98.75 74 SER B O 1
ATOM 2821 N N . MET B 1 75 ? 6.711 -25.656 -11.523 1 98.56 75 MET B N 1
ATOM 2822 C CA . MET B 1 75 ? 7.066 -24.25 -11.375 1 98.56 75 MET B CA 1
ATOM 2823 C C . MET B 1 75 ? 7.887 -23.766 -12.57 1 98.56 75 MET B C 1
ATOM 2825 O O . MET B 1 75 ? 9.102 -23.984 -12.617 1 98.56 75 MET B O 1
ATOM 2829 N N . THR B 1 76 ? 7.191 -23.172 -13.484 1 97 76 THR B N 1
ATOM 2830 C CA . THR B 1 76 ? 7.828 -22.719 -14.719 1 97 76 THR B CA 1
ATOM 2831 C C . THR B 1 76 ? 7.551 -21.234 -14.961 1 97 76 THR B C 1
ATOM 2833 O O . THR B 1 76 ? 6.949 -20.578 -14.117 1 97 76 THR B O 1
ATOM 2836 N N . PHE B 1 77 ? 8.023 -20.656 -16.047 1 94.62 77 PHE B N 1
ATOM 2837 C CA . PHE B 1 77 ? 8.062 -19.203 -16.203 1 94.62 77 PHE B CA 1
ATOM 2838 C C . PHE B 1 77 ? 6.707 -18.656 -16.625 1 94.62 77 PHE B C 1
ATOM 2840 O O . PHE B 1 77 ? 6.238 -17.656 -16.094 1 94.62 77 PHE B O 1
ATOM 2847 N N . ASP B 1 78 ? 6.09 -19.328 -17.641 1 96.94 78 ASP B N 1
ATOM 2848 C CA . ASP B 1 78 ? 4.934 -18.656 -18.219 1 96.94 78 ASP B CA 1
ATOM 2849 C C . ASP B 1 78 ? 3.908 -19.672 -18.734 1 96.94 78 ASP B C 1
ATOM 2851 O O . ASP B 1 78 ? 4.039 -20.875 -18.484 1 96.94 78 ASP B O 1
ATOM 2855 N N . ASP B 1 79 ? 2.875 -19.172 -19.359 1 98.56 79 ASP B N 1
ATOM 2856 C CA . ASP B 1 79 ? 1.757 -19.953 -19.859 1 98.56 79 ASP B CA 1
ATOM 2857 C C . ASP B 1 79 ? 2.234 -20.984 -20.875 1 98.56 79 ASP B C 1
ATOM 2859 O O . ASP B 1 79 ? 1.803 -22.141 -20.844 1 98.56 79 ASP B O 1
ATOM 2863 N N . GLN B 1 80 ? 3.123 -20.594 -21.734 1 98.06 80 GLN B N 1
ATOM 2864 C CA . GLN B 1 80 ? 3.621 -21.484 -22.781 1 98.06 80 GLN B CA 1
ATOM 2865 C C . GLN B 1 80 ? 4.316 -22.703 -22.172 1 98.06 80 GLN B C 1
ATOM 2867 O O . GLN B 1 80 ? 4.125 -23.828 -22.641 1 98.06 80 GLN B O 1
ATOM 2872 N N . ALA B 1 81 ? 5.074 -22.469 -21.203 1 97.88 81 ALA B N 1
ATOM 2873 C CA . ALA B 1 81 ? 5.781 -23.562 -20.547 1 97.88 81 ALA B CA 1
ATOM 2874 C C . ALA B 1 81 ? 4.801 -24.562 -19.922 1 97.88 81 ALA B C 1
ATOM 2876 O O . ALA B 1 81 ? 5 -25.781 -20.016 1 97.88 81 ALA B O 1
ATOM 2877 N N . LEU B 1 82 ? 3.775 -24.094 -19.266 1 98.31 82 LEU B N 1
ATOM 2878 C CA . LEU B 1 82 ? 2.748 -24.969 -18.703 1 98.31 82 LEU B CA 1
ATOM 2879 C C . LEU B 1 82 ? 2.066 -25.781 -19.781 1 98.31 82 LEU B C 1
ATOM 2881 O O . LEU B 1 82 ? 1.91 -27 -19.641 1 98.31 82 LEU B O 1
ATOM 2885 N N . GLU B 1 83 ? 1.665 -25.109 -20.828 1 98.5 83 GLU B N 1
ATOM 2886 C CA . GLU B 1 83 ? 0.989 -25.797 -21.922 1 98.5 83 GLU B CA 1
ATOM 2887 C C . GLU B 1 83 ? 1.884 -26.875 -22.531 1 98.5 83 GLU B C 1
ATOM 2889 O O . GLU B 1 83 ? 1.414 -27.969 -22.859 1 98.5 83 GLU B O 1
ATOM 2894 N N . GLU B 1 84 ? 3.139 -26.562 -22.688 1 97.88 84 GLU B N 1
ATOM 2895 C CA . GLU B 1 84 ? 4.098 -27.531 -23.219 1 97.88 84 GLU B CA 1
ATOM 2896 C C . GLU B 1 84 ? 4.238 -28.734 -22.281 1 97.88 84 GLU B C 1
AT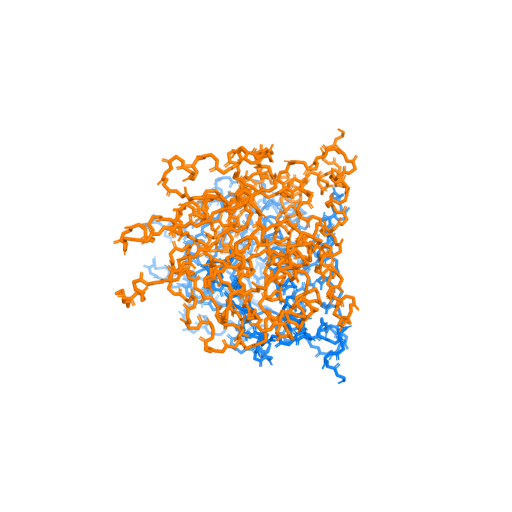OM 2898 O O . GLU B 1 84 ? 4.301 -29.875 -22.75 1 97.88 84 GLU B O 1
ATOM 2903 N N . ASN B 1 85 ? 4.324 -28.5 -21.031 1 97.88 85 ASN B N 1
ATOM 2904 C CA . ASN B 1 85 ? 4.41 -29.594 -20.062 1 97.88 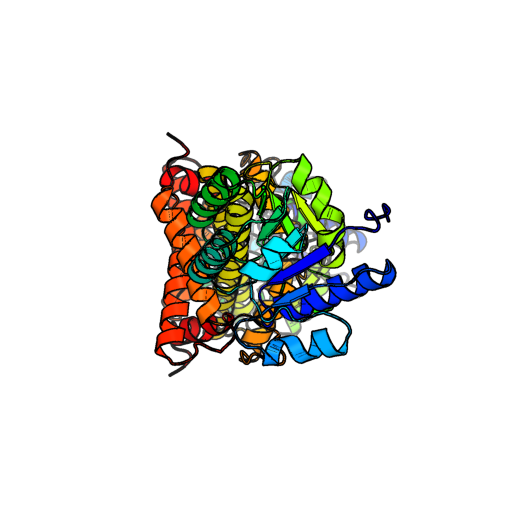85 ASN B CA 1
ATOM 2905 C C . ASN B 1 85 ? 3.207 -30.531 -20.156 1 97.88 85 ASN B C 1
ATOM 2907 O O . ASN B 1 85 ? 3.365 -31.75 -20.188 1 97.88 85 ASN B O 1
ATOM 2911 N N . ILE B 1 86 ? 2.037 -29.969 -20.203 1 98 86 ILE B N 1
ATOM 2912 C CA . ILE B 1 86 ? 0.816 -30.766 -20.266 1 98 86 ILE B CA 1
ATOM 2913 C C . ILE B 1 86 ? 0.765 -31.531 -21.594 1 98 86 ILE B C 1
ATOM 2915 O O . ILE B 1 86 ? 0.405 -32.719 -21.609 1 98 86 ILE B O 1
ATOM 2919 N N . SER B 1 87 ? 1.141 -30.828 -22.688 1 97.5 87 SER B N 1
ATOM 2920 C CA . SER B 1 87 ? 1.188 -31.5 -23.969 1 97.5 87 SER B CA 1
ATOM 2921 C C . SER B 1 87 ? 2.113 -32.719 -23.938 1 97.5 87 SER B C 1
ATOM 2923 O O . SER B 1 87 ? 1.764 -33.781 -24.438 1 97.5 87 SER B O 1
ATOM 2925 N N . LYS B 1 88 ? 3.258 -32.562 -23.359 1 97.69 88 LYS B N 1
ATOM 2926 C CA . LYS B 1 88 ? 4.219 -33.656 -23.25 1 97.69 88 LYS B CA 1
ATOM 2927 C C . LYS B 1 88 ? 3.676 -34.781 -22.391 1 97.69 88 LYS B C 1
ATOM 2929 O O . LYS B 1 88 ? 3.826 -35.938 -22.719 1 97.69 88 LYS B O 1
ATOM 2934 N N . ILE B 1 89 ? 3.057 -34.438 -21.266 1 97.31 89 ILE B N 1
ATOM 2935 C CA . ILE B 1 89 ? 2.49 -35.406 -20.344 1 97.31 89 ILE B CA 1
ATOM 2936 C C . ILE B 1 89 ? 1.45 -36.281 -21.062 1 97.31 89 ILE B C 1
ATOM 2938 O O . ILE B 1 89 ? 1.344 -37.469 -20.797 1 97.31 89 ILE B O 1
ATOM 2942 N N . LEU B 1 90 ? 0.757 -35.688 -22.031 1 96.25 90 LEU B N 1
ATOM 2943 C CA . LEU B 1 90 ? -0.359 -36.344 -22.688 1 96.25 90 LEU B CA 1
ATOM 2944 C C . LEU B 1 90 ? 0.128 -37.188 -23.875 1 96.25 90 LEU B C 1
ATOM 2946 O O . LEU B 1 90 ? -0.661 -37.875 -24.516 1 96.25 90 LEU B O 1
ATOM 2950 N N . GLU B 1 91 ? 1.435 -37.094 -24.141 1 96.06 91 GLU B N 1
ATOM 2951 C CA . GLU B 1 91 ? 1.995 -37.906 -25.219 1 96.06 91 GLU B CA 1
ATOM 2952 C C . GLU B 1 91 ? 2.023 -39.375 -24.828 1 96.06 91 GLU B C 1
ATOM 2954 O O . GLU B 1 91 ? 2.1 -40.25 -25.688 1 96.06 91 GLU B O 1
ATOM 2959 N N . GLY B 1 92 ? 2.127 -39.719 -23.531 1 92.56 92 GLY B N 1
ATOM 2960 C CA . GLY B 1 92 ? 2.098 -41.094 -23.016 1 92.56 92 GLY B CA 1
ATOM 2961 C C . GLY B 1 92 ? 0.971 -41.312 -22.016 1 92.56 92 GLY B C 1
ATOM 2962 O O . GLY B 1 92 ? 0.228 -40.375 -21.688 1 92.56 92 GLY B O 1
ATOM 2963 N N . PRO B 1 93 ? 0.777 -42.562 -21.672 1 92.19 93 PRO B N 1
ATOM 2964 C CA . PRO B 1 93 ? -0.266 -42.844 -20.688 1 92.19 93 PRO B CA 1
ATOM 2965 C C . PRO B 1 93 ? 0.098 -42.375 -19.281 1 92.19 93 PRO B C 1
ATOM 2967 O O . PRO B 1 93 ? 1.071 -42.875 -18.703 1 92.19 93 PRO B O 1
ATOM 2970 N N . PRO B 1 94 ? -0.673 -41.438 -18.781 1 93.5 94 PRO B N 1
ATOM 2971 C CA . PRO B 1 94 ? -0.416 -41.062 -17.406 1 93.5 94 PRO B CA 1
ATOM 2972 C C . PRO B 1 94 ? -0.801 -42.125 -16.391 1 93.5 94 PRO B C 1
ATOM 2974 O O . PRO B 1 94 ? -1.67 -42.969 -16.672 1 93.5 94 PRO B O 1
ATOM 2977 N N . ARG B 1 95 ? -0.078 -42.125 -15.359 1 93.5 95 ARG B N 1
ATOM 2978 C CA . ARG B 1 95 ? -0.483 -42.969 -14.25 1 93.5 95 ARG B CA 1
ATOM 2979 C C . ARG B 1 95 ? -1.926 -42.688 -13.844 1 93.5 95 ARG B C 1
ATOM 2981 O O . ARG B 1 95 ? -2.354 -41.531 -13.797 1 93.5 95 ARG B O 1
ATOM 2988 N N . GLN B 1 96 ? -2.645 -43.781 -13.547 1 91.81 96 GLN B N 1
ATOM 2989 C CA . GLN B 1 96 ? -4.02 -43.625 -13.094 1 91.81 96 GLN B CA 1
ATOM 2990 C C . GLN B 1 96 ? -4.078 -42.812 -11.805 1 91.81 96 GLN B C 1
ATOM 2992 O O . GLN B 1 96 ? -3.346 -43.094 -10.852 1 91.81 96 GLN B O 1
ATOM 2997 N N . GLY B 1 97 ? -4.824 -41.719 -11.93 1 92.62 97 GLY B N 1
ATOM 2998 C CA . GLY B 1 97 ? -5.027 -40.938 -10.727 1 92.62 97 GLY B CA 1
ATOM 2999 C C . GLY B 1 97 ? -3.975 -39.844 -10.539 1 92.62 97 GLY B C 1
ATOM 3000 O O . GLY B 1 97 ? -3.893 -39.25 -9.477 1 92.62 97 GLY B O 1
ATOM 3001 N N . LEU B 1 98 ? -3.203 -39.625 -11.555 1 97.31 98 LEU B N 1
ATOM 3002 C CA . LEU B 1 98 ? -2.178 -38.594 -11.484 1 97.31 98 LEU B CA 1
ATOM 3003 C C . LEU B 1 98 ? -2.793 -37.219 -11.141 1 97.31 98 LEU B C 1
ATOM 3005 O O . LEU B 1 98 ? -3.828 -36.844 -11.695 1 97.31 98 LEU B O 1
ATOM 3009 N N . ILE B 1 99 ? -2.205 -36.531 -10.117 1 98.38 99 ILE B N 1
ATOM 3010 C CA . ILE B 1 99 ? -2.551 -35.156 -9.789 1 98.38 99 ILE B CA 1
ATOM 3011 C C . ILE B 1 99 ? -1.43 -34.219 -10.242 1 98.38 99 ILE B C 1
ATOM 3013 O O . ILE B 1 99 ? -0.279 -34.375 -9.828 1 98.38 99 ILE B O 1
ATOM 3017 N N . TYR B 1 100 ? -1.75 -33.344 -11.164 1 98.62 100 TYR B N 1
ATOM 3018 C CA . TYR B 1 100 ? -0.829 -32.312 -11.602 1 98.62 100 TYR B CA 1
ATOM 3019 C C . TYR B 1 100 ? -1.057 -31.016 -10.82 1 98.62 100 TYR B C 1
ATOM 3021 O O . TYR B 1 100 ? -2.16 -30.469 -10.828 1 98.62 100 TYR B O 1
ATOM 3029 N N . VAL B 1 101 ? -0.022 -30.5 -10.094 1 98.88 101 VAL B N 1
ATOM 3030 C CA . VAL B 1 101 ? -0.108 -29.297 -9.266 1 98.88 101 VAL B CA 1
ATOM 3031 C C . VAL B 1 101 ? 0.739 -28.188 -9.875 1 98.88 101 VAL B C 1
ATOM 3033 O O . VAL B 1 101 ? 1.97 -28.25 -9.836 1 98.88 101 VAL B O 1
ATOM 3036 N N . GLU B 1 102 ? 0.101 -27.172 -10.375 1 98.88 102 GLU B N 1
ATOM 3037 C CA . GLU B 1 102 ? 0.805 -26.062 -11.023 1 98.88 102 GLU B CA 1
ATOM 3038 C C . GLU B 1 102 ? 1.019 -24.906 -10.062 1 98.88 102 GLU B C 1
ATOM 3040 O O . GLU B 1 102 ? 0.056 -24.344 -9.531 1 98.88 102 GLU B O 1
ATOM 3045 N N . CYS B 1 103 ? 2.287 -24.484 -9.922 1 98.81 103 CYS B N 1
ATOM 3046 C CA . CYS B 1 103 ? 2.619 -23.5 -8.898 1 98.81 103 CYS B CA 1
ATOM 3047 C C . CYS B 1 103 ? 3.008 -22.156 -9.531 1 98.81 103 CYS B C 1
ATOM 3049 O O . CYS B 1 103 ? 3.188 -21.172 -8.828 1 98.81 103 CYS B O 1
ATOM 3051 N N . SER B 1 104 ? 3.088 -22.109 -10.859 1 98.38 104 SER B N 1
ATOM 3052 C CA . SER B 1 104 ? 3.566 -20.922 -11.562 1 98.38 104 SER B CA 1
ATOM 3053 C C . SER B 1 104 ? 2.498 -19.828 -11.609 1 98.38 104 SER B C 1
ATOM 3055 O O . SER B 1 104 ? 1.322 -20.094 -11.352 1 98.38 104 SER B O 1
ATOM 3057 N N . THR B 1 105 ? 2.947 -18.641 -11.875 1 98.06 105 THR B N 1
ATOM 3058 C CA . THR B 1 105 ? 2.025 -17.547 -12.195 1 98.06 105 THR B CA 1
ATOM 3059 C C . THR B 1 105 ? 1.614 -17.609 -13.664 1 98.06 105 THR B C 1
ATOM 3061 O O . THR B 1 105 ? 2.391 -17.25 -14.547 1 98.06 105 THR B O 1
ATOM 3064 N N . VAL B 1 106 ? 0.431 -18.125 -13.922 1 98.56 106 VAL B N 1
ATOM 3065 C CA . VAL B 1 106 ? -0.095 -18.266 -15.281 1 98.56 106 VAL B CA 1
ATOM 3066 C C . VAL B 1 106 ? -1.491 -17.656 -15.359 1 98.56 106 VAL B C 1
ATOM 3068 O O . VAL B 1 106 ? -2.111 -17.375 -14.328 1 98.56 106 VAL B O 1
ATOM 3071 N N . PHE B 1 107 ? -1.898 -17.375 -16.547 1 98.75 107 PHE B N 1
ATOM 3072 C CA . PHE B 1 107 ? -3.164 -16.688 -16.781 1 98.75 107 PHE B CA 1
ATOM 3073 C C . PHE B 1 107 ? -4.34 -17.609 -16.516 1 98.75 107 PHE B C 1
ATOM 3075 O O . PHE B 1 107 ? -4.301 -18.797 -16.875 1 98.75 107 PHE B O 1
ATOM 3082 N N . PRO B 1 108 ? -5.418 -17.141 -15.914 1 98.44 108 PRO B N 1
ATOM 3083 C CA . PRO B 1 108 ? -6.555 -17.984 -15.531 1 98.44 108 PRO B CA 1
ATOM 3084 C C . PRO B 1 108 ? -7.156 -18.734 -16.719 1 98.44 108 PRO B C 1
ATOM 3086 O O . PRO B 1 108 ? -7.555 -19.891 -16.594 1 98.44 108 PRO B O 1
ATOM 3089 N N . GLU B 1 109 ? -7.191 -18.156 -17.859 1 97.94 109 GLU B N 1
ATOM 3090 C CA . GLU B 1 109 ? -7.734 -18.844 -19.031 1 97.94 109 GLU B CA 1
ATOM 3091 C C . GLU B 1 109 ? -6.863 -20.031 -19.406 1 97.94 109 GLU B C 1
ATOM 3093 O O . GLU B 1 109 ? -7.375 -21.062 -19.875 1 97.94 109 GLU B O 1
ATOM 3098 N N . THR B 1 110 ? -5.566 -19.859 -19.328 1 98.56 110 THR B N 1
ATOM 3099 C CA . THR B 1 110 ? -4.664 -20.984 -19.547 1 98.56 110 THR B CA 1
ATOM 3100 C C . THR B 1 110 ? -4.953 -22.109 -18.578 1 98.56 110 THR B C 1
ATOM 3102 O O . THR B 1 110 ? -4.961 -23.281 -18.969 1 98.56 110 THR B O 1
ATOM 3105 N N . VAL B 1 111 ? -5.203 -21.781 -17.344 1 98.56 111 VAL B N 1
ATOM 3106 C CA . VAL B 1 111 ? -5.527 -22.766 -16.312 1 98.56 111 VAL B CA 1
ATOM 3107 C C . VAL B 1 111 ? -6.809 -23.5 -16.688 1 98.56 111 VAL B C 1
ATOM 3109 O O . VAL B 1 111 ? -6.879 -24.719 -16.594 1 98.56 111 VAL B O 1
ATOM 3112 N N . LYS B 1 112 ? -7.793 -22.75 -17.109 1 98.19 112 LYS B N 1
ATOM 3113 C CA . LYS B 1 112 ? -9.055 -23.344 -17.531 1 98.19 112 LYS B CA 1
ATOM 3114 C C . LYS B 1 112 ? -8.836 -24.344 -18.672 1 98.19 112 LYS B C 1
ATOM 3116 O O . LYS B 1 112 ? -9.328 -25.484 -18.609 1 98.19 112 LYS B O 1
ATOM 3121 N N . LYS B 1 113 ? -8.094 -23.922 -19.641 1 98.25 113 LYS B N 1
ATOM 3122 C CA . LYS B 1 113 ? -7.809 -24.75 -20.812 1 98.25 113 LYS B CA 1
ATOM 3123 C C . LYS B 1 113 ? -7.07 -26.031 -20.406 1 98.25 113 LYS B C 1
ATOM 3125 O O . LYS B 1 113 ? -7.492 -27.141 -20.766 1 98.25 113 LYS B O 1
ATOM 3130 N N . VAL B 1 114 ? -6.047 -25.906 -19.641 1 98.12 114 VAL B N 1
ATOM 3131 C CA . VAL B 1 114 ? -5.164 -27.016 -19.328 1 98.12 114 VAL B CA 1
ATOM 3132 C C . VAL B 1 114 ? -5.852 -27.953 -18.328 1 98.12 114 VAL B C 1
ATOM 3134 O O . VAL B 1 114 ? -5.668 -29.172 -18.375 1 98.12 114 VAL B O 1
ATOM 3137 N N . SER B 1 115 ? -6.578 -27.391 -17.391 1 97.81 115 SER B N 1
ATOM 3138 C CA . SER B 1 115 ? -7.277 -28.234 -16.422 1 97.81 115 SER B CA 1
ATOM 3139 C C . SER B 1 115 ? -8.352 -29.078 -17.094 1 97.81 115 SER B C 1
ATOM 3141 O O . SER B 1 115 ? -8.5 -30.266 -16.781 1 97.81 115 SER B O 1
ATOM 3143 N N . THR B 1 116 ? -9.109 -28.484 -18.047 1 97.62 116 THR B N 1
ATOM 3144 C CA . THR B 1 116 ? -10.125 -29.219 -18.797 1 97.62 116 THR B CA 1
ATOM 3145 C C . THR B 1 116 ? -9.484 -30.344 -19.625 1 97.62 116 THR B C 1
ATOM 3147 O O . THR B 1 116 ? -9.961 -31.484 -19.609 1 97.62 116 THR B O 1
ATOM 3150 N N . LEU B 1 117 ? -8.422 -29.984 -20.266 1 97.5 117 LEU B N 1
ATOM 3151 C CA . LEU B 1 117 ? -7.695 -30.953 -21.078 1 97.5 117 LEU B CA 1
ATOM 3152 C C . LEU B 1 117 ? -7.168 -32.094 -20.219 1 97.5 117 LEU B C 1
ATOM 3154 O O . LEU B 1 117 ? -7.262 -33.281 -20.609 1 97.5 117 LEU B O 1
ATOM 3158 N N . SER B 1 118 ? -6.59 -31.781 -19.094 1 97.44 118 SER B N 1
ATOM 3159 C CA . SER B 1 118 ? -6.043 -32.781 -18.172 1 97.44 118 SER B CA 1
ATOM 3160 C C . SER B 1 118 ? -7.133 -33.719 -17.656 1 97.44 118 SER B C 1
ATOM 3162 O O . SER B 1 118 ? -6.969 -34.938 -17.688 1 97.44 118 SER B O 1
ATOM 3164 N N . GLU B 1 119 ? -8.203 -33.125 -17.234 1 95.62 119 GLU B N 1
ATOM 3165 C CA . GLU B 1 119 ? -9.305 -33.938 -16.703 1 95.62 119 GLU B CA 1
ATOM 3166 C C . GLU B 1 119 ? -9.859 -34.875 -17.75 1 95.62 119 GLU B C 1
ATOM 3168 O O . GLU B 1 119 ? -10.203 -36.031 -17.438 1 95.62 119 GLU B O 1
ATOM 3173 N N . ALA B 1 120 ? -9.953 -34.438 -18.969 1 96.19 120 ALA B N 1
ATOM 3174 C CA . ALA B 1 120 ? -10.445 -35.25 -20.062 1 96.19 120 ALA B CA 1
ATOM 3175 C C . ALA B 1 120 ? -9.539 -36.469 -20.297 1 96.19 120 ALA B C 1
ATOM 3177 O O . ALA B 1 120 ? -9.961 -37.469 -20.891 1 96.19 120 ALA B O 1
ATOM 3178 N N . ASN B 1 121 ? -8.344 -36.375 -19.812 1 95.88 121 ASN B N 1
ATOM 3179 C CA . ASN B 1 121 ? -7.379 -37.438 -20.016 1 95.88 121 ASN B CA 1
ATOM 3180 C C . ASN B 1 121 ? -7.043 -38.125 -18.688 1 95.88 121 ASN B C 1
ATOM 3182 O O . ASN B 1 121 ? -5.984 -38.75 -18.562 1 95.88 121 ASN B O 1
ATOM 3186 N N . GLY B 1 122 ? -7.891 -37.938 -17.688 1 95.38 122 GLY B N 1
ATOM 3187 C CA . GLY B 1 122 ? -7.801 -38.688 -16.438 1 95.38 122 GLY B CA 1
ATOM 3188 C C . GLY B 1 122 ? -6.773 -38.094 -15.484 1 95.38 122 GLY B C 1
ATOM 3189 O O . GLY B 1 122 ? -6.352 -38.781 -14.547 1 95.38 122 GLY B O 1
ATOM 3190 N N . ILE B 1 123 ? -6.312 -36.938 -15.695 1 97.88 123 ILE B N 1
ATOM 3191 C CA . ILE B 1 123 ? -5.352 -36.281 -14.828 1 97.88 123 ILE B CA 1
ATOM 3192 C C . ILE B 1 123 ? -6.055 -35.188 -14.031 1 97.88 123 ILE B C 1
ATOM 3194 O O . ILE B 1 123 ? -6.699 -34.281 -14.609 1 97.88 123 ILE B O 1
ATOM 3198 N N . ALA B 1 124 ? -5.977 -35.281 -12.695 1 98.06 124 ALA B N 1
ATOM 3199 C CA . ALA B 1 124 ? -6.512 -34.188 -11.867 1 98.06 124 ALA B CA 1
ATOM 3200 C C . ALA B 1 124 ? -5.594 -32.969 -11.891 1 98.06 124 ALA B C 1
ATOM 3202 O O . ALA B 1 124 ? -4.371 -33.125 -11.953 1 98.06 124 ALA B O 1
ATOM 3203 N N . TYR B 1 125 ? -6.184 -31.812 -11.883 1 98.5 125 TYR B N 1
ATOM 3204 C CA . TYR B 1 125 ? -5.434 -30.562 -11.891 1 98.5 125 TYR B CA 1
ATOM 3205 C C . TYR B 1 125 ? -5.707 -29.75 -10.625 1 98.5 125 TYR B C 1
ATOM 3207 O O . TYR B 1 125 ? -6.863 -29.531 -10.266 1 98.5 125 TYR B O 1
ATOM 3215 N N . VAL B 1 126 ? -4.664 -29.344 -9.938 1 98.62 126 VAL B N 1
ATOM 3216 C CA . VAL B 1 126 ? -4.727 -28.453 -8.789 1 98.62 126 VAL B CA 1
ATOM 3217 C C . VAL B 1 126 ? -3.818 -27.234 -9.016 1 98.62 126 VAL B C 1
ATOM 3219 O O . VAL B 1 126 ? -2.689 -27.391 -9.492 1 98.62 126 VAL B O 1
ATOM 3222 N N . ALA B 1 127 ? -4.387 -26.062 -8.789 1 98.75 127 ALA B N 1
ATOM 3223 C CA . ALA B 1 127 ? -3.57 -24.844 -8.852 1 98.75 127 ALA B CA 1
ATOM 3224 C C . ALA B 1 127 ? -3 -24.5 -7.477 1 98.75 127 ALA B C 1
ATOM 3226 O O . ALA B 1 127 ? -3.689 -24.625 -6.465 1 98.75 127 ALA B O 1
ATOM 3227 N N . CYS B 1 128 ? -1.709 -24.047 -7.48 1 98.69 128 CYS B N 1
ATOM 3228 C CA . CYS B 1 128 ? -1.064 -23.641 -6.238 1 98.69 128 CYS B CA 1
ATOM 3229 C C . CYS B 1 128 ? -0.002 -22.578 -6.492 1 98.69 128 CYS B C 1
ATOM 3231 O O . CYS B 1 128 ? 1.151 -22.734 -6.09 1 98.69 128 CYS B O 1
ATOM 3233 N N . PRO B 1 129 ? -0.389 -21.516 -7.16 1 98.62 129 PRO B N 1
ATOM 3234 C CA . PRO B 1 129 ? 0.616 -20.453 -7.215 1 98.62 129 PRO B CA 1
ATOM 3235 C C . PRO B 1 129 ? 1.065 -20 -5.828 1 98.62 129 PRO B C 1
ATOM 3237 O O . PRO B 1 129 ? 0.424 -20.328 -4.824 1 98.62 129 PRO B O 1
ATOM 3240 N N . VAL B 1 130 ? 2.227 -19.312 -5.809 1 98 130 VAL B N 1
ATOM 3241 C CA . VAL B 1 130 ? 2.801 -19.031 -4.496 1 98 130 VAL B CA 1
ATOM 3242 C C . VAL B 1 130 ? 3.17 -17.547 -4.406 1 98 130 VAL B C 1
ATOM 3244 O O . VAL B 1 130 ? 3.42 -16.906 -5.426 1 98 130 VAL B O 1
ATOM 3247 N N . PHE B 1 131 ? 3.123 -17.031 -3.221 1 96.75 131 PHE B N 1
ATOM 3248 C CA . PHE B 1 131 ? 3.701 -15.734 -2.896 1 96.75 131 PHE B CA 1
ATOM 3249 C C . PHE B 1 131 ? 5.031 -15.898 -2.17 1 96.75 131 PHE B C 1
ATOM 3251 O O . PHE B 1 131 ? 5.176 -16.781 -1.32 1 96.75 131 PHE B O 1
ATOM 3258 N N . GLY B 1 132 ? 5.957 -15.008 -2.486 1 93.94 132 GLY B N 1
ATOM 3259 C CA . GLY B 1 132 ? 7.293 -15.047 -1.912 1 93.94 132 GLY B CA 1
ATOM 3260 C C . GLY B 1 132 ? 8.391 -15.125 -2.957 1 93.94 132 GLY B C 1
ATOM 3261 O O . GLY B 1 132 ? 8.188 -15.688 -4.039 1 93.94 132 GLY B O 1
ATOM 3262 N N . ARG B 1 133 ? 9.609 -14.773 -2.566 1 91.56 133 ARG B N 1
ATOM 3263 C CA . ARG B 1 133 ? 10.789 -14.805 -3.426 1 91.56 133 ARG B CA 1
ATOM 3264 C C . ARG B 1 133 ? 11.609 -16.062 -3.182 1 91.56 133 ARG B C 1
ATOM 3266 O O . ARG B 1 133 ? 11.281 -16.875 -2.311 1 91.56 133 ARG B O 1
ATOM 3273 N N . PRO B 1 134 ? 12.609 -16.266 -3.955 1 93.06 134 PRO B N 1
ATOM 3274 C CA . PRO B 1 134 ? 13.406 -17.484 -3.816 1 93.06 134 PRO B CA 1
ATOM 3275 C C . PRO B 1 134 ? 13.984 -17.656 -2.414 1 93.06 134 PRO B C 1
ATOM 3277 O O . PRO B 1 134 ? 14.117 -18.781 -1.926 1 93.06 134 PRO B O 1
ATOM 3280 N N . ASP B 1 135 ? 14.305 -16.531 -1.761 1 92 135 ASP B N 1
ATOM 3281 C CA . ASP B 1 135 ? 14.789 -16.641 -0.39 1 92 135 ASP B CA 1
ATOM 3282 C C . ASP B 1 135 ? 13.695 -17.172 0.54 1 92 135 ASP B C 1
ATOM 3284 O O . ASP B 1 135 ? 13.969 -17.953 1.45 1 92 135 ASP B O 1
ATOM 3288 N N . ALA B 1 136 ? 12.508 -16.719 0.352 1 93.5 136 ALA B N 1
ATOM 3289 C CA . ALA B 1 136 ? 11.383 -17.25 1.11 1 93.5 136 ALA B CA 1
ATOM 3290 C C . ALA B 1 136 ? 11.172 -18.734 0.795 1 93.5 136 ALA B C 1
ATOM 3292 O O . ALA B 1 136 ? 10.852 -19.531 1.687 1 93.5 136 ALA B O 1
ATOM 3293 N N . ALA B 1 137 ? 11.305 -19.141 -0.469 1 96.19 137 ALA B N 1
ATOM 3294 C CA . ALA B 1 137 ? 11.188 -20.547 -0.86 1 96.19 137 ALA B CA 1
ATOM 3295 C C . ALA B 1 137 ? 12.219 -21.406 -0.134 1 96.19 137 ALA B C 1
ATOM 3297 O O . ALA B 1 137 ? 11.891 -22.484 0.387 1 96.19 137 ALA B O 1
ATOM 3298 N N . LYS B 1 138 ? 13.438 -20.875 -0.096 1 95.69 138 LYS B N 1
ATOM 3299 C CA . LYS B 1 138 ? 14.531 -21.594 0.561 1 95.69 138 LYS B CA 1
ATOM 3300 C C . LYS B 1 138 ? 14.195 -21.891 2.021 1 95.69 138 LYS B C 1
ATOM 3302 O O . LYS B 1 138 ? 14.461 -22.984 2.523 1 95.69 138 LYS B O 1
ATOM 3307 N N . SER B 1 139 ? 13.523 -20.953 2.672 1 96.25 139 SER B N 1
ATOM 3308 C CA . SER B 1 139 ? 13.273 -21.031 4.109 1 96.25 139 SER B CA 1
ATOM 3309 C C . SER B 1 139 ? 11.875 -21.578 4.398 1 96.25 139 SER B C 1
ATOM 3311 O O . SER B 1 139 ? 11.398 -21.5 5.535 1 96.25 139 SER B O 1
ATOM 3313 N N . LYS B 1 140 ? 11.156 -22.062 3.379 1 97.25 140 LYS B N 1
ATOM 3314 C CA . LYS B 1 140 ? 9.82 -22.641 3.504 1 97.25 140 LYS B CA 1
ATOM 3315 C C . LYS B 1 140 ? 8.82 -21.625 4.02 1 97.25 140 LYS B C 1
ATOM 3317 O O . LYS B 1 140 ? 7.961 -21.938 4.844 1 97.25 140 LYS B O 1
ATOM 3322 N N . LEU B 1 141 ? 8.984 -20.375 3.566 1 95.06 141 LEU B N 1
ATOM 3323 C CA . LEU B 1 141 ? 8.148 -19.281 4.051 1 95.06 141 LEU B CA 1
ATOM 3324 C C . LEU B 1 141 ? 7.195 -18.812 2.957 1 95.06 141 LEU B C 1
ATOM 3326 O O . LEU B 1 141 ? 6.621 -17.719 3.061 1 95.06 141 LEU B O 1
ATOM 3330 N N . LEU B 1 142 ? 7.039 -19.625 1.929 1 97.38 142 LEU B N 1
ATOM 3331 C CA . LEU B 1 142 ? 6.086 -19.266 0.884 1 97.38 142 LEU B CA 1
ATOM 3332 C C . LEU B 1 142 ? 4.652 -19.359 1.399 1 97.38 142 LEU B C 1
ATOM 3334 O O . LEU B 1 142 ? 4.383 -20.078 2.361 1 97.38 142 LEU B O 1
ATOM 3338 N N . VAL B 1 143 ? 3.809 -18.594 0.762 1 97.5 143 VAL B N 1
ATOM 3339 C CA . VAL B 1 143 ? 2.371 -18.766 0.941 1 97.5 143 VAL B CA 1
ATOM 3340 C C . VAL B 1 143 ? 1.758 -19.344 -0.331 1 97.5 143 VAL B C 1
ATOM 3342 O O . VAL B 1 143 ? 1.867 -18.766 -1.407 1 97.5 143 VAL B O 1
ATOM 3345 N N . GLY B 1 144 ? 1.173 -20.484 -0.206 1 97.88 144 GLY B N 1
ATOM 3346 C CA . GLY B 1 144 ? 0.521 -21.109 -1.347 1 97.88 144 GLY B CA 1
ATOM 3347 C C . GLY B 1 144 ? -0.948 -20.75 -1.464 1 97.88 144 GLY B C 1
ATOM 3348 O O . GLY B 1 144 ? -1.632 -20.578 -0.454 1 97.88 144 GLY B O 1
ATOM 3349 N N . VAL B 1 145 ? -1.412 -20.578 -2.646 1 97.94 145 VAL B N 1
ATOM 3350 C CA . VAL B 1 145 ? -2.836 -20.406 -2.92 1 97.94 145 VAL B CA 1
ATOM 3351 C C . VAL B 1 145 ? -3.387 -21.672 -3.576 1 97.94 145 VAL B C 1
ATOM 3353 O O . VAL B 1 145 ? -3.043 -21.984 -4.719 1 97.94 145 VAL B O 1
ATOM 3356 N N . LEU B 1 146 ? -4.273 -22.328 -2.912 1 97.56 146 LEU B N 1
ATOM 3357 C CA . LEU B 1 146 ? -4.738 -23.641 -3.365 1 97.56 146 LEU B CA 1
ATOM 3358 C C . LEU B 1 146 ? -6.164 -23.547 -3.896 1 97.56 146 LEU B C 1
ATOM 3360 O O . LEU B 1 146 ? -7.023 -22.906 -3.285 1 97.56 146 LEU B O 1
ATOM 3364 N N . ALA B 1 147 ? -6.355 -24.141 -5.043 1 98 147 ALA B N 1
ATOM 3365 C CA . ALA B 1 147 ? -7.699 -24.297 -5.59 1 98 147 ALA B CA 1
ATOM 3366 C C . ALA B 1 147 ? -7.793 -25.547 -6.461 1 98 147 ALA B C 1
ATOM 3368 O O . ALA B 1 147 ? -6.855 -25.875 -7.188 1 98 147 ALA B O 1
ATOM 3369 N N . GLY B 1 148 ? -8.836 -26.266 -6.41 1 97.62 148 GLY B N 1
ATOM 3370 C CA . GLY B 1 148 ? -9.133 -27.484 -7.141 1 97.62 148 GLY B CA 1
ATOM 3371 C C . GLY B 1 148 ? -10.156 -28.359 -6.445 1 97.62 148 GLY B C 1
ATOM 3372 O O . GLY B 1 148 ? -10.656 -28.016 -5.375 1 97.62 148 GLY B O 1
ATOM 3373 N N . PRO B 1 149 ? -10.508 -29.469 -7.098 1 96.62 149 PRO B N 1
ATOM 3374 C CA . PRO B 1 149 ? -11.43 -30.391 -6.43 1 96.62 149 PRO B CA 1
ATOM 3375 C C . PRO B 1 149 ? -10.938 -30.812 -5.039 1 96.62 149 PRO B C 1
ATOM 3377 O O . PRO B 1 149 ? -9.766 -31.141 -4.867 1 96.62 149 PRO B O 1
ATOM 3380 N N . SER B 1 150 ? -11.844 -30.797 -4.086 1 96.44 150 SER B N 1
ATOM 3381 C CA . SER B 1 150 ? -11.516 -30.953 -2.672 1 96.44 150 SER B CA 1
ATOM 3382 C C . SER B 1 150 ? -10.734 -32.219 -2.422 1 96.44 150 SER B C 1
ATOM 3384 O O . SER B 1 150 ? -9.773 -32.25 -1.648 1 96.44 150 SER B O 1
ATOM 3386 N N . LYS B 1 151 ? -11.117 -33.25 -3.074 1 96.62 151 LYS B N 1
ATOM 3387 C CA . LYS B 1 151 ? -10.477 -34.531 -2.871 1 96.62 151 LYS B CA 1
ATOM 3388 C C . LYS B 1 151 ? -9 -34.5 -3.252 1 96.62 151 LYS B C 1
ATOM 3390 O O . LYS B 1 151 ? -8.156 -35.062 -2.566 1 96.62 151 LYS B O 1
ATOM 3395 N N . HIS B 1 152 ? -8.68 -33.844 -4.297 1 97.31 152 HIS B N 1
ATOM 3396 C CA . HIS B 1 152 ? -7.305 -33.781 -4.773 1 97.31 152 HIS B CA 1
ATOM 3397 C C . HIS B 1 152 ? -6.5 -32.75 -3.973 1 97.31 152 HIS B C 1
ATOM 3399 O O . HIS B 1 152 ? -5.316 -32.969 -3.699 1 97.31 152 HIS B O 1
ATOM 3405 N N . VAL B 1 153 ? -7.176 -31.656 -3.578 1 97.69 153 VAL B N 1
ATOM 3406 C CA . VAL B 1 153 ? -6.523 -30.641 -2.75 1 97.69 153 VAL B CA 1
ATOM 3407 C C . VAL B 1 153 ? -6.086 -31.266 -1.425 1 97.69 153 VAL B C 1
ATOM 3409 O O . VAL B 1 153 ? -4.973 -31.016 -0.955 1 97.69 153 VAL B O 1
ATOM 3412 N N . GLU B 1 154 ? -6.902 -32.062 -0.847 1 96.38 154 GLU B N 1
ATOM 3413 C CA . GLU B 1 154 ? -6.586 -32.719 0.417 1 96.38 154 GLU B CA 1
ATOM 3414 C C . GLU B 1 154 ? -5.395 -33.656 0.265 1 96.38 154 GLU B C 1
ATOM 3416 O O . GLU B 1 154 ? -4.566 -33.781 1.171 1 96.38 154 GLU B O 1
ATOM 3421 N N . LYS B 1 155 ? -5.344 -34.281 -0.843 1 95.81 155 LYS B N 1
ATOM 3422 C CA . LYS B 1 155 ? -4.266 -35.25 -1.095 1 95.81 155 LYS B CA 1
ATOM 3423 C C . LYS B 1 155 ? -2.926 -34.531 -1.246 1 95.81 155 LYS B C 1
ATOM 3425 O O . LYS B 1 155 ? -1.884 -35.062 -0.861 1 95.81 155 LYS B O 1
ATOM 3430 N N . VAL B 1 156 ? -2.918 -33.312 -1.802 1 97.31 156 VAL B N 1
ATOM 3431 C CA . VAL B 1 156 ? -1.641 -32.688 -2.115 1 97.31 156 VAL B CA 1
ATOM 3432 C C . VAL B 1 156 ? -1.222 -31.766 -0.97 1 97.31 156 VAL B C 1
ATOM 3434 O O . VAL B 1 156 ? -0.073 -31.328 -0.909 1 97.31 156 VAL B O 1
ATOM 3437 N N . ARG B 1 157 ? -2.068 -31.453 -0.022 1 97.25 157 ARG B N 1
ATOM 3438 C CA . ARG B 1 157 ? -1.867 -30.469 1.039 1 97.25 157 ARG B CA 1
ATOM 3439 C C . ARG B 1 157 ? -0.604 -30.781 1.837 1 97.25 157 ARG B C 1
ATOM 3441 O O . ARG B 1 157 ? 0.174 -29.875 2.148 1 97.25 157 ARG B O 1
ATOM 3448 N N . PRO B 1 158 ? -0.336 -32.062 2.223 1 96.62 158 PRO B N 1
ATOM 3449 C CA . PRO B 1 158 ? 0.873 -32.312 3.008 1 96.62 158 PRO B CA 1
ATOM 3450 C C . PRO B 1 158 ? 2.154 -31.984 2.25 1 96.62 158 PRO B C 1
ATOM 3452 O O . PRO B 1 158 ? 3.141 -31.562 2.859 1 96.62 158 PRO B O 1
ATOM 3455 N N . PHE B 1 159 ? 2.139 -32.156 0.939 1 97.81 159 PHE B N 1
ATOM 3456 C CA . PHE B 1 159 ? 3.311 -31.859 0.128 1 97.81 159 PHE B CA 1
ATOM 3457 C C . PHE B 1 159 ? 3.484 -30.359 -0.023 1 97.81 159 PHE B C 1
ATOM 3459 O O . PHE B 1 159 ? 4.609 -29.844 0.004 1 97.81 159 PHE B O 1
ATOM 3466 N N . VAL B 1 160 ? 2.35 -29.625 -0.134 1 98.38 160 VAL B N 1
ATOM 3467 C CA . VAL B 1 160 ? 2.381 -28.172 -0.203 1 98.38 160 VAL B CA 1
ATOM 3468 C C . VAL B 1 160 ? 2.91 -27.594 1.111 1 98.38 160 VAL B C 1
ATOM 3470 O O . VAL B 1 160 ? 3.705 -26.656 1.111 1 98.38 160 VAL B O 1
ATOM 3473 N N . ALA B 1 161 ? 2.539 -28.219 2.217 1 97.69 161 ALA B N 1
ATOM 3474 C CA . ALA B 1 161 ? 2.947 -27.781 3.545 1 97.69 161 ALA B CA 1
ATOM 3475 C C . ALA B 1 161 ? 4.457 -27.906 3.73 1 97.69 161 ALA B C 1
ATOM 3477 O O . ALA B 1 161 ? 5.059 -27.172 4.512 1 97.69 161 ALA B O 1
ATOM 3478 N N . ALA B 1 162 ? 5.035 -28.797 2.973 1 97.94 162 ALA B N 1
ATOM 3479 C CA . ALA B 1 162 ? 6.48 -29 3.057 1 97.94 162 ALA B CA 1
ATOM 3480 C C . ALA B 1 162 ? 7.238 -27.844 2.416 1 97.94 162 ALA B C 1
ATOM 3482 O O . ALA B 1 162 ? 8.445 -27.688 2.637 1 97.94 162 ALA B O 1
ATOM 3483 N N . MET B 1 163 ? 6.539 -27.047 1.623 1 98.5 163 MET B N 1
ATOM 3484 C CA . MET B 1 163 ? 7.199 -26 0.84 1 98.5 163 MET B CA 1
ATOM 3485 C C . MET B 1 163 ? 6.703 -24.625 1.247 1 98.5 163 MET B C 1
ATOM 3487 O O . MET B 1 163 ? 7.215 -23.609 0.767 1 98.5 163 MET B O 1
ATOM 3491 N N . THR B 1 164 ? 5.625 -24.562 2.125 1 98.12 164 THR B N 1
ATOM 3492 C CA . THR B 1 164 ? 4.961 -23.297 2.439 1 98.12 164 THR B CA 1
ATOM 3493 C C . THR B 1 164 ? 4.777 -23.141 3.945 1 98.12 164 THR B C 1
ATOM 3495 O O . THR B 1 164 ? 4.816 -24.141 4.684 1 98.12 164 THR B O 1
ATOM 3498 N N . CYS B 1 165 ? 4.645 -21.938 4.383 1 96.94 165 CYS B N 1
ATOM 3499 C CA . CYS B 1 165 ? 4.359 -21.703 5.797 1 96.94 165 CYS B CA 1
ATOM 3500 C C . CYS B 1 165 ? 2.869 -21.469 6.02 1 96.94 165 CYS B C 1
ATOM 3502 O O . CYS B 1 165 ? 2.385 -21.562 7.148 1 96.94 165 CYS B O 1
ATOM 3504 N N . ARG B 1 166 ? 2.191 -21.109 4.984 1 95 166 ARG B N 1
ATOM 3505 C CA . ARG B 1 166 ? 0.76 -20.828 5.023 1 95 166 ARG B CA 1
ATOM 3506 C C . ARG B 1 166 ? 0.1 -21.141 3.686 1 95 166 ARG B C 1
ATOM 3508 O O . ARG B 1 166 ? 0.746 -21.078 2.639 1 95 166 ARG B O 1
ATOM 3515 N N . VAL B 1 167 ? -1.166 -21.594 3.75 1 96.31 167 VAL B N 1
ATOM 3516 C CA . VAL B 1 167 ? -1.914 -21.875 2.533 1 96.31 167 VAL B CA 1
ATOM 3517 C C . VAL B 1 167 ? -3.248 -21.141 2.555 1 96.31 167 VAL B C 1
ATOM 3519 O O . VAL B 1 167 ? -3.945 -21.125 3.572 1 96.31 167 VAL B O 1
ATOM 3522 N N . LEU B 1 168 ? -3.545 -20.422 1.503 1 94.88 168 LEU B N 1
ATOM 3523 C CA . LEU B 1 168 ? -4.855 -19.828 1.28 1 94.88 168 LEU B CA 1
ATOM 3524 C C . LEU B 1 168 ? -5.727 -20.734 0.412 1 94.88 168 LEU B C 1
ATOM 3526 O O . LEU B 1 168 ? -5.316 -21.125 -0.68 1 94.88 168 LEU B O 1
ATOM 3530 N N . ASP B 1 169 ? -6.863 -21.078 0.908 1 93.31 169 ASP B N 1
ATOM 3531 C CA . ASP B 1 169 ? -7.82 -21.875 0.135 1 93.31 169 ASP B CA 1
ATOM 3532 C C . ASP B 1 169 ? -8.867 -20.969 -0.523 1 93.31 169 ASP B C 1
ATOM 3534 O O . ASP B 1 169 ? -9.641 -20.312 0.165 1 93.31 169 ASP B O 1
ATOM 3538 N N . VAL B 1 170 ? -8.914 -20.984 -1.869 1 94.69 170 VAL B N 1
ATOM 3539 C CA . VAL B 1 170 ? -9.781 -20.016 -2.527 1 94.69 170 VAL B CA 1
ATOM 3540 C C . VAL B 1 170 ? -10.898 -20.75 -3.273 1 94.69 170 VAL B C 1
ATOM 3542 O O . VAL B 1 170 ? -11.625 -20.141 -4.059 1 94.69 170 VAL B O 1
ATOM 3545 N N . GLY B 1 171 ? -10.992 -22.047 -3.129 1 93.62 171 GLY B N 1
ATOM 3546 C CA . GLY B 1 171 ? -12.18 -22.734 -3.607 1 93.62 171 GLY B CA 1
ATOM 3547 C C . GLY B 1 171 ? -11.867 -23.906 -4.531 1 93.62 171 GLY B C 1
ATOM 3548 O O . GLY B 1 171 ? -10.719 -24.359 -4.598 1 93.62 171 GLY B O 1
ATOM 3549 N N . VAL B 1 172 ? -12.898 -24.422 -5.273 1 96.12 172 VAL B N 1
ATOM 3550 C CA . VAL B 1 172 ? -12.805 -25.688 -5.992 1 96.12 172 VAL B CA 1
ATOM 3551 C C . VAL B 1 172 ? -12.453 -25.422 -7.457 1 96.12 172 VAL B C 1
ATOM 3553 O O . VAL B 1 172 ? -12.078 -26.344 -8.188 1 96.12 172 VAL B O 1
ATOM 3556 N N . ASP B 1 173 ? -12.547 -24.188 -7.902 1 97.06 173 ASP B N 1
ATOM 3557 C CA . ASP B 1 173 ? -12.164 -23.797 -9.258 1 97.06 173 ASP B CA 1
ATOM 3558 C C . ASP B 1 173 ? -10.695 -23.406 -9.32 1 97.06 173 ASP B C 1
ATOM 3560 O O . ASP B 1 173 ? -10.297 -22.359 -8.797 1 97.06 173 ASP B O 1
ATOM 3564 N N . PRO B 1 174 ? -9.898 -24.172 -10.039 1 98.06 174 PRO B N 1
ATOM 3565 C CA . PRO B 1 174 ? -8.461 -23.875 -10.078 1 98.06 174 PRO B CA 1
ATOM 3566 C C . PRO B 1 174 ? -8.156 -22.469 -10.562 1 98.06 174 PRO B C 1
ATOM 3568 O O . PRO B 1 174 ? -7.156 -21.859 -10.141 1 98.06 174 PRO B O 1
ATOM 3571 N N . CYS B 1 175 ? -9.023 -21.891 -11.391 1 97.94 175 CYS B N 1
ATOM 3572 C CA . CYS B 1 175 ? -8.789 -20.578 -11.961 1 97.94 175 CYS B CA 1
ATOM 3573 C C . CYS B 1 175 ? -8.727 -19.516 -10.867 1 97.94 175 CYS B C 1
ATOM 3575 O O . CYS B 1 175 ? -7.996 -18.531 -10.992 1 97.94 175 CYS B O 1
ATOM 3577 N N . LEU B 1 176 ? -9.398 -19.719 -9.773 1 97.94 176 LEU B N 1
ATOM 3578 C CA . LEU B 1 176 ? -9.516 -18.719 -8.719 1 97.94 176 LEU B CA 1
ATOM 3579 C C . LEU B 1 176 ? -8.172 -18.516 -8.008 1 97.94 176 LEU B C 1
ATOM 3581 O O . LEU B 1 176 ? -7.871 -17.422 -7.551 1 97.94 176 LEU B O 1
ATOM 3585 N N . ALA B 1 177 ? -7.371 -19.562 -7.965 1 98.38 177 ALA B N 1
ATOM 3586 C CA . ALA B 1 177 ? -6.047 -19.422 -7.367 1 98.38 177 ALA B CA 1
ATOM 3587 C C . ALA B 1 177 ? -5.188 -18.438 -8.164 1 98.38 177 ALA B C 1
ATOM 3589 O O . ALA B 1 177 ? -4.441 -17.656 -7.586 1 98.38 177 ALA B O 1
ATOM 3590 N N . ASN B 1 178 ? -5.297 -18.562 -9.43 1 98.62 178 ASN B N 1
ATOM 3591 C CA . ASN B 1 178 ? -4.48 -17.688 -10.273 1 98.62 178 ASN B CA 1
ATOM 3592 C C . ASN B 1 178 ? -5.039 -16.266 -10.32 1 98.62 178 ASN B C 1
ATOM 3594 O O . ASN B 1 178 ? -4.285 -15.305 -10.445 1 98.62 178 ASN B O 1
ATOM 3598 N N . VAL B 1 179 ? -6.391 -16.125 -10.219 1 98.56 179 VAL B N 1
ATOM 3599 C CA . VAL B 1 179 ? -6.969 -14.789 -10.062 1 98.56 179 VAL B CA 1
ATOM 3600 C C . VAL B 1 179 ? -6.445 -14.148 -8.781 1 98.56 179 VAL B C 1
ATOM 3602 O O . VAL B 1 179 ? -6.004 -12.992 -8.797 1 98.56 179 VAL B O 1
ATOM 3605 N N . ASP B 1 180 ? -6.473 -14.922 -7.715 1 98.38 180 ASP B N 1
ATOM 3606 C CA . ASP B 1 180 ? -5.996 -14.422 -6.426 1 98.38 180 ASP B CA 1
ATOM 3607 C C . ASP B 1 180 ? -4.523 -14.031 -6.504 1 98.38 180 ASP B C 1
ATOM 3609 O O . ASP B 1 180 ? -4.125 -12.984 -5.98 1 98.38 180 ASP B O 1
ATOM 3613 N N . LYS B 1 181 ? -3.689 -14.828 -7.121 1 98.44 181 LYS B N 1
ATOM 3614 C CA . LYS B 1 181 ? -2.268 -14.562 -7.312 1 98.44 181 LYS B CA 1
ATOM 3615 C C . LYS B 1 181 ? -2.051 -13.258 -8.07 1 98.44 181 LYS B C 1
ATOM 3617 O O . LYS B 1 181 ? -1.205 -12.445 -7.691 1 98.44 181 LYS B O 1
ATOM 3622 N N . LEU B 1 182 ? -2.812 -13.102 -9.133 1 98.69 182 LEU B N 1
ATOM 3623 C CA . LEU B 1 182 ? -2.656 -11.898 -9.945 1 98.69 182 LEU B CA 1
ATOM 3624 C C . LEU B 1 182 ? -3.104 -10.656 -9.18 1 98.69 182 LEU B C 1
ATOM 3626 O O . LEU B 1 182 ? -2.488 -9.594 -9.289 1 98.69 182 LEU B O 1
ATOM 3630 N N . VAL B 1 183 ? -4.16 -10.773 -8.391 1 98.5 183 VAL B N 1
ATOM 3631 C CA . VAL B 1 183 ? -4.617 -9.672 -7.555 1 98.5 183 VAL B CA 1
ATOM 3632 C C . VAL B 1 183 ? -3.539 -9.32 -6.531 1 98.5 183 VAL B C 1
ATOM 3634 O O . VAL B 1 183 ? -3.262 -8.141 -6.293 1 98.5 183 VAL B O 1
ATOM 3637 N N . GLY B 1 184 ? -2.973 -10.305 -5.934 1 97.88 184 GLY B N 1
ATOM 3638 C CA . GLY B 1 184 ? -1.877 -10.062 -5.008 1 97.88 184 GLY B CA 1
ATOM 3639 C C . GLY B 1 184 ? -0.683 -9.391 -5.656 1 97.88 184 GLY B C 1
ATOM 3640 O O . GLY B 1 184 ? -0.116 -8.445 -5.094 1 97.88 184 GLY B O 1
ATOM 3641 N N . ASN B 1 185 ? -0.309 -9.883 -6.816 1 98.31 185 ASN B N 1
ATOM 3642 C CA . ASN B 1 185 ? 0.807 -9.273 -7.535 1 98.31 185 ASN B CA 1
ATOM 3643 C C . ASN B 1 185 ? 0.49 -7.844 -7.957 1 98.31 185 ASN B C 1
ATOM 3645 O O . ASN B 1 185 ? 1.379 -6.992 -8 1 98.31 185 ASN B O 1
ATOM 3649 N N . PHE B 1 186 ? -0.782 -7.625 -8.258 1 98.81 186 PHE B N 1
ATOM 3650 C CA . PHE B 1 186 ? -1.221 -6.262 -8.531 1 98.81 186 PHE B CA 1
ATOM 3651 C C . PHE B 1 186 ? -0.969 -5.359 -7.332 1 98.81 186 PHE B C 1
ATOM 3653 O O . PHE B 1 186 ? -0.456 -4.25 -7.477 1 98.81 186 PHE B O 1
ATOM 3660 N N . MET B 1 187 ? -1.289 -5.816 -6.172 1 97.81 187 MET B N 1
ATOM 3661 C CA . MET B 1 187 ? -1.077 -5.059 -4.941 1 97.81 187 MET B CA 1
ATOM 3662 C C . MET B 1 187 ? 0.405 -4.766 -4.734 1 97.81 187 MET B C 1
ATOM 3664 O O . MET B 1 187 ? 0.775 -3.65 -4.367 1 97.81 187 MET B O 1
ATOM 3668 N N . ILE B 1 188 ? 1.265 -5.75 -4.977 1 97.75 188 ILE B N 1
ATOM 3669 C CA . ILE B 1 188 ? 2.701 -5.574 -4.785 1 97.75 188 ILE B CA 1
ATOM 3670 C C . ILE B 1 188 ? 3.23 -4.551 -5.789 1 97.75 188 ILE B C 1
ATOM 3672 O O . ILE B 1 188 ? 3.926 -3.605 -5.414 1 97.75 188 ILE B O 1
ATOM 3676 N N . ALA B 1 189 ? 2.85 -4.738 -7.055 1 98.62 189 ALA B N 1
ATOM 3677 C CA . ALA B 1 189 ? 3.316 -3.842 -8.109 1 98.62 189 ALA B CA 1
ATOM 3678 C C . ALA B 1 189 ? 2.848 -2.41 -7.859 1 98.62 189 ALA B C 1
ATOM 3680 O O . ALA B 1 189 ? 3.621 -1.462 -8.016 1 98.62 189 ALA B O 1
ATOM 3681 N N . GLY B 1 190 ? 1.532 -2.297 -7.539 1 98.56 190 GLY B N 1
ATOM 3682 C CA . GLY B 1 190 ? 0.988 -0.982 -7.238 1 98.56 190 GLY B CA 1
ATOM 3683 C C . GLY B 1 190 ? 1.665 -0.312 -6.059 1 98.56 190 GLY B C 1
ATOM 3684 O O . GLY B 1 190 ? 1.901 0.898 -6.074 1 98.56 190 GLY B O 1
ATOM 3685 N N . MET B 1 191 ? 1.964 -1.09 -5.008 1 97.44 191 MET B N 1
ATOM 3686 C CA . MET B 1 191 ? 2.67 -0.582 -3.836 1 97.44 191 MET B CA 1
ATOM 3687 C C . MET B 1 191 ? 4.07 -0.101 -4.211 1 97.44 191 MET B C 1
ATOM 3689 O O . MET B 1 191 ? 4.52 0.943 -3.734 1 97.44 191 MET B O 1
ATOM 3693 N N . ILE B 1 192 ? 4.809 -0.83 -5.055 1 98.38 192 ILE B N 1
ATOM 3694 C CA . ILE B 1 192 ? 6.137 -0.44 -5.52 1 98.38 192 ILE B CA 1
ATOM 3695 C C . ILE B 1 192 ? 6.059 0.905 -6.238 1 98.38 192 ILE B C 1
ATOM 3697 O O . ILE B 1 192 ? 6.848 1.811 -5.961 1 98.38 192 ILE B O 1
ATOM 3701 N N . GLU B 1 193 ? 5.086 0.996 -7.137 1 98.88 193 GLU B N 1
ATOM 3702 C CA . GLU B 1 193 ? 4.875 2.242 -7.867 1 98.88 193 GLU B CA 1
ATOM 3703 C C . GLU B 1 193 ? 4.574 3.395 -6.914 1 98.88 193 GLU B C 1
ATOM 3705 O O . GLU B 1 193 ? 5.105 4.496 -7.074 1 98.88 193 GLU B O 1
ATOM 3710 N N . LEU B 1 194 ? 3.729 3.152 -5.969 1 98.56 194 LEU B N 1
ATOM 3711 C CA . LEU B 1 194 ? 3.305 4.168 -5.008 1 98.56 194 LEU B CA 1
ATOM 3712 C C . LEU B 1 194 ? 4.492 4.68 -4.199 1 98.56 194 LEU B C 1
ATOM 3714 O O . LEU B 1 194 ? 4.652 5.887 -4.02 1 98.56 194 LEU B O 1
ATOM 3718 N N . ILE B 1 195 ? 5.352 3.783 -3.709 1 98.19 195 ILE B N 1
ATOM 3719 C CA . ILE B 1 195 ? 6.539 4.176 -2.955 1 98.19 195 ILE B CA 1
ATOM 3720 C C . ILE B 1 195 ? 7.477 4.984 -3.85 1 98.19 195 ILE B C 1
ATOM 3722 O O . ILE B 1 195 ? 8.047 5.988 -3.418 1 98.19 195 ILE B O 1
ATOM 3726 N N . ALA B 1 196 ? 7.641 4.539 -5.09 1 98.75 196 ALA B N 1
ATOM 3727 C CA . ALA B 1 196 ? 8.508 5.238 -6.027 1 98.75 196 ALA B CA 1
ATOM 3728 C C . ALA B 1 196 ? 8.055 6.68 -6.227 1 98.75 196 ALA B C 1
ATOM 3730 O O . ALA B 1 196 ? 8.867 7.609 -6.172 1 98.75 196 ALA B O 1
ATOM 3731 N N . GLU B 1 197 ? 6.746 6.844 -6.453 1 98.81 197 GLU B N 1
ATOM 3732 C CA . GLU B 1 197 ? 6.191 8.18 -6.637 1 98.81 197 GLU B CA 1
ATOM 3733 C C . GLU B 1 197 ? 6.34 9.023 -5.371 1 98.81 197 GLU B C 1
ATOM 3735 O O . GLU B 1 197 ? 6.672 10.203 -5.441 1 98.81 197 GLU B O 1
ATOM 3740 N N . ALA B 1 198 ? 6.129 8.398 -4.215 1 98.69 198 ALA B N 1
ATOM 3741 C CA . ALA B 1 198 ? 6.207 9.102 -2.936 1 98.69 198 ALA B CA 1
ATOM 3742 C C . ALA B 1 198 ? 7.629 9.586 -2.664 1 98.69 198 ALA B C 1
ATOM 3744 O O . ALA B 1 198 ? 7.836 10.75 -2.295 1 98.69 198 ALA B O 1
ATOM 3745 N N . GLN B 1 199 ? 8.609 8.672 -2.836 1 98.56 199 GLN B N 1
ATOM 3746 C CA . GLN B 1 199 ? 10 9.047 -2.619 1 98.56 199 GLN B CA 1
ATOM 3747 C C . GLN B 1 199 ? 10.43 10.164 -3.572 1 98.56 199 GLN B C 1
ATOM 3749 O O . GLN B 1 199 ? 11.117 11.102 -3.17 1 98.56 199 GLN B O 1
ATOM 3754 N N . THR B 1 200 ? 9.977 10.055 -4.832 1 98.62 200 THR B N 1
ATOM 3755 C CA . THR B 1 200 ? 10.336 11.055 -5.828 1 98.62 200 THR B CA 1
ATOM 3756 C C . THR B 1 200 ? 9.711 12.406 -5.484 1 98.62 200 THR B C 1
ATOM 3758 O O . THR B 1 200 ? 10.391 13.438 -5.504 1 98.62 200 THR B O 1
ATOM 3761 N N . LEU B 1 201 ? 8.422 12.406 -5.129 1 98.75 201 LEU B N 1
ATOM 3762 C CA . LEU B 1 201 ? 7.719 13.617 -4.734 1 98.75 201 LEU B CA 1
ATOM 3763 C C . LEU B 1 201 ? 8.406 14.281 -3.547 1 98.75 201 LEU B C 1
ATOM 3765 O O . LEU B 1 201 ? 8.633 15.5 -3.551 1 98.75 201 LEU B O 1
ATOM 3769 N N . GLY B 1 202 ? 8.719 13.453 -2.5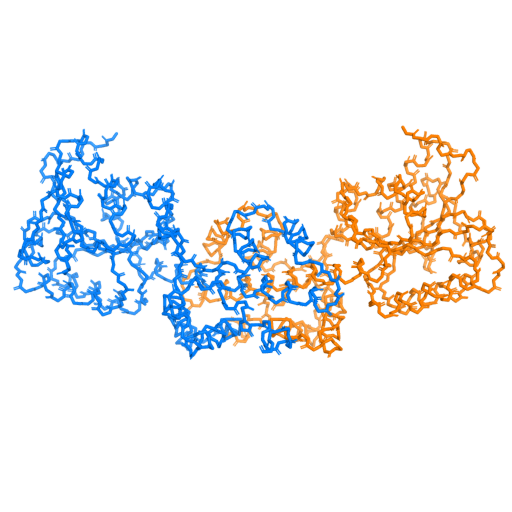04 1 98.31 202 GLY B N 1
ATOM 3770 C CA . GLY B 1 202 ? 9.414 13.984 -1.345 1 98.31 202 GLY B CA 1
ATOM 3771 C C . GLY B 1 202 ? 10.773 14.57 -1.683 1 98.31 202 GLY B C 1
ATOM 3772 O O . GLY B 1 202 ? 11.102 15.68 -1.265 1 98.31 202 GLY B O 1
ATOM 3773 N N . GLU B 1 203 ? 11.516 13.859 -2.504 1 97.88 203 GLU B N 1
ATOM 3774 C CA . GLU B 1 203 ? 12.883 14.234 -2.822 1 97.88 203 GLU B CA 1
ATOM 3775 C C . GLU B 1 203 ? 12.93 15.555 -3.588 1 97.88 203 GLU B C 1
ATOM 3777 O O . GLU B 1 203 ? 13.719 16.438 -3.258 1 97.88 203 GLU B O 1
ATOM 3782 N N . VAL B 1 204 ? 12.086 15.727 -4.598 1 97.81 204 VAL B N 1
ATOM 3783 C CA . VAL B 1 204 ? 12.125 16.922 -5.418 1 97.81 204 VAL B CA 1
ATOM 3784 C C . VAL B 1 204 ? 11.672 18.125 -4.594 1 97.81 204 VAL B C 1
ATOM 3786 O O . VAL B 1 204 ? 11.914 19.281 -4.977 1 97.81 204 VAL B O 1
ATOM 3789 N N . ASN B 1 205 ? 11.086 17.859 -3.428 1 97.81 205 ASN B N 1
ATOM 3790 C CA . ASN B 1 205 ? 10.609 18.938 -2.57 1 97.81 205 ASN B CA 1
ATOM 3791 C C . ASN B 1 205 ? 11.422 19.031 -1.282 1 97.81 205 ASN B C 1
ATOM 3793 O O . ASN B 1 205 ? 10.945 19.578 -0.282 1 97.81 205 ASN B O 1
ATOM 3797 N N . GLY B 1 206 ? 12.531 18.375 -1.241 1 96.56 206 GLY B N 1
ATOM 3798 C CA . GLY B 1 206 ? 13.523 18.672 -0.227 1 96.56 206 GLY B CA 1
ATOM 3799 C C . GLY B 1 206 ? 13.586 17.641 0.882 1 96.56 206 GLY B C 1
ATOM 3800 O O . GLY B 1 206 ? 14.359 17.781 1.829 1 96.56 206 GLY B O 1
ATOM 3801 N N . LEU B 1 207 ? 12.867 16.578 0.779 1 96.69 207 LEU B N 1
ATOM 3802 C CA . LEU B 1 207 ? 12.914 15.516 1.778 1 96.69 207 LEU B CA 1
ATOM 3803 C C . LEU B 1 207 ? 13.875 14.414 1.35 1 96.69 207 LEU B C 1
ATOM 3805 O O . LEU B 1 207 ? 13.922 14.047 0.173 1 96.69 207 LEU B O 1
ATOM 3809 N N . GLU B 1 208 ? 14.594 13.945 2.336 1 95.75 208 GLU B N 1
ATOM 3810 C CA . GLU B 1 208 ? 15.352 12.727 2.061 1 95.75 208 GLU B CA 1
ATOM 3811 C C . GLU B 1 208 ? 14.422 11.531 1.858 1 95.75 208 GLU B C 1
ATOM 3813 O O . GLU B 1 208 ? 13.406 11.406 2.543 1 95.75 208 GLU B O 1
ATOM 3818 N N . ARG B 1 209 ? 14.859 10.68 0.942 1 96.69 209 ARG B N 1
ATOM 3819 C CA . ARG B 1 209 ? 14.055 9.492 0.676 1 96.69 209 ARG B CA 1
ATOM 3820 C C . ARG B 1 209 ? 13.891 8.648 1.935 1 96.69 209 ARG B C 1
ATOM 3822 O O . ARG B 1 209 ? 12.852 8.016 2.135 1 96.69 209 ARG B O 1
ATOM 3829 N N . SER B 1 210 ? 14.898 8.656 2.797 1 96.12 210 SER B N 1
ATOM 3830 C CA . SER B 1 210 ? 14.82 7.898 4.043 1 96.12 210 SER B CA 1
ATOM 3831 C C . SER B 1 210 ? 13.75 8.469 4.969 1 96.12 210 SER B C 1
ATOM 3833 O O . SER B 1 210 ? 13.109 7.727 5.715 1 96.12 210 SER B O 1
ATOM 3835 N N . LYS B 1 211 ? 13.547 9.773 4.961 1 95.06 211 LYS B N 1
ATOM 3836 C CA . LYS B 1 211 ? 12.5 10.406 5.762 1 95.06 211 LYS B CA 1
ATOM 3837 C C . LYS B 1 211 ? 11.117 10.047 5.242 1 95.06 211 LYS B C 1
ATOM 3839 O O . LYS B 1 211 ? 10.172 9.883 6.02 1 95.06 211 LYS B O 1
ATOM 3844 N N . VAL B 1 212 ? 11.031 9.906 3.912 1 96.69 212 VAL B N 1
ATOM 3845 C CA . VAL B 1 212 ? 9.781 9.461 3.312 1 96.69 212 VAL B CA 1
ATOM 3846 C C . VAL B 1 212 ? 9.43 8.062 3.824 1 96.69 212 VAL B C 1
ATOM 3848 O O . VAL B 1 212 ? 8.281 7.793 4.172 1 96.69 212 VAL B O 1
ATOM 3851 N N . MET B 1 213 ? 10.43 7.211 3.938 1 96.06 213 MET B N 1
ATOM 3852 C CA . MET B 1 213 ? 10.195 5.832 4.359 1 96.06 213 MET B CA 1
ATOM 3853 C C . MET B 1 213 ? 9.773 5.777 5.824 1 96.06 213 MET B C 1
ATOM 3855 O O . MET B 1 213 ? 9.07 4.852 6.238 1 96.06 213 MET B O 1
ATOM 3859 N N . GLU B 1 214 ? 10.133 6.77 6.641 1 94.62 214 GLU B N 1
ATOM 3860 C CA . GLU B 1 214 ? 9.656 6.812 8.023 1 94.62 214 GLU B CA 1
ATOM 3861 C C . GLU B 1 214 ? 8.141 6.945 8.086 1 94.62 214 GLU B C 1
ATOM 3863 O O . GLU B 1 214 ? 7.484 6.277 8.883 1 94.62 214 GLU B O 1
ATOM 3868 N N . VAL B 1 215 ? 7.617 7.734 7.23 1 93.06 215 VAL B N 1
ATOM 3869 C CA . VAL B 1 215 ? 6.172 7.926 7.203 1 93.06 215 VAL B CA 1
ATOM 3870 C C . VAL B 1 215 ? 5.5 6.695 6.594 1 93.06 215 VAL B C 1
ATOM 3872 O O . VAL B 1 215 ? 4.434 6.277 7.051 1 93.06 215 VAL B O 1
ATOM 3875 N N . VAL B 1 216 ? 6.117 6.133 5.578 1 93.06 216 VAL B N 1
ATOM 3876 C CA . VAL B 1 216 ? 5.59 4.93 4.941 1 93.06 216 VAL B CA 1
ATOM 3877 C C . VAL B 1 216 ? 5.48 3.807 5.969 1 93.06 216 VAL B C 1
ATOM 3879 O O . VAL B 1 216 ? 4.488 3.074 5.992 1 93.06 216 VAL B O 1
ATOM 3882 N N . ASP B 1 217 ? 6.457 3.77 6.828 1 90.69 217 ASP B N 1
ATOM 3883 C CA . ASP B 1 217 ? 6.488 2.736 7.859 1 90.69 217 ASP B CA 1
ATOM 3884 C C . ASP B 1 217 ? 5.359 2.936 8.867 1 90.69 217 ASP B C 1
ATOM 3886 O O . ASP B 1 217 ? 4.82 1.966 9.406 1 90.69 217 ASP B O 1
ATOM 3890 N N . LEU B 1 218 ? 5 4.121 9.086 1 87.69 218 LEU B N 1
ATOM 3891 C CA . LEU B 1 218 ? 3.879 4.418 9.969 1 87.69 218 LEU B CA 1
ATOM 3892 C C . LEU B 1 218 ? 2.57 3.895 9.391 1 87.69 218 LEU B C 1
ATOM 3894 O O . LEU B 1 218 ? 1.716 3.396 10.125 1 87.69 218 LEU B O 1
ATOM 3898 N N . ILE B 1 219 ? 2.439 3.957 8.109 1 86.06 219 ILE B N 1
ATOM 3899 C CA . ILE B 1 219 ? 1.193 3.639 7.422 1 86.06 219 ILE B CA 1
ATOM 3900 C C . ILE B 1 219 ? 1.087 2.127 7.223 1 86.06 219 ILE B C 1
ATOM 3902 O O . ILE B 1 219 ? 0.015 1.545 7.406 1 86.06 219 ILE B O 1
ATOM 3906 N N . PHE B 1 220 ? 2.176 1.488 6.953 1 88.44 220 PHE B N 1
ATOM 3907 C CA . PHE B 1 220 ? 2.117 0.093 6.535 1 88.44 220 PHE B CA 1
ATOM 3908 C C . PHE B 1 220 ? 2.627 -0.826 7.637 1 88.44 220 PHE B C 1
ATOM 3910 O O . PHE B 1 220 ? 2.77 -2.033 7.43 1 88.44 220 PHE B O 1
ATOM 3917 N N . GLY B 1 221 ? 2.824 -0.322 8.914 1 76.38 221 GLY B N 1
ATOM 3918 C CA . GLY B 1 221 ? 2.996 -1.112 10.117 1 76.38 221 GLY B CA 1
ATOM 3919 C C . GLY B 1 221 ? 4.273 -1.931 10.125 1 76.38 221 GLY B C 1
ATOM 3920 O O . GLY B 1 221 ? 4.336 -2.99 10.75 1 76.38 221 GLY B O 1
ATOM 3921 N N . GLY B 1 222 ? 5.203 -1.599 9.289 1 79 222 GLY B N 1
ATOM 3922 C CA . GLY B 1 222 ? 6.473 -2.303 9.32 1 79 222 GLY B CA 1
ATOM 3923 C C . GLY B 1 222 ? 6.512 -3.508 8.398 1 79 222 GLY B C 1
ATOM 3924 O O . GLY B 1 222 ? 7.242 -4.469 8.656 1 79 222 GLY B O 1
ATOM 3925 N N . SER B 1 223 ? 5.684 -3.58 7.5 1 88.56 223 SER B N 1
ATOM 3926 C CA . SER B 1 223 ? 5.734 -4.633 6.492 1 88.56 223 SER B CA 1
ATOM 3927 C C . SER B 1 223 ? 7.148 -4.809 5.949 1 88.56 223 SER B C 1
ATOM 3929 O O . SER B 1 223 ? 7.742 -3.865 5.422 1 88.56 223 SER B O 1
ATOM 3931 N N . HIS B 1 224 ? 7.602 -6.047 6.004 1 87.81 224 HIS B N 1
ATOM 3932 C CA . HIS B 1 224 ? 8.938 -6.348 5.504 1 87.81 224 HIS B CA 1
ATOM 3933 C C . HIS B 1 224 ? 9.016 -6.172 3.992 1 87.81 224 HIS B C 1
ATOM 3935 O O . HIS B 1 224 ? 10.062 -5.793 3.459 1 87.81 224 HIS B O 1
ATOM 3941 N N . ILE B 1 225 ? 7.914 -6.43 3.348 1 91.44 225 ILE B N 1
ATOM 3942 C CA . ILE B 1 225 ? 7.867 -6.289 1.896 1 91.44 225 ILE B CA 1
ATOM 3943 C C . ILE B 1 225 ? 7.98 -4.816 1.516 1 91.44 225 ILE B C 1
ATOM 3945 O O . ILE B 1 225 ? 8.797 -4.445 0.672 1 91.44 225 ILE B O 1
ATOM 3949 N N . VAL B 1 226 ? 7.219 -3.918 2.217 1 94.19 226 VAL B N 1
ATOM 3950 C CA . VAL B 1 226 ? 7.246 -2.48 1.966 1 94.19 226 VAL B CA 1
ATOM 3951 C C . VAL B 1 226 ? 8.633 -1.928 2.27 1 94.19 226 VAL B C 1
ATOM 3953 O O . VAL B 1 226 ? 9.203 -1.189 1.462 1 94.19 226 VAL B O 1
ATOM 3956 N N . LYS B 1 227 ? 9.164 -2.365 3.389 1 92.88 227 LYS B N 1
ATOM 3957 C CA . LYS B 1 227 ? 10.492 -1.907 3.797 1 92.88 227 LYS B CA 1
ATOM 3958 C C . LYS B 1 227 ? 11.555 -2.344 2.795 1 92.88 227 LYS B C 1
ATOM 3960 O O . LYS B 1 227 ? 12.469 -1.576 2.477 1 92.88 227 LYS B O 1
ATOM 3965 N N . GLY B 1 228 ? 11.484 -3.551 2.371 1 93 228 GLY B N 1
ATOM 3966 C CA . GLY B 1 228 ? 12.461 -4.082 1.436 1 93 228 GLY B CA 1
ATOM 3967 C C . GLY B 1 228 ? 12.539 -3.289 0.145 1 93 228 GLY B C 1
ATOM 3968 O O . GLY B 1 228 ? 13.633 -2.889 -0.275 1 93 228 GLY B O 1
ATOM 3969 N N . TYR B 1 229 ? 11.391 -3.045 -0.44 1 95.69 229 TYR B N 1
ATOM 3970 C CA . TYR B 1 229 ? 11.391 -2.311 -1.7 1 95.69 229 TYR B CA 1
ATOM 3971 C C . TYR B 1 229 ? 11.766 -0.851 -1.48 1 95.69 229 TYR B C 1
ATOM 3973 O O . TYR B 1 229 ? 12.5 -0.262 -2.283 1 95.69 229 TYR B O 1
ATOM 3981 N N . GLY B 1 230 ? 11.25 -0.245 -0.398 1 96.56 230 GLY B N 1
ATOM 3982 C CA . GLY B 1 230 ? 11.641 1.119 -0.076 1 96.56 230 GLY B CA 1
ATOM 3983 C C . GLY B 1 230 ? 13.133 1.296 0.077 1 96.56 230 GLY B C 1
ATOM 3984 O O . GLY B 1 230 ? 13.703 2.279 -0.403 1 96.56 230 GLY B O 1
ATOM 3985 N N . ASP B 1 231 ? 13.773 0.344 0.755 1 95.88 231 ASP B N 1
ATOM 3986 C CA . ASP B 1 231 ? 15.211 0.402 0.996 1 95.88 231 ASP B CA 1
ATOM 3987 C C . ASP B 1 231 ? 15.992 0.304 -0.313 1 95.88 231 ASP B C 1
ATOM 3989 O O . ASP B 1 231 ? 17 0.986 -0.493 1 95.88 231 ASP B O 1
ATOM 3993 N N . ARG B 1 232 ? 15.586 -0.56 -1.196 1 96.06 232 ARG B N 1
ATOM 3994 C CA . ARG B 1 232 ? 16.234 -0.655 -2.5 1 96.06 232 ARG B CA 1
ATOM 3995 C C . ARG B 1 232 ? 16.219 0.687 -3.223 1 96.06 232 ARG B C 1
ATOM 3997 O O . ARG B 1 232 ? 17.203 1.073 -3.857 1 96.06 232 ARG B O 1
ATOM 4004 N N . MET B 1 233 ? 15.148 1.368 -3.105 1 97.56 233 MET B N 1
ATOM 4005 C CA . MET B 1 233 ? 14.984 2.65 -3.785 1 97.56 233 MET B CA 1
ATOM 4006 C C . MET B 1 233 ? 15.844 3.727 -3.133 1 97.56 233 MET B C 1
ATOM 4008 O O . MET B 1 233 ? 16.453 4.539 -3.824 1 97.56 233 MET B O 1
ATOM 4012 N N . VAL B 1 234 ? 15.836 3.709 -1.795 1 97.75 234 VAL B N 1
ATOM 4013 C CA . VAL B 1 234 ? 16.625 4.691 -1.062 1 97.75 234 VAL B CA 1
ATOM 4014 C C . VAL B 1 234 ? 18.094 4.582 -1.475 1 97.75 234 VAL B C 1
ATOM 4016 O O . VAL B 1 234 ? 18.781 5.598 -1.622 1 97.75 234 VAL B O 1
ATOM 4019 N N . HIS B 1 235 ? 18.547 3.35 -1.773 1 97.19 235 HIS B N 1
ATOM 4020 C CA . HIS B 1 235 ? 19.969 3.111 -2.01 1 97.19 235 HIS B CA 1
ATOM 4021 C C . HIS B 1 235 ? 20.25 2.904 -3.494 1 97.19 235 HIS B C 1
ATOM 4023 O O . HIS B 1 235 ? 21.391 2.641 -3.883 1 97.19 235 HIS B O 1
ATOM 4029 N N . ASP B 1 236 ? 19.281 2.975 -4.312 1 96.12 236 ASP B N 1
ATOM 4030 C CA . ASP B 1 236 ? 19.391 2.766 -5.75 1 96.12 236 ASP B CA 1
ATOM 4031 C C . ASP B 1 236 ? 20.094 1.439 -6.062 1 96.12 236 ASP B C 1
ATOM 4033 O O . ASP B 1 236 ? 21.031 1.397 -6.844 1 96.12 236 ASP B O 1
ATOM 4037 N N . ASN B 1 237 ? 19.703 0.47 -5.367 1 96.19 237 ASN B N 1
ATOM 4038 C CA . ASN B 1 237 ? 20.266 -0.864 -5.551 1 96.19 237 ASN B CA 1
ATOM 4039 C C . ASN B 1 237 ? 19.203 -1.865 -5.992 1 96.19 237 ASN B C 1
ATOM 4041 O O . ASN B 1 237 ? 18.484 -2.432 -5.156 1 96.19 237 ASN B O 1
ATOM 4045 N N . PHE B 1 238 ? 19.266 -2.203 -7.301 1 97.06 238 PHE B N 1
ATOM 4046 C CA . PHE B 1 238 ? 18.234 -3.053 -7.867 1 97.06 238 PHE B CA 1
ATOM 4047 C C . PHE B 1 238 ? 18.828 -4.316 -8.469 1 97.06 238 PHE B C 1
ATOM 4049 O O . PHE B 1 238 ? 18.141 -5.062 -9.172 1 97.06 238 PHE B O 1
ATOM 4056 N N . ALA B 1 239 ? 20.062 -4.512 -8.227 1 96.06 239 ALA B N 1
ATOM 4057 C CA . ALA B 1 239 ? 20.703 -5.738 -8.703 1 96.06 239 ALA B CA 1
ATOM 4058 C C . ALA B 1 239 ? 20.125 -6.961 -8 1 96.06 239 ALA B C 1
ATOM 4060 O O . ALA B 1 239 ? 19.844 -6.922 -6.797 1 96.06 239 ALA B O 1
ATOM 4061 N N . ILE B 1 240 ? 19.859 -7.988 -8.734 1 93.5 240 ILE B N 1
ATOM 4062 C CA . ILE B 1 240 ? 19.391 -9.242 -8.164 1 93.5 240 ILE B CA 1
ATOM 4063 C C . ILE B 1 240 ? 20.578 -10.156 -7.875 1 93.5 240 ILE B C 1
ATOM 4065 O O . ILE B 1 240 ? 21.297 -10.555 -8.789 1 93.5 240 ILE B O 1
ATOM 4069 N N . LYS B 1 241 ? 20.875 -10.266 -6.582 1 83.19 241 LYS B N 1
ATOM 4070 C CA . LYS B 1 241 ? 21.953 -11.141 -6.141 1 83.19 241 LYS B CA 1
ATOM 4071 C C . LYS B 1 241 ? 21.406 -12.391 -5.465 1 83.19 241 LYS B C 1
ATOM 4073 O O . LYS B 1 241 ? 20.547 -12.312 -4.59 1 83.19 241 LYS B O 1
ATOM 4078 N N . ASP B 1 242 ? 21.766 -13.57 -5.938 1 73.56 242 ASP B N 1
ATOM 4079 C CA . ASP B 1 242 ? 21.453 -14.867 -5.344 1 73.56 242 ASP B CA 1
ATOM 4080 C C . ASP B 1 242 ? 19.953 -15.148 -5.414 1 73.56 242 ASP B C 1
ATOM 4082 O O . ASP B 1 242 ? 19.375 -15.727 -4.488 1 73.56 242 ASP B O 1
ATOM 4086 N N . GLY B 1 243 ? 19.438 -14.508 -6.367 1 74.31 243 GLY B N 1
ATOM 4087 C CA . GLY B 1 243 ? 18.031 -14.797 -6.621 1 74.31 243 GLY B CA 1
ATOM 4088 C C . GLY B 1 243 ? 17.094 -14.039 -5.707 1 74.31 243 GLY B C 1
ATOM 4089 O O . GLY B 1 243 ? 15.898 -14.328 -5.66 1 74.31 243 GLY B O 1
ATOM 4090 N N . CYS B 1 244 ? 17.656 -13.078 -5.039 1 77.19 244 CYS B N 1
ATOM 4091 C CA . CYS B 1 244 ? 16.844 -12.297 -4.109 1 77.19 244 CYS B CA 1
ATOM 4092 C C . CYS B 1 244 ? 16.219 -11.109 -4.812 1 77.19 244 CYS B C 1
ATOM 4094 O O . CYS B 1 244 ? 16.688 -9.977 -4.691 1 77.19 244 CYS B O 1
ATOM 4096 N N . GLY B 1 245 ? 15.273 -11.406 -5.656 1 87.81 245 GLY B N 1
ATOM 4097 C CA . GLY B 1 245 ? 14.547 -10.367 -6.371 1 87.81 245 GLY B CA 1
ATOM 4098 C C . GLY B 1 245 ? 13.594 -10.914 -7.418 1 87.81 245 GLY B C 1
ATOM 4099 O O . GLY B 1 245 ? 13.391 -12.125 -7.504 1 87.81 245 GLY B O 1
ATOM 4100 N N . PHE B 1 246 ? 12.93 -10.086 -8.086 1 94.62 246 PHE B N 1
ATOM 4101 C CA . PHE B 1 246 ? 12 -10.359 -9.18 1 94.62 246 PHE B CA 1
ATOM 4102 C C . PHE B 1 246 ? 12.25 -9.414 -10.352 1 94.62 246 PHE B C 1
ATOM 4104 O O . PHE B 1 246 ? 12.188 -8.195 -10.195 1 94.62 246 PHE B O 1
ATOM 4111 N N . THR B 1 247 ? 12.547 -9.953 -11.531 1 96.62 247 THR B N 1
ATOM 4112 C CA . THR B 1 247 ? 13.094 -9.172 -12.641 1 96.62 247 THR B CA 1
ATOM 4113 C C . THR B 1 247 ? 12.023 -8.281 -13.258 1 96.62 247 THR B C 1
ATOM 4115 O O . THR B 1 247 ? 10.828 -8.539 -13.109 1 96.62 247 THR B O 1
ATOM 4118 N N . VAL B 1 248 ? 12.469 -7.281 -14.023 1 98.25 248 VAL B N 1
ATOM 4119 C CA . VAL B 1 248 ? 11.602 -6.422 -14.82 1 98.25 248 VAL B CA 1
ATOM 4120 C C . VAL B 1 248 ? 10.828 -7.266 -15.836 1 98.25 248 VAL B C 1
ATOM 4122 O O . VAL B 1 248 ? 9.633 -7.059 -16.047 1 98.25 248 VAL B O 1
ATOM 4125 N N . ARG B 1 249 ? 11.5 -8.258 -16.422 1 97.06 249 ARG B N 1
ATOM 4126 C CA . ARG B 1 249 ? 10.859 -9.156 -17.375 1 97.06 249 ARG B CA 1
ATOM 4127 C C . ARG B 1 249 ? 9.711 -9.922 -16.734 1 97.06 249 ARG B C 1
ATOM 4129 O O . ARG B 1 249 ? 8.617 -10 -17.297 1 97.06 249 ARG B O 1
ATOM 4136 N N . GLY B 1 250 ? 9.945 -10.469 -15.562 1 97 250 GLY B N 1
ATOM 4137 C CA . GLY B 1 250 ? 8.898 -11.148 -14.82 1 97 250 GLY B CA 1
ATOM 4138 C C . GLY B 1 250 ? 7.75 -10.234 -14.438 1 97 250 GLY B C 1
ATOM 4139 O O . GLY B 1 250 ? 6.586 -10.617 -14.523 1 97 250 GLY B O 1
ATOM 4140 N N . GLY B 1 251 ? 8.148 -9.008 -14.039 1 98.38 251 GLY B N 1
ATOM 4141 C CA . GLY B 1 251 ? 7.141 -8.023 -13.695 1 98.38 251 GLY B CA 1
ATOM 4142 C C . GLY B 1 251 ? 6.227 -7.672 -14.852 1 98.38 251 GLY B C 1
ATOM 4143 O O . GLY B 1 251 ? 5.012 -7.547 -14.68 1 98.38 251 GLY B O 1
ATOM 4144 N N . LEU B 1 252 ? 6.844 -7.535 -15.992 1 98.44 252 LEU B N 1
ATOM 4145 C CA . LEU B 1 252 ? 6.059 -7.195 -17.172 1 98.44 252 LEU B CA 1
ATOM 4146 C C . LEU B 1 252 ? 5.125 -8.344 -17.547 1 98.44 252 LEU B C 1
ATOM 4148 O O . LEU B 1 252 ? 3.986 -8.109 -17.969 1 98.44 252 LEU B O 1
ATOM 4152 N N . LYS B 1 253 ? 5.547 -9.547 -17.391 1 97.88 253 LYS B N 1
ATOM 4153 C CA . LYS B 1 253 ? 4.676 -10.695 -17.641 1 97.88 253 LYS B CA 1
ATOM 4154 C C . LYS B 1 253 ? 3.469 -10.672 -16.703 1 97.88 253 LYS B C 1
ATOM 4156 O O . LYS B 1 253 ? 2.326 -10.766 -17.156 1 97.88 253 LYS B O 1
ATOM 4161 N N . ASP B 1 254 ? 3.734 -10.508 -15.398 1 98.5 254 ASP B N 1
ATOM 4162 C CA . ASP B 1 254 ? 2.668 -10.586 -14.398 1 98.5 254 ASP B CA 1
ATOM 4163 C C . ASP B 1 254 ? 1.708 -9.406 -14.539 1 98.5 254 ASP B C 1
ATOM 4165 O O . ASP B 1 254 ? 0.49 -9.578 -14.453 1 98.5 254 ASP B O 1
ATOM 4169 N N . THR B 1 255 ? 2.264 -8.211 -14.734 1 98.81 255 THR B N 1
ATOM 4170 C CA . THR B 1 255 ? 1.399 -7.043 -14.859 1 98.81 255 THR B CA 1
ATOM 4171 C C . THR B 1 255 ? 0.664 -7.062 -16.203 1 98.81 255 THR B C 1
ATOM 4173 O O . THR B 1 255 ? -0.435 -6.516 -16.312 1 98.81 255 THR B O 1
ATOM 4176 N N . GLY B 1 256 ? 1.293 -7.664 -17.203 1 98.69 256 GLY B N 1
ATOM 4177 C CA . GLY B 1 256 ? 0.568 -7.934 -18.438 1 98.69 256 GLY B CA 1
ATOM 4178 C C . GLY B 1 256 ? -0.632 -8.836 -18.234 1 98.69 256 GLY B C 1
ATOM 4179 O O . GLY B 1 256 ? -1.709 -8.578 -18.781 1 98.69 256 GLY B O 1
ATOM 4180 N N . HIS B 1 257 ? -0.485 -9.938 -17.484 1 98.81 257 HIS B N 1
ATOM 4181 C CA . HIS B 1 257 ? -1.584 -10.828 -17.125 1 98.81 257 HIS B CA 1
ATOM 4182 C C . HIS B 1 257 ? -2.684 -10.078 -16.375 1 98.81 257 HIS B C 1
ATOM 4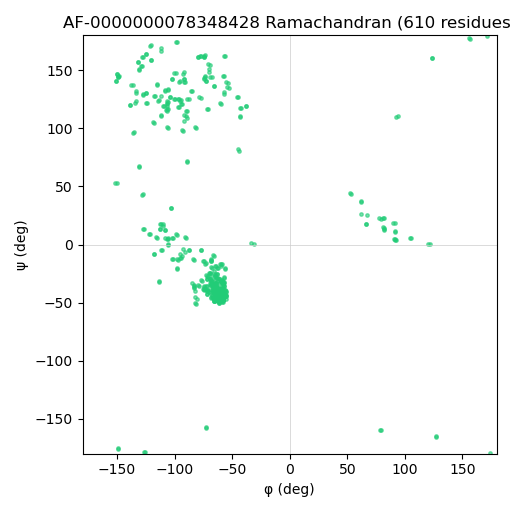184 O O . HIS B 1 257 ? -3.871 -10.297 -16.641 1 98.81 257 HIS B O 1
ATOM 4190 N N . ILE B 1 258 ? -2.281 -9.195 -15.453 1 98.88 258 ILE B N 1
ATOM 4191 C CA . ILE B 1 258 ? -3.232 -8.406 -14.688 1 98.88 258 ILE B CA 1
ATOM 4192 C C . ILE B 1 258 ? -4.039 -7.508 -15.617 1 98.88 258 ILE B C 1
ATOM 4194 O O . ILE B 1 258 ? -5.266 -7.434 -15.516 1 98.88 258 ILE B O 1
ATOM 4198 N N . GLN B 1 259 ? -3.32 -6.855 -16.547 1 98.81 259 GLN B N 1
ATOM 4199 C CA . GLN B 1 259 ? -3.984 -5.973 -17.5 1 98.81 259 GLN B CA 1
ATOM 4200 C C . GLN B 1 259 ? -4.965 -6.742 -18.375 1 98.81 259 GLN B C 1
ATOM 4202 O O . GLN B 1 259 ? -6.086 -6.285 -18.609 1 98.81 259 GLN B O 1
ATOM 4207 N N . ARG B 1 260 ? -4.523 -7.875 -18.844 1 98.75 260 ARG B N 1
ATOM 4208 C CA . ARG B 1 260 ? -5.391 -8.711 -19.672 1 98.75 260 ARG B CA 1
ATOM 4209 C C . ARG B 1 260 ? -6.625 -9.148 -18.891 1 98.75 260 ARG B C 1
ATOM 4211 O O . ARG B 1 260 ? -7.742 -9.109 -19.406 1 98.75 260 ARG B O 1
ATOM 4218 N N . LEU B 1 261 ? -6.453 -9.594 -17.672 1 98.75 261 LEU B N 1
ATOM 4219 C CA . LEU B 1 261 ? -7.555 -9.992 -16.797 1 98.75 261 LEU B CA 1
ATOM 4220 C C . LEU B 1 261 ? -8.562 -8.859 -16.641 1 98.75 261 LEU B C 1
ATOM 4222 O O . LEU B 1 261 ? -9.766 -9.086 -16.719 1 98.75 261 LEU B O 1
ATOM 4226 N N . ALA B 1 262 ? -8.047 -7.656 -16.375 1 98.75 262 ALA B N 1
ATOM 4227 C CA . ALA B 1 262 ? -8.898 -6.477 -16.234 1 98.75 262 ALA B CA 1
ATOM 4228 C C . ALA B 1 262 ? -9.664 -6.191 -17.516 1 98.75 262 ALA B C 1
ATOM 4230 O O . ALA B 1 262 ? -10.883 -6 -17.484 1 98.75 262 ALA B O 1
ATOM 4231 N N . ASP B 1 263 ? -8.984 -6.191 -18.625 1 98.38 263 ASP B N 1
ATOM 4232 C CA . ASP B 1 263 ? -9.586 -5.902 -19.922 1 98.38 263 ASP B CA 1
ATOM 4233 C C . ASP B 1 263 ? -10.711 -6.891 -20.234 1 98.38 263 ASP B C 1
ATOM 4235 O O . ASP B 1 263 ? -11.789 -6.492 -20.672 1 98.38 263 ASP B O 1
ATOM 4239 N N . GLU B 1 264 ? -10.469 -8.117 -20 1 98.12 264 GLU B N 1
ATOM 4240 C CA . GLU B 1 264 ? -11.422 -9.164 -20.359 1 98.12 264 GLU B CA 1
ATOM 4241 C C . GLU B 1 264 ? -12.633 -9.141 -19.438 1 98.12 264 GLU B C 1
ATOM 4243 O O . GLU B 1 264 ? -13.727 -9.547 -19.828 1 98.12 264 GLU B O 1
ATOM 4248 N N . SER B 1 265 ? -12.484 -8.68 -18.234 1 97.94 265 SER B N 1
ATOM 4249 C CA . SER B 1 265 ? -13.57 -8.727 -17.266 1 97.94 265 SER B CA 1
ATOM 4250 C C . SER B 1 265 ? -14.258 -7.367 -17.141 1 97.94 265 SER B C 1
ATOM 4252 O O . SER B 1 265 ? -15.258 -7.238 -16.422 1 97.94 265 SER B O 1
ATOM 4254 N N . GLY B 1 266 ? -13.656 -6.273 -17.688 1 97.5 266 GLY B N 1
ATOM 4255 C CA . GLY B 1 266 ? -14.25 -4.945 -17.656 1 97.5 266 GLY B CA 1
ATOM 4256 C C . GLY B 1 266 ? -13.805 -4.129 -16.453 1 97.5 266 GLY B C 1
ATOM 4257 O O . GLY B 1 266 ? -14.227 -2.98 -16.297 1 97.5 266 GLY B O 1
ATOM 4258 N N . ALA B 1 267 ? -12.922 -4.672 -15.68 1 98.12 267 ALA B N 1
ATOM 4259 C CA . ALA B 1 267 ? -12.398 -3.934 -14.531 1 98.12 267 ALA B CA 1
ATOM 4260 C C . ALA B 1 267 ? -11.43 -2.842 -14.984 1 98.12 267 ALA B C 1
ATOM 4262 O O . ALA B 1 267 ? -10.688 -3.021 -15.953 1 98.12 267 ALA B O 1
ATOM 4263 N N . LYS B 1 268 ? -11.43 -1.7 -14.305 1 98.38 268 LYS B N 1
ATOM 4264 C CA . LYS B 1 268 ? -10.461 -0.635 -14.555 1 98.38 268 LYS B CA 1
ATOM 4265 C C . LYS B 1 268 ? -9.336 -0.657 -13.523 1 98.38 268 LYS B C 1
ATOM 4267 O O . LYS B 1 268 ? -9.594 -0.666 -12.32 1 98.38 268 LYS B O 1
ATOM 4272 N N . VAL B 1 269 ? -8.102 -0.724 -13.992 1 98.69 269 VAL B N 1
ATOM 4273 C CA . VAL B 1 269 ? -6.938 -0.774 -13.117 1 98.69 269 VAL B CA 1
ATOM 4274 C C . VAL B 1 269 ? -5.902 0.254 -13.562 1 98.69 269 VAL B C 1
ATOM 4276 O O . VAL B 1 269 ? -4.781 -0.105 -13.93 1 98.69 269 VAL B O 1
ATOM 4279 N N . PRO B 1 270 ? -6.227 1.547 -13.43 1 98.88 270 PRO B N 1
ATOM 4280 C CA . PRO B 1 270 ? -5.301 2.59 -13.891 1 98.88 270 PRO B CA 1
ATOM 4281 C C . PRO B 1 270 ? -3.941 2.51 -13.203 1 98.88 270 PRO B C 1
ATOM 4283 O O . PRO B 1 270 ? -2.92 2.857 -13.797 1 98.88 270 PRO B O 1
ATOM 4286 N N . ILE B 1 271 ? -3.85 2.074 -12.008 1 98.88 271 ILE B N 1
ATOM 4287 C CA . ILE B 1 271 ? -2.561 1.959 -11.328 1 98.88 271 ILE B CA 1
ATOM 4288 C C . ILE B 1 271 ? -1.691 0.93 -12.047 1 98.88 271 ILE B C 1
ATOM 4290 O O . ILE B 1 271 ? -0.497 1.154 -12.258 1 98.88 271 ILE B O 1
ATOM 4294 N N . ASN B 1 272 ? -2.289 -0.188 -12.422 1 98.88 272 ASN B N 1
ATOM 4295 C CA . ASN B 1 272 ? -1.52 -1.181 -13.164 1 98.88 272 ASN B CA 1
ATOM 4296 C C . ASN B 1 272 ? -1.019 -0.623 -14.492 1 98.88 272 ASN B C 1
ATOM 4298 O O . ASN B 1 272 ? 0.086 -0.95 -14.93 1 98.88 272 ASN B O 1
ATOM 4302 N N . GLU B 1 273 ? -1.861 0.188 -15.148 1 98.81 273 GLU B N 1
ATOM 4303 C CA . GLU B 1 273 ? -1.443 0.803 -16.406 1 98.81 273 GLU B CA 1
ATOM 4304 C C . GLU B 1 273 ? -0.178 1.636 -16.219 1 98.81 273 GLU B C 1
ATOM 4306 O O . GLU B 1 273 ? 0.729 1.591 -17.047 1 98.81 273 GLU B O 1
ATOM 4311 N N . THR B 1 274 ? -0.135 2.371 -15.156 1 98.81 274 THR B N 1
ATOM 4312 C CA . THR B 1 274 ? 1.038 3.174 -14.828 1 98.81 274 THR B CA 1
ATOM 4313 C C . THR B 1 274 ? 2.254 2.283 -14.594 1 98.81 274 THR B C 1
ATOM 4315 O O . THR B 1 274 ? 3.344 2.562 -15.102 1 98.81 274 THR B O 1
ATOM 4318 N N . VAL B 1 275 ? 2.094 1.191 -13.844 1 98.94 275 VAL B N 1
ATOM 4319 C CA . VAL B 1 275 ? 3.168 0.253 -13.539 1 98.94 275 VAL B CA 1
ATOM 4320 C C . VAL B 1 275 ? 3.721 -0.338 -14.836 1 98.94 275 VAL B C 1
ATOM 4322 O O . VAL B 1 275 ? 4.938 -0.383 -15.039 1 98.94 275 VAL B O 1
ATOM 4325 N N . VAL B 1 276 ? 2.816 -0.787 -15.734 1 98.88 276 VAL B N 1
ATOM 4326 C CA . VAL B 1 276 ? 3.203 -1.404 -17 1 98.88 276 VAL B CA 1
ATOM 4327 C C . VAL B 1 276 ? 4.047 -0.427 -17.812 1 98.88 276 VAL B C 1
ATOM 4329 O O . VAL B 1 276 ? 5.07 -0.807 -18.391 1 98.88 276 VAL B O 1
ATOM 4332 N N . GLN B 1 277 ? 3.643 0.834 -17.844 1 98.75 277 GLN B N 1
ATOM 4333 C CA . GLN B 1 277 ? 4.371 1.842 -18.609 1 98.75 277 GLN B CA 1
ATOM 4334 C C . GLN B 1 277 ? 5.789 2.018 -18.078 1 98.75 277 GLN B C 1
ATOM 4336 O O . GLN B 1 277 ? 6.746 2.098 -18.844 1 98.75 277 GLN B O 1
ATOM 4341 N N . HIS B 1 278 ? 5.938 2.055 -16.797 1 98.81 278 HIS B N 1
ATOM 4342 C CA . HIS B 1 278 ? 7.258 2.254 -16.219 1 98.81 278 HIS B CA 1
ATOM 4343 C C . HIS B 1 278 ? 8.125 1.011 -16.375 1 98.81 278 HIS B C 1
ATOM 4345 O O . HIS B 1 278 ? 9.344 1.116 -16.562 1 98.81 278 HIS B O 1
ATOM 4351 N N . LEU B 1 279 ? 7.535 -0.168 -16.281 1 98.81 279 LEU B N 1
ATOM 4352 C CA . LEU B 1 279 ? 8.297 -1.389 -16.531 1 98.81 279 LEU B CA 1
ATOM 4353 C C . LEU B 1 279 ? 8.734 -1.471 -17.984 1 98.81 279 LEU B C 1
ATOM 4355 O O . LEU B 1 279 ? 9.852 -1.907 -18.281 1 98.81 279 LEU B O 1
ATOM 4359 N N . LYS B 1 280 ? 7.859 -1.067 -18.906 1 98.75 280 LYS B N 1
ATOM 4360 C CA . LYS B 1 280 ? 8.234 -1.025 -20.312 1 98.75 280 LYS B CA 1
ATOM 4361 C C . LYS B 1 280 ? 9.398 -0.074 -20.547 1 98.75 280 LYS B C 1
ATOM 4363 O O . LYS B 1 280 ? 10.297 -0.361 -21.344 1 98.75 280 LYS B O 1
ATOM 4368 N N . SER B 1 281 ? 9.32 1.062 -19.859 1 98.31 281 SER B N 1
ATOM 4369 C CA . SER B 1 281 ? 10.438 2 -19.953 1 98.31 281 SER B CA 1
ATOM 4370 C C . SER B 1 281 ? 11.742 1.353 -19.5 1 98.31 281 SER B C 1
ATOM 4372 O O . SER B 1 281 ? 12.781 1.534 -20.125 1 98.31 281 SER B O 1
ATOM 4374 N N . GLN B 1 282 ? 11.719 0.594 -18.406 1 98.19 282 GLN B N 1
ATOM 4375 C CA . GLN B 1 282 ? 12.906 -0.091 -17.906 1 98.19 282 GLN B CA 1
ATOM 4376 C C . GLN B 1 282 ? 13.391 -1.145 -18.906 1 98.19 282 GLN B C 1
ATOM 4378 O O . GLN B 1 282 ? 14.594 -1.32 -19.094 1 98.19 282 GLN B O 1
ATOM 4383 N N . MET B 1 283 ? 12.445 -1.851 -19.531 1 98.12 283 MET B N 1
ATOM 4384 C CA . MET B 1 283 ? 12.805 -2.83 -20.547 1 98.12 283 MET B CA 1
ATOM 4385 C C . MET B 1 283 ? 13.547 -2.166 -21.703 1 98.12 283 MET B C 1
ATOM 4387 O O . MET B 1 283 ? 14.57 -2.674 -22.172 1 98.12 283 MET B O 1
ATOM 4391 N N . ALA B 1 284 ? 13.062 -1.061 -22.125 1 98 284 ALA B N 1
ATOM 4392 C CA . ALA B 1 284 ? 13.648 -0.314 -23.234 1 98 284 ALA B CA 1
ATOM 4393 C C . ALA B 1 284 ? 15.047 0.194 -22.875 1 98 284 ALA B C 1
ATOM 4395 O O . ALA B 1 284 ? 15.914 0.302 -23.75 1 98 284 ALA B O 1
ATOM 4396 N N . ASP B 1 285 ? 15.305 0.406 -21.641 1 97.31 285 ASP B N 1
ATOM 4397 C CA . ASP B 1 285 ? 16.578 0.946 -21.172 1 97.31 285 ASP B CA 1
ATOM 4398 C C . ASP B 1 285 ? 17.578 -0.173 -20.875 1 97.31 285 ASP B C 1
ATOM 4400 O O . ASP B 1 285 ? 18.641 0.072 -20.297 1 97.31 285 ASP B O 1
ATOM 4404 N N . GLY B 1 286 ? 17.219 -1.441 -21.188 1 97.62 286 GLY B N 1
ATOM 4405 C CA . GLY B 1 286 ? 18.125 -2.568 -21.047 1 97.62 286 GLY B CA 1
ATOM 4406 C C . GLY B 1 286 ? 18.188 -3.096 -19.625 1 97.62 286 GLY B C 1
ATOM 4407 O O . GLY B 1 286 ? 19.188 -3.711 -19.234 1 97.62 286 GLY B O 1
ATOM 4408 N N . CYS B 1 287 ? 17.109 -2.832 -18.797 1 97.38 287 CYS B N 1
ATOM 4409 C CA . CYS B 1 287 ? 17.125 -3.199 -17.391 1 97.38 287 CYS B CA 1
ATOM 4410 C C . CYS B 1 287 ? 16.281 -4.449 -17.141 1 97.38 287 CYS B C 1
ATOM 4412 O O . CYS B 1 287 ? 15.734 -4.625 -16.047 1 97.38 287 CYS B O 1
ATOM 4414 N N . ALA B 1 288 ? 16.219 -5.332 -18.094 1 97.31 288 ALA B N 1
ATOM 4415 C CA . ALA B 1 288 ? 15.32 -6.488 -18.078 1 97.31 288 ALA B CA 1
ATOM 4416 C C . ALA B 1 288 ? 15.633 -7.395 -16.891 1 97.31 288 ALA B C 1
ATOM 4418 O O . ALA B 1 288 ? 14.727 -8.023 -16.328 1 97.31 288 ALA B O 1
ATOM 4419 N N . ASP B 1 289 ? 16.906 -7.414 -16.469 1 96.12 289 ASP B N 1
ATOM 4420 C CA . ASP B 1 289 ? 17.328 -8.406 -15.484 1 96.12 289 ASP B CA 1
ATOM 4421 C C . ASP B 1 289 ? 17.531 -7.773 -14.109 1 96.12 289 ASP B C 1
ATOM 4423 O O . ASP B 1 289 ? 17.922 -8.453 -13.156 1 96.12 289 ASP B O 1
ATOM 4427 N N . LEU B 1 290 ? 17.188 -6.449 -13.977 1 97.5 290 LEU B N 1
ATOM 4428 C CA . LEU B 1 290 ? 17.141 -5.812 -12.664 1 97.5 290 LEU B CA 1
ATOM 4429 C C . LEU B 1 290 ? 15.844 -6.16 -11.938 1 97.5 290 LEU B C 1
ATOM 4431 O O . LEU B 1 290 ? 14.906 -6.68 -12.555 1 97.5 290 LEU B O 1
ATOM 4435 N N . ASP B 1 291 ? 15.883 -5.965 -10.656 1 97.81 291 ASP B N 1
ATOM 4436 C CA . ASP B 1 291 ? 14.641 -6.09 -9.891 1 97.81 291 ASP B CA 1
ATOM 4437 C C . ASP B 1 291 ? 13.57 -5.141 -10.422 1 97.81 291 ASP B C 1
ATOM 4439 O O . ASP B 1 291 ? 13.867 -3.996 -10.773 1 97.81 291 ASP B O 1
ATOM 4443 N N . TRP B 1 292 ? 12.312 -5.559 -10.391 1 98.31 292 TRP B N 1
ATOM 4444 C CA . TRP B 1 292 ? 11.25 -4.738 -10.953 1 98.31 292 TRP B CA 1
ATOM 4445 C C . TRP B 1 292 ? 11.039 -3.477 -10.125 1 98.31 292 TRP B C 1
ATOM 4447 O O . TRP B 1 292 ? 10.445 -2.506 -10.602 1 98.31 292 TRP B O 1
ATOM 4457 N N . GLY B 1 293 ? 11.562 -3.387 -8.922 1 98.19 293 GLY B N 1
ATOM 4458 C CA . GLY B 1 293 ? 11.594 -2.137 -8.18 1 98.19 293 GLY B CA 1
ATOM 4459 C C . GLY B 1 293 ? 12.344 -1.032 -8.898 1 98.19 293 GLY B C 1
ATOM 4460 O O . GLY B 1 293 ? 12.188 0.147 -8.578 1 98.19 293 GLY B O 1
ATOM 4461 N N . SER B 1 294 ? 13.148 -1.415 -9.906 1 98.25 294 SER B N 1
ATOM 4462 C CA . SER B 1 294 ? 13.914 -0.436 -10.672 1 98.25 294 SER B CA 1
ATOM 4463 C C . SER B 1 294 ? 12.992 0.471 -11.484 1 98.25 294 SER B C 1
ATOM 4465 O O . SER B 1 294 ? 13.43 1.5 -12.008 1 98.25 294 SER B O 1
ATOM 4467 N N . LEU B 1 295 ? 11.688 0.104 -11.516 1 98.56 295 LEU B N 1
ATOM 4468 C CA . LEU B 1 295 ? 10.75 1.017 -12.156 1 98.56 295 LEU B CA 1
ATOM 4469 C C . LEU B 1 295 ? 10.805 2.4 -11.516 1 98.56 295 LEU B C 1
ATOM 4471 O O . LEU B 1 295 ? 10.43 3.395 -12.141 1 98.56 295 LEU B O 1
ATOM 4475 N N . ALA B 1 296 ? 11.305 2.494 -10.297 1 98.38 296 ALA B N 1
ATOM 4476 C CA . ALA B 1 296 ? 11.492 3.762 -9.602 1 98.38 296 ALA B CA 1
ATOM 4477 C C . ALA B 1 296 ? 12.422 4.688 -10.383 1 98.38 296 ALA B C 1
ATOM 4479 O O . ALA B 1 296 ? 12.266 5.91 -10.336 1 98.38 296 ALA B O 1
ATOM 4480 N N . MET B 1 297 ? 13.383 4.086 -11.117 1 98 297 MET B N 1
ATOM 4481 C CA . MET B 1 297 ? 14.289 4.883 -11.938 1 98 297 MET B CA 1
ATOM 4482 C C . MET B 1 297 ? 13.531 5.609 -13.047 1 98 297 MET B C 1
ATOM 4484 O O . MET B 1 297 ? 13.844 6.754 -13.367 1 98 297 MET B O 1
ATOM 4488 N N . ALA B 1 298 ? 12.539 4.91 -13.609 1 98 298 ALA B N 1
ATOM 4489 C CA . ALA B 1 298 ? 11.711 5.535 -14.641 1 98 298 ALA B CA 1
ATOM 4490 C C . ALA B 1 298 ? 10.891 6.68 -14.055 1 98 298 ALA B C 1
ATOM 4492 O O . ALA B 1 298 ? 10.742 7.73 -14.688 1 98 298 ALA B O 1
ATOM 4493 N N . VAL B 1 299 ? 10.352 6.516 -12.867 1 98.31 299 VAL B N 1
ATOM 4494 C CA . VAL B 1 299 ? 9.57 7.539 -12.18 1 98.31 299 VAL B CA 1
ATOM 4495 C C . VAL B 1 299 ? 10.43 8.781 -11.945 1 98.31 299 VAL B C 1
ATOM 4497 O O . VAL B 1 299 ? 9.992 9.906 -12.195 1 98.31 299 VAL B O 1
ATOM 4500 N N . ARG B 1 300 ? 11.633 8.555 -11.469 1 97.62 300 ARG B N 1
ATOM 4501 C CA . ARG B 1 300 ? 12.562 9.641 -11.195 1 97.62 300 ARG B CA 1
ATOM 4502 C C . ARG B 1 300 ? 12.938 10.383 -12.477 1 97.62 300 ARG B C 1
ATOM 4504 O O . ARG B 1 300 ? 12.953 11.617 -12.5 1 97.62 300 ARG B O 1
ATOM 4511 N N . LYS B 1 301 ? 13.164 9.586 -13.516 1 96.75 301 LYS B N 1
ATOM 4512 C CA . LYS B 1 301 ? 13.523 10.172 -14.805 1 96.75 301 LYS B CA 1
ATOM 4513 C C . LYS B 1 301 ? 12.406 11.062 -15.328 1 96.75 301 LYS B C 1
ATOM 4515 O O . LYS B 1 301 ? 12.664 12.18 -15.797 1 96.75 301 LYS B O 1
ATOM 4520 N N . GLU B 1 302 ? 11.195 10.617 -15.219 1 95.94 302 GLU B N 1
ATOM 4521 C CA . GLU B 1 302 ? 10.047 11.383 -15.703 1 95.94 302 GLU B CA 1
ATOM 4522 C C . GLU B 1 302 ? 9.828 12.641 -14.875 1 95.94 302 GLU B C 1
ATOM 4524 O O . GLU B 1 302 ? 9.18 13.586 -15.32 1 95.94 302 GLU B O 1
ATOM 4529 N N . SER B 1 303 ? 10.398 12.633 -13.688 1 95.06 303 SER B N 1
ATOM 4530 C CA . SER B 1 303 ? 10.195 13.75 -12.773 1 95.06 303 SER B CA 1
ATOM 4531 C C . SER B 1 303 ? 11.414 14.672 -12.75 1 95.06 303 SER B C 1
ATOM 4533 O O . SER B 1 303 ? 11.547 15.516 -11.859 1 95.06 303 SER B O 1
ATOM 4535 N N . GLY B 1 304 ? 12.375 14.438 -13.578 1 92.38 304 GLY B N 1
ATOM 4536 C CA . GLY B 1 304 ? 13.484 15.352 -13.812 1 92.38 304 GLY B CA 1
ATOM 4537 C C . GLY B 1 304 ? 14.672 15.078 -12.906 1 92.38 304 GLY B C 1
ATOM 4538 O O . GLY B 1 304 ? 15.562 15.922 -12.781 1 92.38 304 GLY B O 1
ATOM 4539 N N . LEU B 1 305 ? 14.781 14.141 -12.102 1 90.44 305 LEU B N 1
ATOM 4540 C CA . LEU B 1 305 ? 15.883 13.883 -11.188 1 90.44 305 LEU B CA 1
ATOM 4541 C C . LEU B 1 305 ? 17.016 13.141 -11.898 1 90.44 305 LEU B C 1
ATOM 4543 O O . LEU B 1 305 ? 18.172 13.219 -11.484 1 90.44 305 LEU B O 1
ATOM 4547 N N . GLU B 1 306 ? 16.875 12.258 -12.812 1 76.12 306 GLU B N 1
ATOM 4548 C CA . GLU B 1 306 ? 17.984 11.586 -13.484 1 76.12 306 GLU B CA 1
ATOM 4549 C C . GLU B 1 306 ? 18.172 12.109 -14.898 1 76.12 306 GLU B C 1
ATOM 4551 O O . GLU B 1 306 ? 17.219 12.172 -15.68 1 76.12 306 GLU B O 1
ATOM 4556 N N . LYS B 1 307 ? 19.266 13.094 -15.094 1 48.88 307 LYS B N 1
ATOM 4557 C CA . LYS B 1 307 ? 19.594 13.539 -16.438 1 48.88 307 LYS B CA 1
ATOM 4558 C C . LYS B 1 307 ? 20.391 12.477 -17.188 1 48.88 307 LYS B C 1
ATOM 4560 O O . LYS B 1 307 ? 21.156 11.719 -16.578 1 48.88 307 LYS B O 1
#

pLDDT: mean 95.22, std 8.32, range [33.19, 98.94]

Organism: Batrachochytrium dendrobatidis (strain JEL423) (NCBI:txid403673)

InterPro domains:
  IPR002204 3-hydroxyisobutyrate dehydrogenase-related, conserved site [PS00895] (12-25)
  IPR006115 6-phosphogluconate dehydrogenase, NADP-binding [PF03446] (9-168)
  IPR008927 6-phosphogluconate dehydrogenase-like, C-terminal domain superfamily [SSF48179] (178-305)
  IPR013328 6-phosphogluconate dehydrogenase, domain 2 [G3DSA:1.10.1040.10] (172-307)
  IPR015815 3-hydroxyisobutyrate dehydrogenase-related [PIRSF000103] (8-306)
  IPR029154 3-hydroxyisobutyrate dehydrogenase-like, NAD-binding domain [PF14833] (179-292)
  IPR036291 NAD(P)-binding domain superfamily [SSF51735] (9-171)
  IPR051265 HIBADH-related NP60 subfamily [PTHR43580] (9-299)

Nearest PDB structures (foldseek):
  4gbj-assembly2_C  TM=9.256E-01  e=1.149E-28  Dyadobacter fermentans DSM 18053
  4gbj-assembly3_A  TM=9.413E-01  e=2.773E-27  Dyadobacter fermentans DSM 18053
  5je8-assembly2_C  TM=8.857E-01  e=1.571E-23  Bacillus cereus ATCC 14579
  3g0o-assembly1_A  TM=8.688E-01  e=7.721E-21  Salmonella enterica subsp. enterica serovar Typhimurium
  6to4-assembly2_B  TM=6.567E-01  e=3.904E-17  Myxococcus stipitatus DSM 14675

Radius of gyration: 28.67 Å; Cα contacts (8 Å, |Δi|>4): 1248; chains: 2; bounding box: 49×90×63 Å